Protein AF-0000000082425849 (afdb_homodimer)

pLDDT: mean 88.04, std 18.27, range [19.88, 98.75]

Sequence (502 aa):
MPSNEDAIKFVRSHLATHVLVIYAVARVSYNGRAKANLNANPYLIIIKPDGTFMVHGSRREKPLIWNPPGSRTYIEARDGLVVLLSIRASPAERVIADLDRVDFIGAFDVEHSDNKVMGTESDLVAWLVDHPDYIEKGFMVLEREYDTAVGRIDILGRDANGRLVVVEVKRSQAGPDAVNQLLRYVDHLLQRRGEKPRGVLVSPDISPSAHFMLKSNGLEYLKVNKDLTTLMEKGTSQHSARPMPDFYSWLMPSNEDAIKFVRSHLATHVLVIYAVARVSYNGRAKANLNANPYLIIIKPDGTFMVHGSRREKPLIWNPPGSRTYIEARDGLVVLLSIRASPAERVIADLDRVDFIGAFDVEHSDNKVMGTESDLVAWLVDHPDYIEKGFMVLEREYDTAVGRIDILGRDANGRLVVVEVKRSQAGPDAVNQLLRYVDHLLQ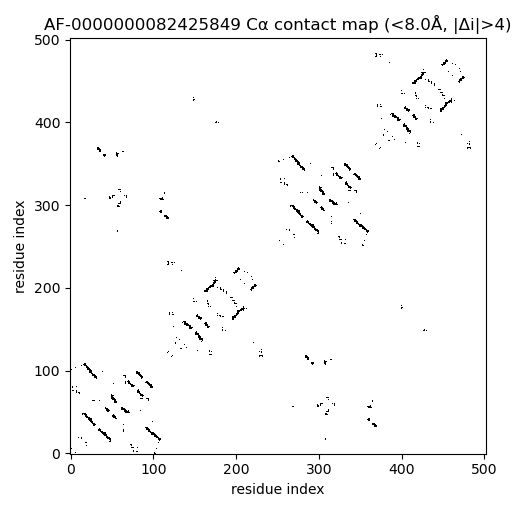RRGEKPRGVLVSPDISPSAHFMLKSNGLEYLKVNKDLTTLMEKGTSQHSARPMPDFYSWL

InterPro domains:
  IPR002793 Endonuclease NucS [MF_00722] (19-232)
  IPR002793 Endonuclease NucS [PTHR38814] (2-229)
  IPR002793 Endonuclease NucS [cd22341] (5-228)
  IPR011856 tRNA endonuclease-like domain superfamily [G3DSA:3.40.1350.10] (116-227)
  IPR048301 Endonuclease NucS, C-terminal domain [PF01939] (121-234)
  IPR048302 Endonuclease NucS, N-terminal PH-like domain [PF21003] (18-112)
  IPR049173 Endonuclease NucS, N-terminal domain superfamily [G3DSA:2.70.180.20] (1-115)

Solvent-accessible surface area (backbone atoms only — not comparable to full-atom values): 26682 Å² total; per-residue (Å²): 118,73,49,68,67,55,47,46,54,52,48,65,75,33,46,73,73,18,32,33,42,32,36,26,32,27,33,35,40,35,47,45,89,38,36,34,50,40,70,77,37,36,31,41,35,39,35,24,38,50,22,16,35,33,34,28,46,29,47,60,80,63,51,65,44,72,48,56,56,74,20,46,74,48,70,46,80,54,98,92,28,44,34,42,38,38,40,30,80,84,73,60,30,39,35,41,34,42,36,79,40,65,77,42,77,47,76,38,80,41,32,75,72,77,63,56,73,41,46,42,54,66,49,50,52,52,50,42,68,77,38,34,56,74,80,35,78,59,38,40,80,72,37,72,58,40,78,51,86,82,45,67,38,53,32,34,28,25,40,72,84,65,46,43,30,42,34,38,77,41,73,45,68,33,42,41,66,56,45,45,53,44,49,52,52,36,52,52,45,19,72,74,67,73,48,75,42,47,39,36,40,34,17,52,39,63,38,71,68,20,49,50,54,31,54,75,68,72,39,44,79,44,76,42,65,74,61,46,45,59,52,55,59,62,56,58,72,71,62,74,79,70,80,76,75,83,78,74,78,80,124,120,74,51,68,67,54,48,46,54,53,48,67,75,33,48,72,73,15,32,34,44,33,37,27,32,27,33,34,39,36,46,46,89,38,35,35,50,40,70,77,36,36,31,41,35,39,36,24,40,51,24,16,34,35,34,29,45,29,48,60,83,65,51,66,44,71,48,55,56,74,19,47,75,47,69,46,79,52,97,92,27,44,33,41,36,38,40,31,81,81,74,58,29,38,35,40,33,43,34,79,41,65,79,41,77,46,76,39,80,40,33,74,70,76,62,58,71,42,46,41,54,66,49,51,51,52,49,41,69,77,37,34,57,75,80,36,80,60,37,40,80,72,36,71,58,40,78,50,88,82,46,68,37,54,33,34,27,25,39,72,84,66,47,43,31,42,35,39,76,42,71,43,68,33,42,43,66,56,45,43,53,43,48,51,53,37,51,50,44,19,71,74,68,72,49,76,41,48,40,36,41,34,18,53,38,65,37,71,68,21,48,50,54,31,54,75,67,71,38,41,80,44,77,41,64,73,59,47,44,60,51,55,60,62,56,62,71,69,66,74,76,69,80,76,76,84,77,76,78,81,123

Nearest PDB structures (foldseek):
  5gkh-assembly1_B  TM=9.338E-01  e=4.372E-27  Thermococcus kodakarensis KOD1
  5gkj-assembly1_B  TM=4.961E-01  e=1.478E-24  Thermococcus kodakarensis KOD1
  5gkj-assembly1_A  TM=5.120E-01  e=6.014E-23  Thermococcus kodakarensis KOD1
  2vld-assembly1_B  TM=4.959E-01  e=6.378E-23  Pyrococcus abyssi
  8q44-assembly1_B  TM=5.418E-01  e=3.562E-03  Thermoanaerobacter brockii subsp. finnii Ako-1

Secondary structure (DSSP, 8-state):
---HHHHHHHHHHHTTTSEEEEEEEEEEEEESSSEEEEEEEEEEEEE-TTS-EEEE-SSSSS-SEEE-TT-EEEEEEETTEEEEEEEETTTTEEEEEEEEEEEEEEEE----PPPEEES-HHHHHHHHHH-GGGT-TT-EEEEEEEEETTEEEEEEEE-TTS-EEEEEE-SS-B-HHHHHHHHHHHHHHHHHHSSPPEEEEEES-B-HHHHHHHHHTT-EEEE--TTHHHHHHHHTTT-------------/---HHHHHHHHHHHTTTSEEEEEEEEEEEEESSSEEEEEEEEEEEEE-TTS-EEEE-SSSSS-SEEE-TT-EEEEEEETTEEEEEEEETTTTEEEEEEEEEEEEEEEE----PPPEEES-HHHHHHHHHH-GGGT-TT-EEEEEEEEETTEEEEEEEE-TTS-EEEEEE-SS-B-HHHHHHHHHHHHHHHHHHSSPPEEEEEES-B-HHHHHHHHHTT-EEEE--TTHHHHHHHHTTT-------------

Structure (mmCIF, N/CA/C/O backbone):
data_AF-0000000082425849-model_v1
#
loop_
_entity.id
_entity.type
_entity.pdbx_description
1 polymer 'Endonuclease NucS'
#
loop_
_atom_site.group_PDB
_atom_site.id
_atom_site.type_symbol
_atom_site.label_atom_id
_atom_site.label_alt_id
_atom_site.label_comp_id
_atom_site.label_asym_id
_atom_site.label_entity_id
_atom_site.label_seq_id
_atom_site.pdbx_PDB_ins_code
_atom_site.Cartn_x
_atom_site.Cartn_y
_atom_site.Cartn_z
_atom_site.occupancy
_atom_site.B_iso_or_equiv
_atom_site.auth_seq_id
_atom_site.auth_comp_id
_atom_site.auth_asym_id
_atom_site.auth_atom_id
_atom_site.pdbx_PDB_model_num
ATOM 1 N N . MET A 1 1 ? -11.219 33.719 9.922 1 63.66 1 MET A N 1
ATOM 2 C CA . MET A 1 1 ? -11.5 32.562 9.062 1 63.66 1 MET A CA 1
ATOM 3 C C . MET A 1 1 ? -11.812 33.031 7.641 1 63.66 1 MET A C 1
ATOM 5 O O . MET A 1 1 ? -12.531 34 7.445 1 63.66 1 MET A O 1
ATOM 9 N N . PRO A 1 2 ? -11.039 32.375 6.703 1 70.44 2 PRO A N 1
ATOM 10 C CA . PRO A 1 2 ? -11.367 32.844 5.348 1 70.44 2 PRO A CA 1
ATOM 11 C C . PRO A 1 2 ? -12.836 32.594 4.992 1 70.44 2 PRO A C 1
ATOM 13 O O . PRO A 1 2 ? -13.469 31.688 5.543 1 70.44 2 PRO A O 1
ATOM 16 N N . SER A 1 3 ? -13.406 33.562 4.219 1 82.06 3 SER A N 1
ATOM 17 C CA . SER A 1 3 ? -14.719 33.281 3.65 1 82.06 3 SER A CA 1
ATOM 18 C C . SER A 1 3 ? -14.688 32.062 2.742 1 82.06 3 SER A C 1
ATOM 20 O O . SER A 1 3 ? -13.617 31.656 2.293 1 82.06 3 SER A O 1
ATOM 22 N N . ASN A 1 4 ? -15.82 31.5 2.549 1 87.69 4 ASN A N 1
ATOM 23 C CA . ASN A 1 4 ? -15.906 30.375 1.631 1 87.69 4 ASN A CA 1
ATOM 24 C C . ASN A 1 4 ? -15.359 30.719 0.251 1 87.69 4 ASN A C 1
ATOM 26 O O . ASN A 1 4 ? -14.641 29.938 -0.359 1 87.69 4 ASN A O 1
ATOM 30 N N . GLU A 1 5 ? -15.695 31.891 -0.172 1 88.62 5 GLU A N 1
ATOM 31 C CA . GLU A 1 5 ? -15.242 32.344 -1.485 1 88.62 5 GLU A CA 1
ATOM 32 C C . GLU A 1 5 ? -13.719 32.469 -1.535 1 88.62 5 GLU A C 1
ATOM 34 O O . GLU A 1 5 ? -13.094 32.062 -2.518 1 88.62 5 GLU A O 1
ATOM 39 N N . ASP A 1 6 ? -13.141 33 -0.529 1 89.75 6 ASP A N 1
ATOM 40 C CA . ASP A 1 6 ? -11.688 33.125 -0.462 1 89.75 6 ASP A CA 1
ATOM 41 C C . ASP A 1 6 ? -10.992 31.781 -0.415 1 89.75 6 ASP A C 1
ATOM 43 O O . ASP A 1 6 ? -9.961 31.578 -1.063 1 89.75 6 ASP A O 1
ATOM 47 N N . ALA A 1 7 ? -11.57 30.922 0.367 1 90.62 7 ALA A N 1
ATOM 48 C CA . ALA A 1 7 ? -11.023 29.562 0.474 1 90.62 7 ALA A CA 1
ATOM 49 C C . ALA A 1 7 ? -11.023 28.875 -0.881 1 90.62 7 ALA A C 1
ATOM 51 O O . ALA A 1 7 ? -10.016 28.281 -1.28 1 90.62 7 ALA A O 1
ATOM 52 N N . ILE A 1 8 ? -12.117 28.953 -1.608 1 94.06 8 ILE A N 1
ATOM 53 C CA . ILE A 1 8 ? -12.281 28.312 -2.906 1 94.06 8 ILE A CA 1
ATOM 54 C C . ILE A 1 8 ? -11.273 28.891 -3.898 1 94.06 8 ILE A C 1
ATOM 56 O O . ILE A 1 8 ? -10.578 28.141 -4.59 1 94.06 8 ILE A O 1
ATOM 60 N N . LYS A 1 9 ? -11.203 30.219 -3.916 1 93.5 9 LYS A N 1
ATOM 61 C CA . LYS A 1 9 ? -10.266 30.875 -4.82 1 93.5 9 LYS A CA 1
ATOM 62 C C . LYS A 1 9 ? -8.828 30.469 -4.508 1 93.5 9 LYS A C 1
ATOM 64 O O . LYS A 1 9 ? -8.039 30.188 -5.422 1 93.5 9 LYS A O 1
ATOM 69 N N . PHE A 1 10 ? -8.516 30.438 -3.227 1 93.25 10 PHE A N 1
ATOM 70 C CA . PHE A 1 10 ? -7.176 30.094 -2.783 1 93.25 10 PHE A CA 1
ATOM 71 C C . PHE A 1 10 ? -6.816 28.672 -3.213 1 93.25 10 PHE A C 1
ATOM 73 O O . PHE A 1 10 ? -5.766 28.453 -3.82 1 93.25 10 PHE A O 1
ATOM 80 N N . VAL A 1 11 ? -7.68 27.719 -2.984 1 94.69 11 VAL A N 1
ATOM 81 C CA . VAL A 1 11 ? -7.438 26.312 -3.299 1 94.69 11 VAL A CA 1
ATOM 82 C C . VAL A 1 11 ? -7.312 26.141 -4.812 1 94.69 11 VAL A C 1
ATOM 84 O O . VAL A 1 11 ? -6.359 25.516 -5.293 1 94.69 11 VAL A O 1
ATOM 87 N N . ARG A 1 12 ? -8.203 26.75 -5.551 1 95.62 12 ARG A N 1
ATOM 88 C CA . ARG A 1 12 ? -8.195 26.625 -7.008 1 95.62 12 ARG A CA 1
ATOM 89 C C . ARG A 1 12 ? -6.895 27.141 -7.602 1 95.62 12 ARG A C 1
ATOM 91 O O . ARG A 1 12 ? -6.355 26.547 -8.539 1 95.62 12 ARG A O 1
ATOM 98 N N . SER A 1 13 ? -6.375 28.156 -7.062 1 95.31 13 SER A N 1
ATOM 99 C CA . SER A 1 13 ? -5.199 28.812 -7.629 1 95.31 13 SER A CA 1
ATOM 100 C C . SER A 1 13 ? -3.932 28.016 -7.344 1 95.31 13 SER A C 1
ATOM 102 O O . SER A 1 13 ? -2.902 28.219 -7.988 1 95.31 13 SER A O 1
ATOM 104 N N . HIS A 1 14 ? -3.982 27.047 -6.375 1 96.06 14 HIS A N 1
ATOM 105 C CA . HIS A 1 14 ? -2.744 26.422 -5.938 1 96.06 14 HIS A CA 1
ATOM 106 C C . HIS A 1 14 ? -2.793 24.906 -6.152 1 96.06 14 HIS A C 1
ATOM 108 O O . HIS A 1 14 ? -1.795 24.219 -5.941 1 96.06 14 HIS A O 1
ATOM 114 N N . LEU A 1 15 ? -3.918 24.391 -6.633 1 96 15 LEU A N 1
ATOM 115 C CA . LEU A 1 15 ? -4.152 22.953 -6.75 1 96 15 LEU A CA 1
ATOM 116 C C . LEU A 1 15 ? -3.092 22.297 -7.625 1 96 15 LEU A C 1
ATOM 118 O O . LEU A 1 15 ? -2.646 21.188 -7.336 1 96 15 LEU A O 1
ATOM 122 N N . ALA A 1 16 ? -2.613 23 -8.609 1 94.94 16 ALA A N 1
ATOM 123 C CA . ALA A 1 16 ? -1.763 22.375 -9.625 1 94.94 16 ALA A CA 1
ATOM 124 C C . ALA A 1 16 ? -0.286 22.578 -9.297 1 94.94 16 ALA A C 1
ATOM 126 O O . ALA A 1 16 ? 0.583 21.969 -9.914 1 94.94 16 ALA A O 1
ATOM 127 N N . THR A 1 17 ? 0.048 23.391 -8.297 1 95.62 17 THR A N 1
ATOM 128 C CA . THR A 1 17 ? 1.444 23.797 -8.188 1 95.62 17 THR A CA 1
ATOM 129 C C . THR A 1 17 ? 1.968 23.562 -6.773 1 95.62 17 THR A C 1
ATOM 131 O O . THR A 1 17 ? 3.18 23.484 -6.559 1 95.62 17 THR A O 1
ATOM 134 N N . HIS A 1 18 ? 1.089 23.516 -5.793 1 97.06 18 HIS A N 1
ATOM 135 C CA . HIS A 1 18 ? 1.512 23.438 -4.398 1 97.06 18 HIS A CA 1
ATOM 136 C C . HIS A 1 18 ? 0.887 22.234 -3.695 1 97.06 18 HIS A C 1
ATOM 138 O O . HIS A 1 18 ? -0.117 21.703 -4.16 1 97.06 18 HIS A O 1
ATOM 144 N N . VAL A 1 19 ? 1.506 21.766 -2.646 1 98.38 19 VAL A N 1
ATOM 145 C CA . VAL A 1 19 ? 0.84 20.891 -1.689 1 98.38 19 VAL A CA 1
ATOM 146 C C . VAL A 1 19 ? -0.085 21.703 -0.792 1 98.38 19 VAL A C 1
ATOM 148 O O . VAL A 1 19 ? 0.353 22.656 -0.152 1 98.38 19 VAL A O 1
ATOM 151 N N . LEU A 1 20 ? -1.314 21.359 -0.839 1 98.5 20 LEU A N 1
ATOM 152 C CA . LEU A 1 20 ? -2.293 22.047 -0.001 1 98.5 20 LEU A CA 1
ATOM 153 C C . LEU A 1 20 ? -2.537 21.281 1.291 1 98.5 20 LEU A C 1
ATOM 155 O O . LEU A 1 20 ? -2.635 20.047 1.277 1 98.5 20 LEU A O 1
ATOM 159 N N . VAL A 1 21 ? -2.521 21.984 2.432 1 98.19 21 VAL A N 1
ATOM 160 C CA . VAL A 1 21 ? -2.918 21.453 3.732 1 98.19 21 VAL A CA 1
ATOM 161 C C . VAL A 1 21 ? -4.16 22.188 4.234 1 98.19 21 VAL A C 1
ATOM 163 O O . VAL A 1 21 ? -4.145 23.406 4.387 1 98.19 21 VAL A O 1
ATOM 166 N N . ILE A 1 22 ? -5.223 21.438 4.41 1 97.25 22 ILE A N 1
ATOM 167 C CA . ILE A 1 22 ? -6.492 22 4.863 1 97.25 22 ILE A CA 1
ATOM 168 C C . ILE A 1 22 ? -6.91 21.328 6.172 1 97.25 22 ILE A C 1
ATOM 170 O O . ILE A 1 22 ? -6.969 20.109 6.258 1 97.25 22 ILE A O 1
ATOM 174 N N . TYR A 1 23 ? -7.059 22.109 7.195 1 97.19 23 TYR A N 1
ATOM 175 C CA . TYR A 1 23 ? -7.652 21.672 8.453 1 97.19 23 TYR A CA 1
ATOM 176 C C . TYR A 1 23 ? -9.102 22.141 8.562 1 97.19 23 TYR A C 1
ATOM 178 O O . TYR A 1 23 ? -9.375 23.344 8.594 1 97.19 23 TYR A O 1
ATOM 186 N N . ALA A 1 24 ? -10.047 21.109 8.625 1 96.56 24 ALA A N 1
ATOM 187 C CA . ALA A 1 24 ? -11.469 21.438 8.555 1 96.56 24 ALA A CA 1
ATOM 188 C C . ALA A 1 24 ? -12.305 20.406 9.289 1 96.56 24 ALA A C 1
ATOM 190 O O . ALA A 1 24 ? -11.891 19.25 9.453 1 96.56 24 ALA A O 1
ATOM 191 N N . VAL A 1 25 ? -13.406 20.891 9.812 1 96.06 25 VAL A N 1
ATOM 192 C CA . VAL A 1 25 ? -14.469 19.953 10.18 1 96.06 25 VAL A CA 1
ATOM 193 C C . VAL A 1 25 ? -15.211 19.5 8.922 1 96.06 25 VAL A C 1
ATOM 195 O O . VAL A 1 25 ? -15.789 20.328 8.203 1 96.06 25 VAL A O 1
ATOM 198 N N . ALA A 1 26 ? -15.148 18.203 8.672 1 96.44 26 ALA A N 1
ATOM 199 C CA . ALA A 1 26 ? -15.672 17.734 7.391 1 96.44 26 ALA A CA 1
ATOM 200 C C . ALA A 1 26 ? -16.328 16.375 7.531 1 96.44 26 ALA A C 1
ATOM 202 O O . ALA A 1 26 ? -15.984 15.586 8.414 1 96.44 26 ALA A O 1
ATOM 203 N N . ARG A 1 27 ? -17.375 16.156 6.77 1 95.69 27 ARG A N 1
ATOM 204 C CA . ARG A 1 27 ? -17.906 14.828 6.461 1 95.69 27 ARG A CA 1
ATOM 205 C C . ARG A 1 27 ? -17.359 14.32 5.129 1 95.69 27 ARG A C 1
ATOM 207 O O . ARG A 1 27 ? -17.375 15.039 4.133 1 95.69 27 ARG A O 1
ATOM 214 N N . VAL A 1 28 ? -16.797 13.094 5.137 1 96.69 28 VAL A N 1
ATOM 215 C CA . VAL A 1 28 ? -16.125 12.617 3.932 1 96.69 28 VAL A CA 1
ATOM 216 C C . VAL A 1 28 ? -16.703 11.258 3.527 1 96.69 28 VAL A C 1
ATOM 218 O O . VAL A 1 28 ? -16.938 10.398 4.379 1 96.69 28 VAL A O 1
ATOM 221 N N . SER A 1 29 ? -16.906 11.125 2.244 1 95.44 29 SER A N 1
ATOM 222 C CA . SER A 1 29 ? -17.328 9.836 1.707 1 95.44 29 SER A CA 1
ATOM 223 C C . SER A 1 29 ? -16.422 9.375 0.578 1 95.44 29 SER A C 1
ATOM 225 O O . SER A 1 29 ? -15.883 10.195 -0.167 1 95.44 29 SER A O 1
ATOM 227 N N . TYR A 1 30 ? -16.234 8.18 0.51 1 96 30 TYR A N 1
ATOM 228 C CA . TYR A 1 30 ? -15.453 7.527 -0.537 1 96 30 TYR A CA 1
ATOM 229 C C . TYR A 1 30 ? -16.266 6.43 -1.214 1 96 30 TYR A C 1
ATOM 231 O O . TYR A 1 30 ? -16.891 5.605 -0.541 1 96 30 TYR A O 1
ATOM 239 N N . ASN A 1 31 ? -16.281 6.488 -2.477 1 92.5 31 ASN A N 1
ATOM 240 C CA . ASN A 1 31 ? -16.891 5.449 -3.297 1 92.5 31 ASN A CA 1
ATOM 241 C C . ASN A 1 31 ? -15.945 4.957 -4.383 1 92.5 31 ASN A C 1
ATOM 243 O O . ASN A 1 31 ? -15.586 5.711 -5.293 1 92.5 31 ASN A O 1
ATOM 247 N N . GLY A 1 32 ? -15.438 3.838 -4.25 1 88.94 32 GLY A N 1
ATOM 248 C CA . GLY A 1 32 ? -14.547 3.176 -5.195 1 88.94 32 GLY A CA 1
ATOM 249 C C . GLY A 1 32 ? -14.602 1.662 -5.102 1 88.94 32 GLY A C 1
ATOM 250 O O . GLY A 1 32 ? -15.672 1.064 -5.199 1 88.94 32 GLY A O 1
ATOM 251 N N . ARG A 1 33 ? -13.492 0.914 -4.922 1 79.25 33 ARG A N 1
ATOM 252 C CA . ARG A 1 33 ? -13.461 -0.53 -4.715 1 79.25 33 ARG A CA 1
ATOM 253 C C . ARG A 1 33 ? -14.219 -0.917 -3.451 1 79.25 33 ARG A C 1
ATOM 255 O O . ARG A 1 33 ? -14.781 -2.012 -3.367 1 79.25 33 ARG A O 1
ATOM 262 N N . ALA A 1 34 ? -14.195 -0.021 -2.559 1 83.94 34 ALA A N 1
ATOM 263 C CA . ALA A 1 34 ? -14.961 -0.079 -1.32 1 83.94 34 ALA A CA 1
ATOM 264 C C . ALA A 1 34 ? -15.703 1.231 -1.073 1 83.94 34 ALA A C 1
ATOM 266 O O . ALA A 1 34 ? -15.766 2.092 -1.955 1 83.94 34 ALA A O 1
ATOM 267 N N . LYS A 1 35 ? -16.438 1.214 0.015 1 88.56 35 LYS A N 1
ATOM 268 C CA . LYS A 1 35 ? -17.094 2.441 0.454 1 88.56 35 LYS A CA 1
ATOM 269 C C . LYS A 1 35 ? -16.688 2.811 1.875 1 88.56 35 LYS A C 1
ATOM 271 O O . LYS A 1 35 ? -16.531 1.937 2.73 1 88.56 35 LYS A O 1
ATOM 276 N N . ALA A 1 36 ? -16.469 4.012 1.969 1 91.5 36 ALA A N 1
ATOM 277 C CA . ALA A 1 36 ? -16.109 4.496 3.301 1 91.5 36 ALA A CA 1
ATOM 278 C C . ALA A 1 36 ? -16.781 5.84 3.594 1 91.5 36 ALA A C 1
ATOM 280 O O . ALA A 1 36 ? -17.016 6.633 2.682 1 91.5 36 ALA A O 1
ATOM 281 N N . ASN A 1 37 ? -17.109 6.027 4.898 1 92.12 37 ASN A N 1
ATOM 282 C CA . ASN A 1 37 ? -17.688 7.285 5.363 1 92.12 37 ASN A CA 1
ATOM 283 C C . ASN A 1 37 ? -17.047 7.754 6.66 1 92.12 37 ASN A C 1
ATOM 285 O O . ASN A 1 37 ? -16.766 6.949 7.547 1 92.12 37 ASN A O 1
ATOM 289 N N . LEU A 1 38 ? -16.75 9.008 6.617 1 94.44 38 LEU A N 1
ATOM 290 C CA . LEU A 1 38 ? -16.297 9.68 7.828 1 94.44 38 LEU A CA 1
ATOM 291 C C . LEU A 1 38 ? -17.328 10.688 8.312 1 94.44 38 LEU A C 1
ATOM 293 O O . LEU A 1 38 ? -17.797 11.523 7.539 1 94.44 38 LEU A O 1
ATOM 297 N N . ASN A 1 39 ? -17.672 10.609 9.641 1 93.69 39 ASN A N 1
ATOM 298 C CA . ASN A 1 39 ? -18.562 11.594 10.227 1 93.69 39 ASN A CA 1
ATOM 299 C C . ASN A 1 39 ? -17.906 12.961 10.352 1 93.69 39 ASN A C 1
ATOM 301 O O . ASN A 1 39 ? -16.688 13.086 10.141 1 93.69 39 ASN A O 1
ATOM 305 N N . ALA A 1 40 ? -18.781 13.938 10.672 1 94.75 40 ALA A N 1
ATOM 306 C CA . ALA A 1 40 ? -18.266 15.297 10.797 1 94.75 40 ALA A CA 1
ATOM 307 C C . ALA A 1 40 ? -17.312 15.406 11.977 1 94.75 40 ALA A C 1
ATOM 309 O O . ALA A 1 40 ? -17.719 15.336 13.133 1 94.75 40 ALA A O 1
ATOM 310 N N . ASN A 1 41 ? -16.078 15.539 11.734 1 96.69 41 ASN A N 1
ATOM 311 C CA . ASN A 1 41 ? -14.992 15.711 12.688 1 96.69 41 ASN A CA 1
ATOM 312 C C . ASN A 1 41 ? -13.852 16.531 12.094 1 96.69 41 ASN A C 1
ATOM 314 O O . ASN A 1 41 ? -13.828 16.797 10.891 1 96.69 41 ASN A O 1
ATOM 318 N N . PRO A 1 42 ? -12.992 17.078 12.93 1 97.38 42 PRO A N 1
ATOM 319 C CA . PRO A 1 42 ? -11.828 17.766 12.383 1 97.38 42 PRO A CA 1
ATOM 320 C C . PRO A 1 42 ? -10.836 16.812 11.719 1 97.38 42 PRO A C 1
ATOM 322 O O . PRO A 1 42 ? -10.406 15.828 12.336 1 97.38 42 PRO A O 1
ATOM 325 N N . TYR A 1 43 ? -10.516 17.078 10.445 1 97.88 43 TYR A N 1
ATOM 326 C CA . TYR A 1 43 ? -9.57 16.281 9.688 1 97.88 43 TYR A CA 1
ATOM 327 C C . TYR A 1 43 ? -8.5 17.156 9.047 1 97.88 43 TYR A C 1
ATOM 329 O O . TYR A 1 43 ? -8.664 18.375 8.953 1 97.88 43 TYR A O 1
ATOM 337 N N . LEU A 1 44 ? -7.406 16.531 8.82 1 98.31 44 LEU A N 1
ATOM 338 C CA . LEU A 1 44 ? -6.363 17.141 8 1 98.31 44 LEU A CA 1
ATOM 339 C C . LEU A 1 44 ? -6.426 16.625 6.57 1 98.31 44 LEU A C 1
ATOM 341 O O . LEU A 1 44 ? -6.23 15.422 6.332 1 98.31 44 LEU A O 1
ATOM 345 N N . ILE A 1 45 ? -6.727 17.484 5.641 1 98.44 45 ILE A N 1
ATOM 346 C CA . ILE A 1 45 ? -6.805 17.141 4.227 1 98.44 45 ILE A CA 1
ATOM 347 C C . ILE A 1 45 ? -5.559 17.625 3.502 1 98.44 45 ILE A C 1
ATOM 349 O O . ILE A 1 45 ? -5.191 18.797 3.613 1 98.44 45 ILE A O 1
ATOM 353 N N . ILE A 1 46 ? -4.891 16.719 2.793 1 98.75 46 ILE A N 1
ATOM 354 C CA . ILE A 1 46 ? -3.68 17.047 2.047 1 98.75 46 ILE A CA 1
ATOM 355 C C . ILE A 1 46 ? -3.895 16.75 0.564 1 98.75 46 ILE A C 1
ATOM 357 O O . ILE A 1 46 ? -4.289 15.633 0.201 1 98.75 46 ILE A O 1
ATOM 361 N N . ILE A 1 47 ? -3.682 17.734 -0.23 1 98.69 47 ILE A N 1
ATOM 362 C CA . ILE A 1 47 ? -3.809 17.609 -1.678 1 98.69 47 ILE A CA 1
ATOM 363 C C . ILE A 1 47 ? -2.473 17.922 -2.342 1 98.69 47 ILE A C 1
ATOM 365 O O . ILE A 1 47 ? -1.865 18.969 -2.061 1 98.69 47 ILE A O 1
ATOM 369 N N . LYS A 1 48 ? -1.993 17.047 -3.227 1 98.25 48 LYS A N 1
ATOM 370 C CA . LYS A 1 48 ? -0.725 17.266 -3.918 1 98.25 48 LYS A CA 1
ATOM 371 C C . LYS A 1 48 ? -0.948 17.578 -5.395 1 98.25 48 LYS A C 1
ATOM 373 O O . LYS A 1 48 ? -1.973 17.188 -5.965 1 98.25 48 LYS A O 1
ATOM 378 N N . PRO A 1 49 ? -0.005 18.219 -6.043 1 97.38 49 PRO A N 1
ATOM 379 C CA . PRO A 1 49 ? -0.188 18.688 -7.426 1 97.38 49 PRO A CA 1
ATOM 380 C C . PRO A 1 49 ? -0.333 17.531 -8.414 1 97.38 49 PRO A C 1
ATOM 382 O O . PRO A 1 49 ? -0.869 17.719 -9.508 1 97.38 49 PRO A O 1
ATOM 385 N N . ASP A 1 50 ? 0.096 16.344 -8.102 1 97 50 ASP A N 1
ATOM 386 C CA . ASP A 1 50 ? -0.005 15.211 -9.016 1 97 50 ASP A CA 1
ATOM 387 C C . ASP A 1 50 ? -1.403 14.594 -8.977 1 97 50 ASP A C 1
ATOM 389 O O . ASP A 1 50 ? -1.663 13.594 -9.633 1 97 50 ASP A O 1
ATOM 393 N N . GLY A 1 51 ? -2.283 15.164 -8.141 1 98 51 GLY A N 1
ATOM 394 C CA . GLY A 1 51 ? -3.658 14.695 -8.062 1 98 51 GLY A CA 1
ATOM 395 C C . GLY A 1 51 ? -3.936 13.875 -6.812 1 98 51 GLY A C 1
ATOM 396 O O . GLY A 1 51 ? -5.082 13.516 -6.539 1 98 51 GLY A O 1
ATOM 397 N N . THR A 1 52 ? -2.932 13.594 -5.996 1 98.31 52 THR A N 1
ATOM 398 C CA . THR A 1 52 ? -3.092 12.859 -4.742 1 98.31 52 THR A CA 1
ATOM 399 C C . THR A 1 52 ? -4.004 13.617 -3.785 1 98.31 52 THR A C 1
ATOM 401 O O . THR A 1 52 ? -3.852 14.828 -3.604 1 98.31 52 THR A O 1
ATOM 404 N N . PHE A 1 53 ? -5.008 12.961 -3.279 1 98.75 53 PHE A N 1
ATOM 405 C CA . PHE A 1 53 ? -5.957 13.492 -2.309 1 98.75 53 PHE A CA 1
ATOM 406 C C . PHE A 1 53 ? -5.996 12.625 -1.058 1 98.75 53 PHE A C 1
ATOM 408 O O . PHE A 1 53 ? -6.242 11.422 -1.139 1 98.75 53 PHE A O 1
ATOM 415 N N . MET A 1 54 ? -5.746 13.234 0.125 1 98.56 54 MET A N 1
ATOM 416 C CA . MET A 1 54 ? -5.676 12.438 1.348 1 98.56 54 MET A CA 1
ATOM 417 C C . MET A 1 54 ? -6.441 13.109 2.48 1 98.56 54 MET A C 1
ATOM 419 O O . MET A 1 54 ? -6.324 14.32 2.682 1 98.56 54 MET A O 1
ATOM 423 N N . VAL A 1 55 ? -7.195 12.328 3.184 1 98.19 55 VAL A N 1
ATOM 424 C CA . VAL A 1 55 ? -7.824 12.75 4.43 1 98.19 55 VAL A CA 1
ATOM 425 C C . VAL A 1 55 ? -7.211 11.992 5.605 1 98.19 55 VAL A C 1
ATOM 427 O O . VAL A 1 55 ? -7.344 10.773 5.699 1 98.19 55 VAL A O 1
ATOM 430 N N . HIS A 1 56 ? -6.574 12.719 6.496 1 98 56 HIS A N 1
ATOM 431 C CA . HIS A 1 56 ? -5.859 12.102 7.605 1 98 56 HIS A CA 1
ATOM 432 C C . HIS A 1 56 ? -6.582 12.328 8.93 1 98 56 HIS A C 1
ATOM 434 O O . HIS A 1 56 ? -7.082 13.43 9.18 1 98 56 HIS A O 1
ATOM 440 N N . GLY A 1 57 ? -6.68 11.234 9.719 1 97.31 57 GLY A N 1
ATOM 441 C CA . GLY A 1 57 ? -6.895 11.375 11.148 1 97.31 57 GLY A CA 1
ATOM 442 C C . GLY A 1 57 ? -5.605 11.547 11.93 1 97.31 57 GLY A C 1
ATOM 443 O O . GLY A 1 57 ? -4.574 11.922 11.367 1 97.31 57 GLY A O 1
ATOM 444 N N . SER A 1 58 ? -5.707 11.344 13.234 1 97.38 58 SER A N 1
ATOM 445 C CA . SER A 1 58 ? -4.57 11.656 14.094 1 97.38 58 SER A CA 1
ATOM 446 C C . SER A 1 58 ? -3.68 10.43 14.289 1 97.38 58 SER A C 1
ATOM 448 O O . SER A 1 58 ? -2.703 10.484 15.047 1 97.38 58 SER A O 1
ATOM 450 N N . ARG A 1 59 ? -4.055 9.344 13.602 1 95.88 59 ARG A N 1
ATOM 451 C CA . ARG A 1 59 ? -3.309 8.117 13.828 1 95.88 59 ARG A CA 1
ATOM 452 C C . ARG A 1 59 ? -2.826 7.512 12.516 1 95.88 59 ARG A C 1
ATOM 454 O O . ARG A 1 59 ? -3.391 7.789 11.453 1 95.88 59 ARG A O 1
ATOM 461 N N . ARG A 1 60 ? -1.725 6.73 12.547 1 95.94 60 ARG A N 1
ATOM 462 C CA . ARG A 1 60 ? -1.199 5.883 11.484 1 95.94 60 ARG A CA 1
ATOM 463 C C . ARG A 1 60 ? -0.717 6.715 10.305 1 95.94 60 ARG A C 1
ATOM 465 O O . ARG A 1 60 ? -1.171 7.848 10.109 1 95.94 60 ARG A O 1
ATOM 472 N N . GLU A 1 61 ? 0.151 6.211 9.562 1 96.56 61 GLU A N 1
ATOM 473 C CA . GLU A 1 61 ? 0.725 6.863 8.383 1 96.56 61 GLU A CA 1
ATOM 474 C C . GLU A 1 61 ? -0.278 6.914 7.238 1 96.56 61 GLU A C 1
ATOM 476 O O . GLU A 1 61 ? -0.288 7.867 6.457 1 96.56 61 GLU A O 1
ATOM 481 N N . LYS A 1 62 ? -1.134 5.879 7.168 1 94.69 62 LYS A N 1
ATOM 482 C CA . LYS A 1 62 ? -2.092 5.801 6.07 1 94.69 62 LYS A CA 1
ATOM 483 C C . LYS A 1 62 ? -3.252 6.77 6.281 1 94.69 62 LYS A C 1
ATOM 485 O O . LYS A 1 62 ? -3.797 6.863 7.383 1 94.69 62 LYS A O 1
ATOM 490 N N . PRO A 1 63 ? -3.684 7.477 5.199 1 96.75 63 PRO A N 1
ATOM 491 C CA . PRO A 1 63 ? -4.895 8.289 5.316 1 96.75 63 PRO A CA 1
ATOM 492 C C . PRO A 1 63 ? -6.148 7.453 5.559 1 96.75 63 PRO A C 1
ATOM 494 O O . PRO A 1 63 ? -6.191 6.277 5.188 1 96.75 63 PRO A O 1
ATOM 497 N N . LEU A 1 64 ? -7.117 8.047 6.191 1 95.5 64 LEU A N 1
ATOM 498 C CA . LEU A 1 64 ? -8.414 7.398 6.367 1 95.5 64 LEU A CA 1
ATOM 499 C C . LEU A 1 64 ? -9.102 7.188 5.023 1 95.5 64 LEU A C 1
ATOM 501 O O . LEU A 1 64 ? -9.711 6.141 4.793 1 95.5 64 LEU A O 1
ATOM 505 N N . ILE A 1 65 ? -9.062 8.148 4.188 1 95.5 65 ILE A N 1
ATOM 506 C CA . ILE A 1 65 ? -9.594 8.141 2.828 1 95.5 65 ILE A CA 1
ATOM 507 C C . ILE A 1 65 ? -8.602 8.82 1.886 1 95.5 65 ILE A C 1
ATOM 509 O O . ILE A 1 65 ? -7.977 9.82 2.25 1 95.5 65 ILE A O 1
ATOM 513 N N . TRP A 1 66 ? -8.484 8.211 0.681 1 96.44 66 TRP A N 1
ATOM 514 C CA . TRP A 1 66 ? -7.543 8.852 -0.234 1 96.44 66 TRP A CA 1
ATOM 515 C C . TRP A 1 66 ? -7.801 8.406 -1.672 1 96.44 66 TRP A C 1
ATOM 517 O O . TRP A 1 66 ? -8.453 7.391 -1.909 1 96.44 66 TRP A O 1
ATOM 527 N N . ASN A 1 67 ? -7.422 9.25 -2.625 1 97.56 67 ASN A N 1
ATOM 528 C CA . ASN A 1 67 ? -7.281 8.922 -4.039 1 97.56 67 ASN A CA 1
ATOM 529 C C . ASN A 1 67 ? -5.836 9.07 -4.512 1 97.56 67 ASN A C 1
ATOM 531 O O . ASN A 1 67 ? -5.137 9.992 -4.102 1 97.56 67 ASN A O 1
ATOM 535 N N . PRO A 1 68 ? -5.391 8.211 -5.418 1 97.25 68 PRO A N 1
ATOM 536 C CA . PRO A 1 68 ? -3.992 8.195 -5.855 1 97.25 68 PRO A CA 1
ATOM 537 C C . PRO A 1 68 ? -3.684 9.297 -6.867 1 97.25 68 PRO A C 1
ATOM 539 O O . PRO A 1 68 ? -4.582 10.047 -7.266 1 97.25 68 PRO A O 1
ATOM 542 N N . PRO A 1 69 ? -2.309 9.469 -7.23 1 97.12 69 PRO A N 1
ATOM 543 C CA . PRO A 1 69 ? -1.941 10.391 -8.305 1 97.12 69 PRO A CA 1
ATOM 544 C C . PRO A 1 69 ? -2.76 10.172 -9.578 1 97.12 69 PRO A C 1
ATOM 546 O O . PRO A 1 69 ? -3.135 9.039 -9.883 1 97.12 69 PRO A O 1
ATOM 549 N N . GLY A 1 70 ? -2.934 11.172 -10.305 1 97.06 70 GLY A N 1
ATOM 550 C CA . GLY A 1 70 ? -3.727 11.094 -11.516 1 97.06 70 GLY A CA 1
ATOM 551 C C . GLY A 1 70 ? -5.188 11.445 -11.305 1 97.06 70 GLY A C 1
ATOM 552 O O . GLY A 1 70 ? -5.934 11.641 -12.266 1 97.06 70 GLY A O 1
ATOM 553 N N . SER A 1 71 ? -5.656 11.555 -10.047 1 97.81 71 SER A N 1
ATOM 554 C CA . SER A 1 71 ? -7 12.023 -9.734 1 97.81 71 SER A CA 1
ATOM 555 C C . SER A 1 71 ? -7.133 13.523 -9.961 1 97.81 71 SER A C 1
ATOM 557 O O . SER A 1 71 ? -6.133 14.242 -9.977 1 97.81 71 SER A O 1
ATOM 559 N N . ARG A 1 72 ? -8.359 13.938 -10.172 1 97.81 72 ARG A N 1
ATOM 560 C CA . ARG A 1 72 ? -8.641 15.359 -10.336 1 97.81 72 ARG A CA 1
ATOM 561 C C . ARG A 1 72 ? -9.422 15.898 -9.141 1 97.81 72 ARG A C 1
ATOM 563 O O . ARG A 1 72 ? -10.414 15.289 -8.711 1 97.81 72 ARG A O 1
ATOM 570 N N . THR A 1 73 ? -8.953 17 -8.672 1 98.06 73 THR A N 1
ATOM 571 C CA . THR A 1 73 ? -9.617 17.594 -7.523 1 98.06 73 THR A CA 1
ATOM 572 C C . THR A 1 73 ? -10.367 18.859 -7.926 1 98.06 73 THR A C 1
ATOM 574 O O . THR A 1 73 ? -9.852 19.688 -8.695 1 98.06 73 THR A O 1
ATOM 577 N N . TYR A 1 74 ? -11.539 19 -7.457 1 97.06 74 TYR A N 1
ATOM 578 C CA . TYR A 1 74 ? -12.367 20.188 -7.633 1 97.06 74 TYR A CA 1
ATOM 579 C C . TYR A 1 74 ? -12.789 20.766 -6.285 1 97.06 74 TYR A C 1
ATOM 581 O O . TYR A 1 74 ? -12.812 20.047 -5.277 1 97.06 74 TYR A O 1
ATOM 589 N N . ILE A 1 75 ? -13.031 21.984 -6.301 1 97 75 ILE A N 1
ATOM 590 C CA . ILE A 1 75 ? -13.586 22.656 -5.133 1 97 75 ILE A CA 1
ATOM 591 C C . ILE A 1 75 ? -14.727 23.578 -5.562 1 97 75 ILE A C 1
ATOM 593 O O . ILE A 1 75 ? -14.609 24.312 -6.551 1 97 75 ILE A O 1
ATOM 597 N N . GLU A 1 76 ? -15.812 23.5 -4.863 1 94.19 76 GLU A N 1
ATOM 598 C CA . GLU A 1 76 ? -16.969 24.312 -5.238 1 94.19 76 GLU A CA 1
ATOM 599 C C . GLU A 1 76 ? -17.797 24.688 -4.012 1 94.19 76 GLU A C 1
ATOM 601 O O . GLU A 1 76 ? -17.625 24.094 -2.939 1 94.19 76 GLU A O 1
ATOM 606 N N . ALA A 1 77 ? -18.625 25.672 -4.211 1 93.38 77 ALA A N 1
ATOM 607 C CA . ALA A 1 77 ? -19.641 26.016 -3.209 1 93.38 77 ALA A CA 1
ATOM 608 C C . ALA A 1 77 ? -20.953 25.281 -3.48 1 93.38 77 ALA A C 1
ATOM 610 O O . ALA A 1 77 ? -21.422 25.25 -4.617 1 93.38 77 ALA A O 1
ATOM 611 N N . ARG A 1 78 ? -21.422 24.609 -2.49 1 89.5 78 ARG A N 1
ATOM 612 C CA . ARG A 1 78 ? -22.703 23.922 -2.57 1 89.5 78 ARG A CA 1
ATOM 613 C C . ARG A 1 78 ? -23.547 24.188 -1.326 1 89.5 78 ARG A C 1
ATOM 615 O O . ARG A 1 78 ? -23.172 23.797 -0.222 1 89.5 78 ARG A O 1
ATOM 622 N N . ASP A 1 79 ? -24.781 24.859 -1.457 1 88.06 79 ASP A N 1
ATOM 623 C CA . ASP A 1 79 ? -25.703 25.125 -0.365 1 88.06 79 ASP A CA 1
ATOM 624 C C . ASP A 1 79 ? -25 25.812 0.803 1 88.06 79 ASP A C 1
ATOM 626 O O . ASP A 1 79 ? -25.141 25.391 1.953 1 88.06 79 ASP A O 1
ATOM 630 N N . GLY A 1 80 ? -24.062 26.703 0.553 1 85.12 80 GLY A N 1
ATOM 631 C CA . GLY A 1 80 ? -23.375 27.484 1.566 1 85.12 80 GLY A CA 1
ATOM 632 C C . GLY A 1 80 ? -22.172 26.766 2.152 1 85.12 80 GLY A C 1
ATOM 633 O O . GLY A 1 80 ? -21.5 27.297 3.039 1 85.12 80 GLY A O 1
ATOM 634 N N . LEU A 1 81 ? -21.938 25.594 1.673 1 89.81 81 LEU A N 1
ATOM 635 C CA . LEU A 1 81 ? -20.781 24.844 2.15 1 89.81 81 LEU A CA 1
ATOM 636 C C . LEU A 1 81 ? -19.719 24.734 1.064 1 89.81 81 LEU A C 1
ATOM 638 O O . LEU A 1 81 ? -20.016 24.922 -0.119 1 89.81 81 LEU A O 1
ATOM 642 N N . VAL A 1 82 ? -18.484 24.625 1.523 1 95.62 82 VAL A N 1
ATOM 643 C CA . VAL A 1 82 ? -17.391 24.312 0.607 1 95.62 82 VAL A CA 1
ATOM 644 C C . VAL A 1 82 ? -17.25 22.797 0.453 1 95.62 82 VAL A C 1
ATOM 646 O O . VAL A 1 82 ? -17.25 22.062 1.444 1 95.62 82 VAL A O 1
ATOM 649 N N . VAL A 1 83 ? -17.25 22.359 -0.779 1 97.88 83 VAL A N 1
ATOM 650 C CA . VAL A 1 83 ? -17.141 20.922 -1.048 1 97.88 83 VAL A CA 1
ATOM 651 C C . VAL A 1 83 ? -15.875 20.641 -1.86 1 97.88 83 VAL A C 1
ATOM 653 O O . VAL A 1 83 ? -15.609 21.312 -2.861 1 97.88 83 VAL A O 1
ATOM 656 N N . LEU A 1 84 ? -15.039 19.734 -1.374 1 98.25 84 LEU A N 1
ATOM 657 C CA . LEU A 1 84 ? -13.922 19.172 -2.143 1 98.25 84 LEU A CA 1
ATOM 658 C C . LEU A 1 84 ? -14.312 17.859 -2.793 1 98.25 84 LEU A C 1
ATOM 660 O O . LEU A 1 84 ? -14.922 17 -2.148 1 98.25 84 LEU A O 1
ATOM 664 N N . LEU A 1 85 ? -14.008 17.766 -4.062 1 98.19 85 LEU A N 1
ATOM 665 C CA . LEU A 1 85 ? -14.273 16.547 -4.82 1 98.19 85 LEU A CA 1
ATOM 666 C C . LEU A 1 85 ? -13 16.031 -5.473 1 98.19 85 LEU A C 1
ATOM 668 O O . LEU A 1 85 ? -12.281 16.781 -6.137 1 98.19 85 LEU A O 1
ATOM 672 N N . SER A 1 86 ? -12.625 14.773 -5.191 1 98.62 86 SER A N 1
ATOM 673 C CA . SER A 1 86 ? -11.539 14.086 -5.875 1 98.62 86 SER A CA 1
ATOM 674 C C . SER A 1 86 ? -12.055 12.914 -6.699 1 98.62 86 SER A C 1
ATOM 676 O O . SER A 1 86 ? -12.711 12.023 -6.172 1 98.62 86 SER A O 1
ATOM 678 N N . ILE A 1 87 ? -11.727 12.938 -7.98 1 98.31 87 ILE A N 1
ATOM 679 C CA . ILE A 1 87 ? -12.266 11.93 -8.883 1 98.31 87 ILE A CA 1
ATOM 680 C C . ILE A 1 87 ? -11.125 11.227 -9.617 1 98.31 87 ILE A C 1
ATOM 682 O O . ILE A 1 87 ? -10.242 11.875 -10.172 1 98.31 87 ILE A O 1
ATOM 686 N N . ARG A 1 88 ? -11.109 9.961 -9.555 1 96.81 88 ARG A N 1
ATOM 687 C CA . ARG A 1 88 ? -10.289 9.102 -10.398 1 96.81 88 ARG A CA 1
ATOM 688 C C . ARG A 1 88 ? -11.141 8.406 -11.461 1 96.81 88 ARG A C 1
ATOM 690 O O . ARG A 1 88 ? -12.148 7.77 -11.133 1 96.81 88 ARG A O 1
ATOM 697 N N . ALA A 1 89 ? -10.727 8.445 -12.672 1 94 89 ALA A N 1
ATOM 698 C CA . ALA A 1 89 ? -11.547 7.961 -13.773 1 94 89 ALA A CA 1
ATOM 699 C C . ALA A 1 89 ? -11.445 6.445 -13.914 1 94 89 ALA A C 1
ATOM 701 O O . ALA A 1 89 ? -12.445 5.773 -14.164 1 94 89 ALA A O 1
ATOM 702 N N . SER A 1 90 ? -10.211 5.781 -13.727 1 88.56 90 SER A N 1
ATOM 703 C CA . SER A 1 90 ? -10.031 4.344 -13.914 1 88.56 90 SER A CA 1
ATOM 704 C C . SER A 1 90 ? -8.953 3.793 -12.984 1 88.56 90 SER A C 1
ATOM 706 O O . SER A 1 90 ? -7.785 4.164 -13.094 1 88.56 90 SER A O 1
ATOM 708 N N . PRO A 1 91 ? -9.453 2.859 -12.18 1 88.69 91 PRO A N 1
ATOM 709 C CA . PRO A 1 91 ? -10.844 2.545 -11.852 1 88.69 91 PRO A CA 1
ATOM 710 C C . PRO A 1 91 ? -11.602 3.738 -11.273 1 88.69 91 PRO A C 1
ATOM 712 O O . PRO A 1 91 ? -10.984 4.652 -10.719 1 88.69 91 PRO A O 1
ATOM 715 N N . ALA A 1 92 ? -12.867 3.812 -11.438 1 91.44 92 ALA A N 1
ATOM 716 C CA . ALA A 1 92 ? -13.688 4.926 -10.961 1 91.44 92 ALA A CA 1
ATOM 717 C C . ALA A 1 92 ? -13.672 5.012 -9.438 1 91.44 92 ALA A C 1
ATOM 719 O O . ALA A 1 92 ? -14.086 4.078 -8.75 1 91.44 92 ALA A O 1
ATOM 720 N N . GLU A 1 93 ? -13.148 6.035 -8.906 1 95.19 93 GLU A N 1
ATOM 721 C CA . GLU A 1 93 ? -13.109 6.344 -7.477 1 95.19 93 GLU A CA 1
ATOM 722 C C . GLU A 1 93 ? -13.438 7.812 -7.219 1 95.19 93 GLU A C 1
ATOM 724 O O . GLU A 1 93 ? -13.031 8.688 -7.988 1 95.19 93 GLU A O 1
ATOM 729 N N . ARG A 1 94 ? -14.227 8 -6.145 1 97.62 94 ARG A N 1
ATOM 730 C CA . ARG A 1 94 ? -14.672 9.352 -5.824 1 97.62 94 ARG A CA 1
ATOM 731 C C . ARG A 1 94 ? -14.586 9.617 -4.324 1 97.62 94 ARG A C 1
ATOM 733 O O . ARG A 1 94 ? -15.039 8.797 -3.52 1 97.62 94 ARG A O 1
ATOM 740 N N . VAL A 1 95 ? -14 10.703 -4.016 1 98.06 95 VAL A N 1
ATOM 741 C CA . VAL A 1 95 ? -14.008 11.211 -2.646 1 98.06 95 VAL A CA 1
ATOM 742 C C . VAL A 1 95 ? -14.758 12.539 -2.594 1 98.06 95 VAL A C 1
ATOM 744 O O . VAL A 1 95 ? -14.484 13.445 -3.385 1 98.06 95 VAL A O 1
ATOM 747 N N . ILE A 1 96 ? -15.695 12.648 -1.729 1 98 96 ILE A N 1
ATOM 748 C CA . ILE A 1 96 ? -16.406 13.898 -1.498 1 98 96 ILE A CA 1
ATOM 749 C C . ILE A 1 96 ? -16.219 14.344 -0.052 1 98 96 ILE A C 1
ATOM 751 O O . ILE A 1 96 ? -16.547 13.609 0.883 1 98 96 ILE A O 1
ATOM 755 N N . ALA A 1 97 ? -15.688 15.461 0.106 1 98.06 97 ALA A N 1
ATOM 756 C CA . ALA A 1 97 ? -15.531 16.047 1.432 1 98.06 97 ALA A CA 1
ATOM 757 C C . ALA A 1 97 ? -16.375 17.312 1.57 1 98.06 97 ALA A C 1
ATOM 759 O O . ALA A 1 97 ? -16.078 18.344 0.941 1 98.06 97 ALA A O 1
ATOM 760 N N . ASP A 1 98 ? -17.375 17.234 2.373 1 97.31 98 ASP A N 1
ATOM 761 C CA . ASP A 1 98 ? -18.172 18.391 2.74 1 97.31 98 ASP A CA 1
ATOM 762 C C . ASP A 1 98 ? -17.547 19.141 3.912 1 97.31 98 ASP A C 1
ATOM 764 O O . ASP A 1 98 ? -17.531 18.641 5.039 1 97.31 98 ASP A O 1
ATOM 768 N N . LEU A 1 99 ? -17.078 20.359 3.629 1 97.19 99 LEU A N 1
ATOM 769 C CA . LEU A 1 99 ? -16.391 21.125 4.664 1 97.19 99 LEU A CA 1
ATOM 770 C C . LEU A 1 99 ? -17.375 22.016 5.426 1 97.19 99 LEU A C 1
ATOM 772 O O . LEU A 1 99 ? -17.75 23.078 4.949 1 97.19 99 LEU A O 1
ATOM 776 N N . ASP A 1 100 ? -17.719 21.562 6.633 1 94.31 100 ASP A N 1
ATOM 777 C CA . ASP A 1 100 ? -18.609 22.359 7.477 1 94.31 100 ASP A CA 1
ATOM 778 C C . ASP A 1 100 ? -17.938 23.641 7.949 1 94.31 100 ASP A C 1
ATOM 780 O O . ASP A 1 100 ? -18.578 24.688 8.047 1 94.31 100 ASP A O 1
ATOM 784 N N . ARG A 1 101 ? -16.719 23.531 8.266 1 92.38 101 ARG A N 1
ATOM 785 C CA . ARG A 1 101 ? -15.914 24.641 8.734 1 92.38 101 ARG A CA 1
ATOM 786 C C . ARG A 1 101 ? -14.453 24.484 8.32 1 92.38 101 ARG A C 1
ATOM 788 O O . ARG A 1 101 ? -13.859 23.422 8.555 1 92.38 101 ARG A O 1
ATOM 795 N N . VAL A 1 102 ? -13.883 25.531 7.742 1 94 102 VAL A N 1
ATOM 796 C CA . VAL A 1 102 ? -12.469 25.547 7.379 1 94 102 VAL A CA 1
ATOM 797 C C . VAL A 1 102 ? -11.688 26.406 8.375 1 94 102 VAL A C 1
ATOM 799 O O . VAL A 1 102 ? -11.883 27.625 8.438 1 94 102 VAL A O 1
ATOM 802 N N . ASP A 1 103 ? -10.766 25.766 9.094 1 93.88 103 ASP A N 1
ATOM 803 C CA . ASP A 1 103 ? -10.039 26.484 10.141 1 93.88 103 ASP A CA 1
ATOM 804 C C . ASP A 1 103 ? -8.641 26.875 9.656 1 93.88 103 ASP A C 1
ATOM 806 O O . ASP A 1 103 ? -8.023 27.781 10.227 1 93.88 103 ASP A O 1
ATOM 810 N N . PHE A 1 104 ? -8.18 26.219 8.641 1 94.31 104 PHE A N 1
ATOM 811 C CA . PHE A 1 104 ? -6.844 26.516 8.133 1 94.31 104 PHE A CA 1
ATOM 812 C C . PHE A 1 104 ? -6.691 26.016 6.703 1 94.31 104 PHE A C 1
ATOM 814 O O . PHE A 1 104 ? -7.148 24.922 6.359 1 94.31 104 PHE A O 1
ATOM 821 N N . ILE A 1 105 ? -6.066 26.828 5.859 1 96 105 ILE A N 1
ATOM 822 C CA . ILE A 1 105 ? -5.609 26.406 4.535 1 96 105 ILE A CA 1
ATOM 823 C C . ILE A 1 105 ? -4.199 26.938 4.289 1 96 105 ILE A C 1
ATOM 825 O O . ILE A 1 105 ? -3.926 28.125 4.504 1 96 105 ILE A O 1
ATOM 829 N N . GLY A 1 106 ? -3.293 26.047 3.936 1 95.94 106 GLY A N 1
ATOM 830 C CA . GLY A 1 106 ? -1.945 26.422 3.539 1 95.94 106 GLY A CA 1
ATOM 831 C C . GLY A 1 106 ? -1.518 25.812 2.223 1 95.94 106 GLY A C 1
ATOM 832 O O . GLY A 1 106 ? -1.923 24.688 1.895 1 95.94 106 GLY A O 1
ATOM 833 N N . ALA A 1 107 ? -0.781 26.609 1.418 1 97.1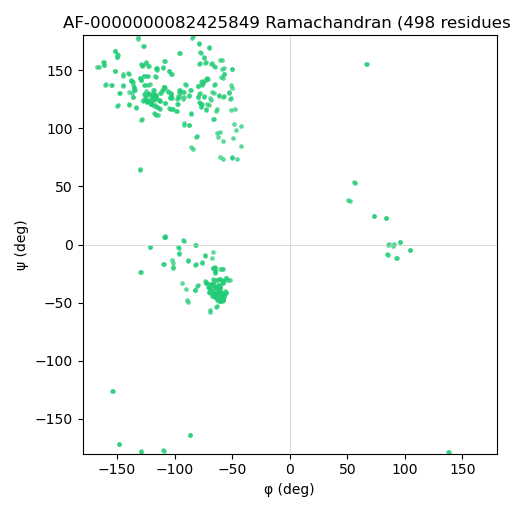9 107 ALA A N 1
ATOM 834 C CA . ALA A 1 107 ? -0.155 26.125 0.186 1 97.19 107 ALA A CA 1
ATOM 835 C C . ALA A 1 107 ? 1.365 26.125 0.31 1 97.19 107 ALA A C 1
ATOM 837 O O . ALA A 1 107 ? 1.972 27.156 0.626 1 97.19 107 ALA A O 1
ATOM 838 N N . PHE A 1 108 ? 1.977 25 0.113 1 97.25 108 PHE A N 1
ATOM 839 C CA . PHE A 1 108 ? 3.406 24.844 0.348 1 97.25 108 PHE A CA 1
ATOM 840 C C . PHE A 1 108 ? 4.117 24.375 -0.919 1 97.25 108 PHE A C 1
ATOM 842 O O . PHE A 1 108 ? 3.662 23.453 -1.587 1 97.25 108 PHE A O 1
ATOM 849 N N . ASP A 1 109 ? 5.195 25.062 -1.304 1 97 109 ASP A N 1
ATOM 850 C CA . ASP A 1 109 ? 6.051 24.656 -2.416 1 97 109 ASP A CA 1
ATOM 851 C C . ASP A 1 109 ? 7.039 23.578 -1.982 1 97 109 ASP A C 1
ATOM 853 O O . ASP A 1 109 ? 8.117 23.891 -1.475 1 97 109 ASP A O 1
ATOM 857 N N . VAL A 1 110 ? 6.617 22.344 -2.176 1 96.06 110 VAL A N 1
ATOM 858 C CA . VAL A 1 110 ? 7.336 21.188 -1.649 1 96.06 110 VAL A CA 1
ATOM 859 C C . VAL A 1 110 ? 8.133 20.516 -2.77 1 96.06 110 VAL A C 1
ATOM 861 O O . VAL A 1 110 ? 7.707 20.516 -3.928 1 96.06 110 VAL A O 1
ATOM 864 N N . GLU A 1 111 ? 9.305 19.953 -2.402 1 89 111 GLU A N 1
ATOM 865 C CA . GLU A 1 111 ? 10.227 19.297 -3.322 1 89 111 GLU A CA 1
ATOM 866 C C . GLU A 1 111 ? 9.547 18.156 -4.066 1 89 111 GLU A C 1
ATOM 868 O O . GLU A 1 111 ? 8.742 17.422 -3.488 1 89 111 GLU A O 1
ATOM 873 N N . HIS A 1 112 ? 10 17.953 -5.363 1 85.12 112 HIS A N 1
ATOM 874 C CA . HIS A 1 112 ? 9.398 16.984 -6.266 1 85.12 112 HIS A CA 1
ATOM 875 C C . HIS A 1 112 ? 10.25 15.719 -6.363 1 85.12 112 HIS A C 1
ATOM 877 O O . HIS A 1 112 ? 9.766 14.672 -6.785 1 85.12 112 HIS A O 1
ATOM 883 N N . SER A 1 113 ? 11.438 15.883 -5.855 1 75.25 113 SER A N 1
ATOM 884 C CA . SER A 1 113 ? 12.367 14.789 -6.105 1 75.25 113 SER A CA 1
ATOM 885 C C . SER A 1 113 ? 12.016 13.562 -5.266 1 75.25 113 SER A C 1
ATOM 887 O O . SER A 1 113 ? 11.508 13.688 -4.152 1 75.25 113 SER A O 1
ATOM 889 N N . ASP A 1 114 ? 12.195 12.406 -5.906 1 74.38 114 ASP A N 1
ATOM 890 C CA . ASP A 1 114 ? 12.008 11.133 -5.219 1 74.38 114 ASP A CA 1
ATOM 891 C C . ASP A 1 114 ? 13.219 10.789 -4.352 1 74.38 114 ASP A C 1
ATOM 893 O O . ASP A 1 114 ? 14.273 11.398 -4.488 1 74.38 114 ASP A O 1
ATOM 897 N N . ASN A 1 115 ? 12.938 9.961 -3.338 1 74.19 115 ASN A N 1
ATOM 898 C CA . ASN A 1 115 ? 14.047 9.508 -2.502 1 74.19 115 ASN A CA 1
ATOM 899 C C . ASN A 1 115 ? 14.867 8.43 -3.197 1 74.19 115 ASN A C 1
ATOM 901 O O . ASN A 1 115 ? 14.352 7.699 -4.047 1 74.19 115 ASN A O 1
ATOM 905 N N . LYS A 1 116 ? 16.188 8.57 -2.99 1 76.25 116 LYS A N 1
ATOM 906 C CA . LYS A 1 116 ? 17.031 7.438 -3.361 1 76.25 116 LYS A CA 1
ATOM 907 C C . LYS A 1 116 ? 17.156 6.449 -2.207 1 76.25 116 LYS A C 1
ATOM 909 O O . LYS A 1 116 ? 17.719 6.777 -1.16 1 76.25 116 LYS A O 1
ATOM 914 N N . VAL A 1 117 ? 16.406 5.387 -2.369 1 79.75 117 VAL A N 1
ATOM 915 C CA . VAL A 1 117 ? 16.453 4.363 -1.331 1 79.75 117 VAL A CA 1
ATOM 916 C C . VAL A 1 117 ? 17.516 3.314 -1.691 1 79.75 117 VAL A C 1
ATOM 918 O O . VAL A 1 117 ? 17.625 2.91 -2.852 1 79.75 117 VAL A O 1
ATOM 921 N N . MET A 1 118 ? 18.359 2.982 -0.777 1 82.19 118 MET A N 1
ATOM 922 C CA . MET A 1 118 ? 19.406 1.966 -0.947 1 82.19 118 MET A CA 1
ATOM 923 C C . MET A 1 118 ? 19.172 0.796 0.005 1 82.19 118 MET A C 1
ATOM 925 O O . MET A 1 118 ? 18.578 0.962 1.066 1 82.19 118 MET A O 1
ATOM 929 N N . GLY A 1 119 ? 19.641 -0.355 -0.436 1 83.56 119 GLY A N 1
ATOM 930 C CA . GLY A 1 119 ? 19.531 -1.511 0.439 1 83.56 119 GLY A CA 1
ATOM 931 C C . GLY A 1 119 ? 18.188 -2.195 0.356 1 83.56 119 GLY A C 1
ATOM 932 O O . GLY A 1 119 ? 17.719 -2.779 1.337 1 83.56 119 GLY A O 1
ATOM 933 N N . THR A 1 120 ? 17.484 -1.973 -0.798 1 88.56 120 THR A N 1
ATOM 934 C CA . THR A 1 120 ? 16.219 -2.65 -1.025 1 88.56 120 THR A CA 1
ATOM 935 C C . THR A 1 120 ? 16.438 -4.102 -1.438 1 88.56 120 THR A C 1
ATOM 937 O O . THR A 1 120 ? 17.578 -4.508 -1.693 1 88.56 120 THR A O 1
ATOM 940 N N . GLU A 1 121 ? 15.289 -4.805 -1.327 1 91.06 121 GLU A N 1
ATOM 941 C CA . GLU A 1 121 ? 15.359 -6.18 -1.817 1 91.06 121 GLU A CA 1
ATOM 942 C C . GLU A 1 121 ? 15.828 -6.223 -3.27 1 91.06 121 GLU A C 1
ATOM 944 O O . GLU A 1 121 ? 16.641 -7.07 -3.641 1 91.06 121 GLU A O 1
ATOM 949 N N . SER A 1 122 ? 15.367 -5.352 -4.02 1 92.12 122 SER A N 1
ATOM 950 C CA . SER A 1 122 ? 15.773 -5.258 -5.414 1 92.12 122 SER A CA 1
ATOM 951 C C . SER A 1 122 ? 17.266 -4.988 -5.535 1 92.12 122 SER A C 1
ATOM 953 O O . SER A 1 122 ? 17.938 -5.523 -6.426 1 92.12 122 SER A O 1
ATOM 955 N N . ASP A 1 123 ? 17.766 -4.141 -4.652 1 89.5 123 ASP A N 1
ATOM 956 C CA . ASP A 1 123 ? 19.203 -3.873 -4.633 1 89.5 123 ASP A CA 1
ATOM 957 C C . ASP A 1 123 ? 19.984 -5.145 -4.34 1 89.5 123 ASP A C 1
ATOM 959 O O . ASP A 1 123 ? 21.031 -5.391 -4.957 1 89.5 123 ASP A O 1
ATOM 963 N N . LEU A 1 124 ? 19.547 -5.875 -3.41 1 91.31 124 LEU A N 1
ATOM 964 C CA . LEU A 1 124 ? 20.203 -7.125 -3.055 1 91.31 124 LEU A CA 1
ATOM 965 C C . LEU A 1 124 ? 20.188 -8.102 -4.223 1 91.31 124 LEU A C 1
ATOM 967 O O . LEU A 1 124 ? 21.203 -8.734 -4.527 1 91.31 124 LEU A O 1
ATOM 971 N N . VAL A 1 125 ? 19.062 -8.25 -4.848 1 95.06 125 VAL A N 1
ATOM 972 C CA . VAL A 1 125 ? 18.953 -9.125 -6.008 1 95.06 125 VAL A CA 1
ATOM 973 C C . VAL A 1 125 ? 19.938 -8.688 -7.094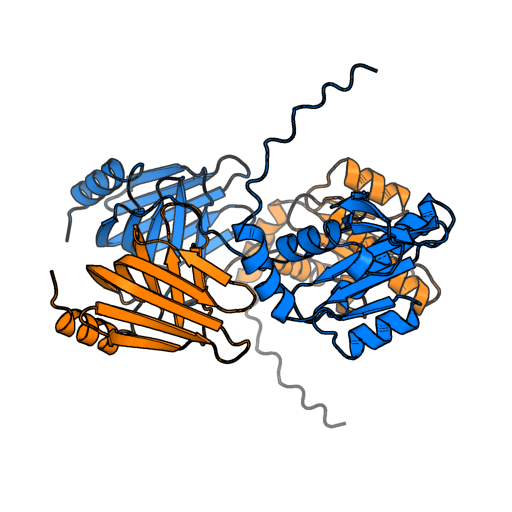 1 95.06 125 VAL A C 1
ATOM 975 O O . VAL A 1 125 ? 20.656 -9.516 -7.645 1 95.06 125 VAL A O 1
ATOM 978 N N . ALA A 1 126 ? 19.922 -7.41 -7.336 1 93.25 126 ALA A N 1
ATOM 979 C CA . ALA A 1 126 ? 20.844 -6.875 -8.336 1 93.25 126 ALA A CA 1
ATOM 980 C C . ALA A 1 126 ? 22.297 -7.188 -7.977 1 93.25 126 ALA A C 1
ATOM 982 O O . ALA A 1 126 ? 23.094 -7.574 -8.836 1 93.25 126 ALA A O 1
ATOM 983 N N . TRP A 1 127 ? 22.594 -6.957 -6.734 1 92.19 127 TRP A N 1
ATOM 984 C CA . TRP A 1 127 ? 23.938 -7.23 -6.266 1 92.19 127 TRP A CA 1
ATOM 985 C C . TRP A 1 127 ? 24.297 -8.703 -6.453 1 92.19 127 TRP A C 1
ATOM 987 O O . TRP A 1 127 ? 25.406 -9.023 -6.898 1 92.19 127 TRP A O 1
ATOM 997 N N . LEU A 1 128 ? 23.422 -9.594 -6.203 1 95.19 128 LEU A N 1
ATOM 998 C CA . LEU A 1 128 ? 23.641 -11.031 -6.34 1 95.19 128 LEU A CA 1
ATOM 999 C C . LEU A 1 128 ? 23.828 -11.414 -7.805 1 95.19 128 LEU A C 1
ATOM 1001 O O . LEU A 1 128 ? 24.641 -12.289 -8.117 1 95.19 128 LEU A O 1
ATOM 1005 N N . VAL A 1 129 ? 23.047 -10.789 -8.617 1 96.56 129 VAL A N 1
ATOM 1006 C CA . VAL A 1 129 ? 23.156 -11.047 -10.047 1 96.56 129 VAL A CA 1
ATOM 1007 C C . VAL A 1 129 ? 24.531 -10.648 -10.547 1 96.56 129 VAL A C 1
ATOM 1009 O O . VAL A 1 129 ? 25.125 -11.328 -11.383 1 96.56 129 VAL A O 1
ATOM 1012 N N . ASP A 1 130 ? 25.094 -9.562 -9.953 1 95.12 130 ASP A N 1
ATOM 1013 C CA . ASP A 1 130 ? 26.406 -9.047 -10.344 1 95.12 130 ASP A CA 1
ATOM 1014 C C . ASP A 1 130 ? 27.516 -9.836 -9.672 1 95.12 130 ASP A C 1
ATOM 1016 O O . ASP A 1 130 ? 28.688 -9.75 -10.086 1 95.12 130 ASP A O 1
ATOM 1020 N N . HIS A 1 131 ? 27.203 -10.57 -8.625 1 94.62 131 HIS A N 1
ATOM 1021 C CA . HIS A 1 131 ? 28.172 -11.375 -7.891 1 94.62 131 HIS A CA 1
ATOM 1022 C C . HIS A 1 131 ? 27.672 -12.805 -7.707 1 94.62 131 HIS A C 1
ATOM 1024 O O . HIS A 1 131 ? 27.547 -13.281 -6.578 1 94.62 131 HIS A O 1
ATOM 1030 N N . PRO A 1 132 ? 27.516 -13.523 -8.781 1 96.62 132 PRO A N 1
ATOM 1031 C CA . PRO A 1 132 ? 26.875 -14.836 -8.719 1 96.62 132 PRO A CA 1
ATOM 1032 C C . PRO A 1 132 ? 27.688 -15.852 -7.91 1 96.62 132 PRO A C 1
ATOM 1034 O O . PRO A 1 132 ? 27.109 -16.781 -7.34 1 96.62 132 PRO A O 1
ATOM 1037 N N . ASP A 1 133 ? 28.984 -15.648 -7.773 1 95.62 133 ASP A N 1
ATOM 1038 C CA . ASP A 1 133 ? 29.844 -16.547 -7.008 1 95.62 133 ASP A CA 1
ATOM 1039 C C . ASP A 1 133 ? 29.5 -16.5 -5.52 1 95.62 133 ASP A C 1
ATOM 1041 O O . ASP A 1 133 ? 29.875 -17.406 -4.762 1 95.62 133 ASP A O 1
ATOM 1045 N N . TYR A 1 134 ? 28.828 -15.406 -5.137 1 94.19 134 TYR A N 1
ATOM 1046 C CA . TYR A 1 134 ? 28.391 -15.312 -3.752 1 94.19 134 TYR A CA 1
ATOM 1047 C C . TYR A 1 134 ? 27.328 -16.359 -3.443 1 94.19 134 TYR A C 1
ATOM 1049 O O . TYR A 1 134 ? 27.25 -16.859 -2.318 1 94.19 134 TYR A O 1
ATOM 1057 N N . ILE A 1 135 ? 26.5 -16.688 -4.43 1 95.94 135 ILE A N 1
ATOM 1058 C CA . ILE A 1 135 ? 25.484 -17.734 -4.246 1 95.94 135 ILE A CA 1
ATOM 1059 C C . ILE A 1 135 ? 26.156 -19.094 -4.133 1 95.94 135 ILE A C 1
ATOM 1061 O O . ILE A 1 135 ? 25.938 -19.812 -3.16 1 95.94 135 ILE A O 1
ATOM 1065 N N . GLU A 1 136 ? 26.891 -19.391 -5.09 1 96.38 136 GLU A N 1
ATOM 1066 C CA . GLU A 1 136 ? 27.766 -20.547 -5.062 1 96.38 136 GLU A CA 1
ATOM 1067 C C . GLU A 1 136 ? 28.781 -20.516 -6.207 1 96.38 136 GLU A C 1
ATOM 1069 O O . GLU A 1 136 ? 28.531 -19.875 -7.23 1 96.38 136 GLU A O 1
ATOM 1074 N N . LYS A 1 137 ? 29.953 -21.172 -5.945 1 96.5 137 LYS A N 1
ATOM 1075 C CA . LYS A 1 137 ? 30.969 -21.25 -6.996 1 96.5 137 LYS A CA 1
ATOM 1076 C C . LYS A 1 137 ? 30.406 -21.922 -8.25 1 96.5 137 LYS A C 1
ATOM 1078 O O . LYS A 1 137 ? 29.812 -23 -8.18 1 96.5 137 LYS A O 1
ATOM 1083 N N . GLY A 1 138 ? 30.547 -21.25 -9.367 1 97 138 GLY A N 1
ATOM 1084 C CA . GLY A 1 138 ? 30.109 -21.812 -10.633 1 97 138 GLY A CA 1
ATOM 1085 C C . GLY A 1 138 ? 28.672 -21.469 -10.984 1 97 138 GLY A C 1
ATOM 1086 O O . GLY A 1 138 ? 28.172 -21.844 -12.047 1 97 138 GLY A O 1
ATOM 1087 N N . PHE A 1 139 ? 28 -20.734 -10.172 1 97.62 139 PHE A N 1
ATOM 1088 C CA . PHE A 1 139 ? 26.625 -20.328 -10.438 1 97.62 139 PHE A CA 1
ATOM 1089 C C . PHE A 1 139 ? 26.562 -19.375 -11.625 1 97.62 139 PHE A C 1
ATOM 1091 O O . PHE A 1 139 ? 27.344 -18.422 -11.695 1 97.62 139 PHE A O 1
ATOM 1098 N N . MET A 1 140 ? 25.656 -19.672 -12.547 1 97.75 140 MET A N 1
ATOM 1099 C CA . MET A 1 140 ? 25.438 -18.812 -13.703 1 97.75 140 MET A CA 1
ATOM 1100 C C . MET A 1 140 ? 24.031 -18.25 -13.703 1 97.75 140 MET A C 1
ATOM 1102 O O . MET A 1 140 ? 23.047 -19 -13.656 1 97.75 140 MET A O 1
ATOM 1106 N N . VAL A 1 141 ? 23.922 -16.906 -13.797 1 98.19 141 VAL A N 1
ATOM 1107 C CA . VAL A 1 141 ? 22.625 -16.266 -13.852 1 98.19 141 VAL A CA 1
ATOM 1108 C C . VAL A 1 141 ? 22.031 -16.406 -15.25 1 98.19 141 VAL A C 1
ATOM 1110 O O . VAL A 1 141 ? 22.688 -16.047 -16.234 1 98.19 141 VAL A O 1
ATOM 1113 N N . LEU A 1 142 ? 20.891 -17 -15.297 1 97.88 142 LEU A N 1
ATOM 1114 C CA . LEU A 1 142 ? 20.203 -17.047 -16.578 1 97.88 142 LEU A CA 1
ATOM 1115 C C . LEU A 1 142 ? 19.312 -15.828 -16.766 1 97.88 142 LEU A C 1
ATOM 1117 O O . LEU A 1 142 ? 19.359 -15.188 -17.828 1 97.88 142 LEU A O 1
ATOM 1121 N N . GLU A 1 143 ? 18.531 -15.516 -15.766 1 97.44 143 GLU A N 1
ATOM 1122 C CA . GLU A 1 143 ? 17.609 -14.391 -15.875 1 97.44 143 GLU A CA 1
ATOM 1123 C C . GLU A 1 143 ? 17.266 -13.82 -14.5 1 97.44 143 GLU A C 1
ATOM 1125 O O . GLU A 1 143 ? 17.062 -14.578 -13.547 1 97.44 143 GLU A O 1
ATOM 1130 N N . ARG A 1 144 ? 17.25 -12.508 -14.43 1 97.38 144 ARG A N 1
ATOM 1131 C CA . ARG A 1 144 ? 16.703 -11.805 -13.273 1 97.38 144 ARG A CA 1
ATOM 1132 C C . ARG A 1 144 ? 15.227 -11.508 -13.469 1 97.38 144 ARG A C 1
ATOM 1134 O O . ARG A 1 144 ? 14.797 -11.117 -14.555 1 97.38 144 ARG A O 1
ATOM 1141 N N . GLU A 1 145 ? 14.453 -11.688 -12.445 1 95.69 145 GLU A N 1
ATOM 1142 C CA . GLU A 1 145 ? 13.023 -11.406 -12.5 1 95.69 145 GLU A CA 1
ATOM 1143 C C . GLU A 1 145 ? 12.352 -12.18 -13.625 1 95.69 145 GLU A C 1
ATOM 1145 O O . GLU A 1 145 ? 11.656 -11.586 -14.461 1 95.69 145 GLU A O 1
ATOM 1150 N N . TYR A 1 146 ? 12.547 -13.516 -13.648 1 95.69 146 TYR A N 1
ATOM 1151 C CA . TYR A 1 146 ? 12.008 -14.414 -14.664 1 95.69 146 TYR A CA 1
ATOM 1152 C C . TYR A 1 146 ? 10.508 -14.602 -14.477 1 95.69 146 TYR A C 1
ATOM 1154 O O . TYR A 1 146 ? 10.062 -15.18 -13.484 1 95.69 146 TYR A O 1
ATOM 1162 N N . ASP A 1 147 ? 9.688 -14.172 -15.445 1 91.25 147 ASP A N 1
ATOM 1163 C CA . ASP A 1 147 ? 8.234 -14.227 -15.359 1 91.25 147 ASP A CA 1
ATOM 1164 C C . ASP A 1 147 ? 7.723 -15.641 -15.648 1 91.25 147 ASP A C 1
ATOM 1166 O O . ASP A 1 147 ? 8.148 -16.281 -16.609 1 91.25 147 ASP A O 1
ATOM 1170 N N . THR A 1 148 ? 6.898 -16.125 -14.766 1 86.62 148 THR A N 1
ATOM 1171 C CA . THR A 1 148 ? 6.215 -17.406 -14.953 1 86.62 148 THR A CA 1
ATOM 1172 C C . THR A 1 148 ? 4.707 -17.234 -14.781 1 86.62 148 THR A C 1
ATOM 1174 O O . THR A 1 148 ? 4.234 -16.156 -14.391 1 86.62 148 THR A O 1
ATOM 1177 N N . ALA A 1 149 ? 4.004 -18.25 -15.094 1 75 149 ALA A N 1
ATOM 1178 C CA . ALA A 1 149 ? 2.551 -18.25 -14.93 1 75 149 ALA A CA 1
ATOM 1179 C C . ALA A 1 149 ? 2.164 -18.156 -13.461 1 75 149 ALA A C 1
ATOM 1181 O O . ALA A 1 149 ? 1.056 -17.719 -13.125 1 75 149 ALA A O 1
ATOM 1182 N N . VAL A 1 150 ? 3.123 -18.562 -12.586 1 78.12 150 VAL A N 1
ATOM 1183 C CA . VAL A 1 150 ? 2.76 -18.641 -11.172 1 78.12 150 VAL A CA 1
ATOM 1184 C C . VAL A 1 150 ? 3.449 -17.516 -10.406 1 78.12 150 VAL A C 1
ATOM 1186 O O . VAL A 1 150 ? 3.406 -17.469 -9.172 1 78.12 150 VAL A O 1
ATOM 1189 N N . GLY A 1 151 ? 4.09 -16.656 -11.086 1 83 151 GLY A N 1
ATOM 1190 C CA . GLY A 1 151 ? 4.758 -15.523 -10.453 1 83 151 GLY A CA 1
ATOM 1191 C C . GLY A 1 151 ? 6.129 -15.242 -11.031 1 83 151 GLY A C 1
ATOM 1192 O O . GLY A 1 151 ? 6.574 -15.93 -11.953 1 83 151 GLY A O 1
ATOM 1193 N N . ARG A 1 152 ? 6.75 -14.273 -10.469 1 92.12 152 ARG A N 1
ATOM 1194 C CA . ARG A 1 152 ? 8.055 -13.836 -10.961 1 92.12 152 ARG A CA 1
ATOM 1195 C C . ARG A 1 152 ? 9.172 -14.336 -10.062 1 92.12 152 ARG A C 1
ATOM 1197 O O . ARG A 1 152 ? 9.172 -14.086 -8.859 1 92.12 152 ARG A O 1
ATOM 1204 N N . ILE A 1 153 ? 10.109 -14.984 -10.656 1 96.19 153 ILE A N 1
ATOM 1205 C CA . ILE A 1 153 ? 11.258 -15.531 -9.945 1 96.19 153 ILE A CA 1
ATOM 1206 C C . ILE A 1 153 ? 12.344 -14.469 -9.82 1 96.19 153 ILE A C 1
ATOM 1208 O O . ILE A 1 153 ? 12.727 -13.844 -10.82 1 96.19 153 ILE A O 1
ATOM 1212 N N . ASP A 1 154 ? 12.898 -14.297 -8.672 1 97.88 154 ASP A N 1
ATOM 1213 C CA . ASP A 1 154 ? 13.898 -13.258 -8.445 1 97.88 154 ASP A CA 1
ATOM 1214 C C . ASP A 1 154 ? 15.148 -13.508 -9.289 1 97.88 154 ASP A C 1
ATOM 1216 O O . ASP A 1 154 ? 15.609 -12.609 -10 1 97.88 154 ASP A O 1
ATOM 1220 N N . ILE A 1 155 ? 15.727 -14.703 -9.188 1 98.31 155 ILE A N 1
ATOM 1221 C CA . ILE A 1 155 ? 16.891 -15.078 -9.969 1 98.31 155 ILE A CA 1
ATOM 1222 C C . ILE A 1 155 ? 16.766 -16.516 -10.453 1 98.31 155 ILE A C 1
ATOM 1224 O O . ILE A 1 155 ? 16.547 -17.422 -9.656 1 98.31 155 ILE A O 1
ATOM 1228 N N . LEU A 1 156 ? 16.781 -16.703 -11.727 1 98.62 156 LEU A N 1
ATOM 1229 C CA . LEU A 1 156 ? 16.906 -18.016 -12.336 1 98.62 156 LEU A CA 1
ATOM 1230 C C . LEU A 1 156 ? 18.312 -18.25 -12.852 1 98.62 156 LEU A C 1
ATOM 1232 O O . LEU A 1 156 ? 18.875 -17.406 -13.555 1 98.62 156 LEU A O 1
ATOM 1236 N N . GLY A 1 157 ? 18.875 -19.375 -12.438 1 98.38 157 GLY A N 1
ATOM 1237 C CA . GLY A 1 157 ? 20.234 -19.672 -12.875 1 98.38 157 GLY A CA 1
ATOM 1238 C C . GLY A 1 157 ? 20.516 -21.156 -13.023 1 98.38 157 GLY A C 1
ATOM 1239 O O . GLY A 1 157 ? 19.594 -21.953 -13.078 1 98.38 157 GLY A O 1
ATOM 1240 N N . ARG A 1 158 ? 21.797 -21.453 -13.25 1 98.12 158 ARG A N 1
ATOM 1241 C CA . ARG A 1 158 ? 22.281 -22.828 -13.328 1 98.12 158 ARG A CA 1
ATOM 1242 C C . ARG A 1 158 ? 23.5 -23.031 -12.43 1 98.12 158 ARG A C 1
ATOM 1244 O O . ARG A 1 158 ? 24.328 -22.125 -12.289 1 98.12 158 ARG A O 1
ATOM 1251 N N . ASP A 1 159 ? 23.5 -24.266 -11.852 1 97.62 159 ASP A N 1
ATOM 1252 C CA . ASP A 1 159 ? 24.703 -24.562 -11.07 1 97.62 159 ASP A CA 1
ATOM 1253 C C . ASP A 1 159 ? 25.812 -25.094 -11.969 1 97.62 159 ASP A C 1
ATOM 1255 O O . ASP A 1 159 ? 25.688 -25.109 -13.195 1 97.62 159 ASP A O 1
ATOM 1259 N N . ALA A 1 160 ? 27 -25.375 -11.391 1 96.69 160 ALA A N 1
ATOM 1260 C CA . ALA A 1 160 ? 28.188 -25.781 -12.133 1 96.69 160 ALA A CA 1
ATOM 1261 C C . ALA A 1 160 ? 27.938 -27.047 -12.938 1 96.69 160 ALA A C 1
ATOM 1263 O O . ALA A 1 160 ? 28.625 -27.312 -13.922 1 96.69 160 ALA A O 1
ATOM 1264 N N . ASN A 1 161 ? 26.938 -27.828 -12.57 1 96.88 161 ASN A N 1
ATOM 1265 C CA . ASN A 1 161 ? 26.609 -29.078 -13.258 1 96.88 161 ASN A CA 1
ATOM 1266 C C . ASN A 1 161 ? 25.5 -28.875 -14.289 1 96.88 161 ASN A C 1
ATOM 1268 O O . ASN A 1 161 ? 25.047 -29.844 -14.906 1 96.88 161 ASN A O 1
ATOM 1272 N N . GLY A 1 162 ? 24.969 -27.703 -14.383 1 95.94 162 GLY A N 1
ATOM 1273 C CA . GLY A 1 162 ? 23.984 -27.391 -15.398 1 95.94 162 GLY A CA 1
ATOM 1274 C C . GLY A 1 162 ? 22.547 -27.516 -14.898 1 95.94 162 GLY A C 1
ATOM 1275 O O . GLY A 1 162 ? 21.609 -27.297 -15.656 1 95.94 162 GLY A O 1
ATOM 1276 N N . ARG A 1 163 ? 22.453 -27.844 -13.633 1 97 163 ARG A N 1
ATOM 1277 C CA . ARG A 1 163 ? 21.109 -27.969 -13.07 1 97 163 ARG A CA 1
ATOM 1278 C C . ARG A 1 163 ? 20.484 -26.594 -12.836 1 97 163 ARG A C 1
ATOM 1280 O O . ARG A 1 163 ? 21.156 -25.656 -12.375 1 97 163 ARG A O 1
ATOM 1287 N N . LEU A 1 164 ? 19.219 -26.5 -13.141 1 97.94 164 LEU A N 1
ATOM 1288 C CA . LEU A 1 164 ? 18.484 -25.266 -12.93 1 97.94 164 LEU A CA 1
ATOM 1289 C C . LEU A 1 164 ? 18.375 -24.938 -11.445 1 97.94 164 LEU A C 1
ATOM 1291 O O . LEU A 1 164 ? 18.156 -25.828 -10.625 1 97.94 164 LEU A O 1
ATOM 1295 N N . VAL A 1 165 ? 18.578 -23.656 -11.125 1 98.56 165 VAL A N 1
ATOM 1296 C CA . VAL A 1 165 ? 18.516 -23.188 -9.742 1 98.56 165 VAL A CA 1
ATOM 1297 C C . VAL A 1 165 ? 17.547 -22 -9.648 1 98.56 165 VAL A C 1
ATOM 1299 O O . VAL A 1 165 ? 17.688 -21.016 -10.383 1 98.56 165 VAL A O 1
ATOM 1302 N N . VAL A 1 166 ? 16.562 -22.125 -8.805 1 98.69 166 VAL A N 1
ATOM 1303 C CA . VAL A 1 166 ? 15.648 -21.031 -8.484 1 98.69 166 VAL A CA 1
ATOM 1304 C C . VAL A 1 166 ? 16.094 -20.344 -7.191 1 98.69 166 VAL A C 1
ATOM 1306 O O . VAL A 1 166 ? 16.25 -21 -6.16 1 98.69 166 VAL A O 1
ATOM 1309 N N . VAL A 1 167 ? 16.266 -19.031 -7.273 1 98.69 167 VAL A N 1
ATOM 1310 C CA . VAL A 1 167 ? 16.734 -18.297 -6.098 1 98.69 167 VAL A CA 1
ATOM 1311 C C . VAL A 1 167 ? 15.672 -17.297 -5.668 1 98.69 167 VAL A C 1
ATOM 1313 O O . VAL A 1 167 ? 15.266 -16.438 -6.457 1 98.69 167 VAL A O 1
ATOM 1316 N N . GLU A 1 168 ? 15.172 -17.422 -4.473 1 98.38 168 GLU A N 1
ATOM 1317 C CA . GLU A 1 168 ? 14.273 -16.469 -3.822 1 98.38 168 GLU A CA 1
ATOM 1318 C C . GLU A 1 168 ? 15.016 -15.633 -2.787 1 98.38 168 GLU A C 1
ATOM 1320 O O . GLU A 1 168 ? 15.734 -16.172 -1.938 1 98.38 168 GLU A O 1
ATOM 1325 N N . VAL A 1 169 ? 14.844 -14.273 -2.875 1 97.5 169 VAL A N 1
ATOM 1326 C CA . VAL A 1 169 ? 15.656 -13.375 -2.064 1 97.5 169 VAL A CA 1
ATOM 1327 C C . VAL A 1 169 ? 14.766 -12.57 -1.127 1 97.5 169 VAL A C 1
ATOM 1329 O O . VAL A 1 169 ? 13.703 -12.086 -1.534 1 97.5 169 VAL A O 1
ATOM 1332 N N . LYS A 1 170 ? 15.156 -12.5 0.159 1 95.12 170 LYS A N 1
ATOM 1333 C CA . LYS A 1 170 ? 14.531 -11.602 1.13 1 95.12 170 LYS A CA 1
ATOM 1334 C C . LYS A 1 170 ? 15.562 -10.68 1.771 1 95.12 170 LYS A C 1
ATOM 1336 O O . LYS A 1 170 ? 16.719 -11.07 1.978 1 95.12 170 LYS A O 1
ATOM 1341 N N . ARG A 1 171 ? 15.117 -9.461 2.049 1 90.62 171 ARG A N 1
ATOM 1342 C CA . ARG A 1 171 ? 16.016 -8.484 2.662 1 90.62 171 ARG A CA 1
ATOM 1343 C C . ARG A 1 171 ? 15.969 -8.586 4.184 1 90.62 171 ARG A C 1
ATOM 1345 O O . ARG A 1 171 ? 16.797 -7.98 4.875 1 90.62 171 ARG A O 1
ATOM 1352 N N . SER A 1 172 ? 14.945 -9.297 4.699 1 90 172 SER A N 1
ATOM 1353 C CA . SER A 1 172 ? 14.781 -9.516 6.133 1 90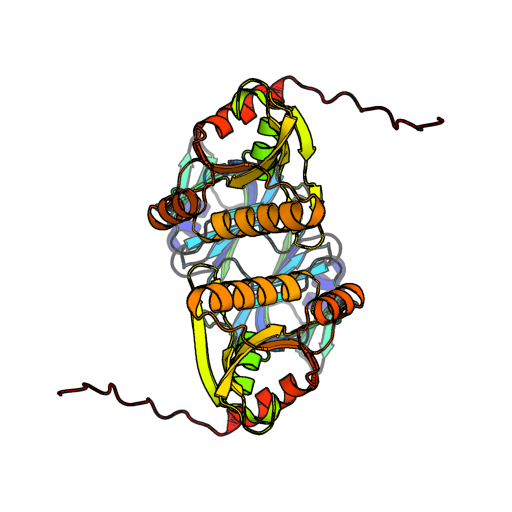 172 SER A CA 1
ATOM 1354 C C . SER A 1 172 ? 14.586 -11 6.441 1 90 172 SER A C 1
ATOM 1356 O O . SER A 1 172 ? 14.734 -11.852 5.559 1 90 172 SER A O 1
ATOM 1358 N N . GLN A 1 173 ? 14.406 -11.25 7.711 1 92.69 173 GLN A N 1
ATOM 1359 C CA . GLN A 1 173 ? 14.188 -12.633 8.109 1 92.69 173 GLN A CA 1
ATOM 1360 C C . GLN A 1 173 ? 13.086 -13.281 7.273 1 92.69 173 GLN A C 1
ATOM 1362 O O . GLN A 1 173 ? 11.984 -12.75 7.164 1 92.69 173 GLN A O 1
ATOM 1367 N N . ALA A 1 174 ? 13.445 -14.422 6.668 1 95.62 174 ALA A N 1
ATOM 1368 C CA . ALA A 1 174 ? 12.492 -15.148 5.836 1 95.62 174 ALA A CA 1
ATOM 1369 C C . ALA A 1 174 ? 11.539 -15.977 6.691 1 95.62 174 ALA A C 1
ATOM 1371 O O . ALA A 1 174 ? 11.945 -16.594 7.68 1 95.62 174 ALA A O 1
ATOM 1372 N N . GLY A 1 175 ? 10.297 -15.938 6.348 1 93.12 175 GLY A N 1
ATOM 1373 C CA . GLY A 1 175 ? 9.273 -16.781 6.969 1 93.12 175 GLY A CA 1
ATOM 1374 C C . GLY A 1 175 ? 8.758 -17.859 6.051 1 93.12 175 GLY A C 1
ATOM 1375 O O . GLY A 1 175 ? 9.266 -18.047 4.941 1 93.12 175 GLY A O 1
ATOM 1376 N N . PRO A 1 176 ? 7.816 -18.594 6.566 1 88 176 PRO A N 1
ATOM 1377 C CA . PRO A 1 176 ? 7.262 -19.703 5.781 1 88 176 PRO A CA 1
ATOM 1378 C C . PRO A 1 176 ? 6.734 -19.25 4.422 1 88 176 PRO A C 1
ATOM 1380 O O . PRO A 1 176 ? 6.773 -20.016 3.455 1 88 176 PRO A O 1
ATOM 1383 N N . ASP A 1 177 ? 6.297 -18.016 4.336 1 88.44 177 ASP A N 1
ATOM 1384 C CA . ASP A 1 177 ? 5.777 -17.5 3.076 1 88.44 177 ASP A CA 1
ATOM 1385 C C . ASP A 1 177 ? 6.852 -17.516 1.99 1 88.44 177 ASP A C 1
ATOM 1387 O O . ASP A 1 177 ? 6.559 -17.797 0.826 1 88.44 177 ASP A O 1
ATOM 1391 N N . ALA A 1 178 ? 8.023 -17.156 2.377 1 94.5 178 ALA A N 1
ATOM 1392 C CA . ALA A 1 178 ? 9.125 -17.141 1.418 1 94.5 178 ALA A CA 1
ATOM 1393 C C . ALA A 1 178 ? 9.43 -18.547 0.911 1 94.5 178 ALA A C 1
ATOM 1395 O O . ALA A 1 178 ? 9.727 -18.734 -0.272 1 94.5 178 ALA A O 1
ATOM 1396 N N . VAL A 1 179 ? 9.312 -19.469 1.812 1 93.62 179 VAL A N 1
ATOM 1397 C CA . VAL A 1 179 ? 9.547 -20.859 1.43 1 93.62 179 VAL A CA 1
ATOM 1398 C C . VAL A 1 179 ? 8.461 -21.328 0.461 1 93.62 179 VAL A C 1
ATOM 1400 O O . VAL A 1 179 ? 8.758 -21.969 -0.552 1 93.62 179 VAL A O 1
ATOM 1403 N N . ASN A 1 180 ? 7.301 -20.984 0.802 1 86.56 180 ASN A N 1
ATOM 1404 C CA . ASN A 1 180 ? 6.188 -21.344 -0.067 1 86.56 180 ASN A CA 1
ATOM 1405 C C . ASN A 1 180 ? 6.328 -20.719 -1.453 1 86.56 180 ASN A C 1
ATOM 1407 O O . ASN A 1 180 ? 5.992 -21.359 -2.457 1 86.56 180 ASN A O 1
ATOM 1411 N N . GLN A 1 181 ? 6.758 -19.562 -1.441 1 90.12 181 GLN A N 1
ATOM 1412 C CA . GLN A 1 181 ? 6.984 -18.906 -2.723 1 90.12 181 GLN A CA 1
ATOM 1413 C C . GLN A 1 181 ? 8.047 -19.641 -3.541 1 90.12 181 GLN A C 1
ATOM 1415 O O . GLN A 1 181 ? 7.848 -19.891 -4.727 1 90.12 181 GLN A O 1
ATOM 1420 N N . LEU A 1 182 ? 9.078 -19.969 -2.938 1 95.25 182 LEU A N 1
ATOM 1421 C CA . LEU A 1 182 ? 10.148 -20.719 -3.594 1 95.25 182 LEU A CA 1
ATOM 1422 C C . LEU A 1 182 ? 9.641 -22.062 -4.094 1 95.25 182 LEU A C 1
ATOM 1424 O O . LEU A 1 182 ? 9.898 -22.453 -5.238 1 95.25 182 LEU A O 1
ATOM 1428 N N . LEU A 1 183 ? 8.906 -22.719 -3.24 1 90.44 183 LEU A N 1
ATOM 1429 C CA . LEU A 1 183 ? 8.359 -24.031 -3.582 1 90.44 183 LEU A CA 1
ATOM 1430 C C . LEU A 1 183 ? 7.453 -23.938 -4.809 1 90.44 183 LEU A C 1
ATOM 1432 O O . LEU A 1 183 ? 7.492 -24.812 -5.68 1 90.44 183 LEU A O 1
ATOM 1436 N N . ARG A 1 184 ? 6.68 -22.938 -4.855 1 85.44 184 ARG A N 1
ATOM 1437 C CA . ARG A 1 184 ? 5.785 -22.734 -5.988 1 85.44 184 ARG A CA 1
ATOM 1438 C C . ARG A 1 184 ? 6.57 -22.656 -7.297 1 85.44 184 ARG A C 1
ATOM 1440 O O . ARG A 1 184 ? 6.176 -23.266 -8.297 1 85.44 184 ARG A O 1
ATOM 1447 N N . TYR A 1 185 ? 7.645 -21.953 -7.262 1 93.06 185 TYR A N 1
ATOM 1448 C CA . TYR A 1 185 ? 8.453 -21.797 -8.461 1 93.06 185 TYR A CA 1
ATOM 1449 C C . TYR A 1 185 ? 9.141 -23.109 -8.836 1 93.06 185 TYR A C 1
ATOM 1451 O O . TYR A 1 185 ? 9.188 -23.484 -10.008 1 93.06 185 TYR A O 1
ATOM 1459 N N . VAL A 1 186 ? 9.633 -23.797 -7.898 1 94.69 186 VAL A N 1
ATOM 1460 C CA . VAL A 1 186 ? 10.312 -25.078 -8.133 1 94.69 186 VAL A CA 1
ATOM 1461 C C . VAL A 1 186 ? 9.336 -26.078 -8.742 1 94.69 186 VAL A C 1
ATOM 1463 O O . VAL A 1 186 ? 9.648 -26.719 -9.75 1 94.69 186 VAL A O 1
ATOM 1466 N N . ASP A 1 187 ? 8.219 -26.125 -8.148 1 87.69 187 ASP A N 1
ATOM 1467 C CA . ASP A 1 187 ? 7.203 -27.062 -8.625 1 87.69 187 ASP A CA 1
ATOM 1468 C C . ASP A 1 187 ? 6.762 -26.719 -10.047 1 87.69 187 ASP A C 1
ATOM 1470 O O . ASP A 1 187 ? 6.559 -27.609 -10.867 1 87.69 187 ASP A O 1
ATOM 1474 N N . HIS A 1 188 ? 6.586 -25.469 -10.234 1 86.94 188 HIS A N 1
ATOM 1475 C CA . HIS A 1 188 ? 6.184 -25.031 -11.562 1 86.94 188 HIS A CA 1
ATOM 1476 C C . HIS A 1 188 ? 7.203 -25.453 -12.617 1 86.94 188 HIS A C 1
ATOM 1478 O O . HIS A 1 188 ? 6.832 -26 -13.656 1 86.94 188 HIS A O 1
ATOM 1484 N N . LEU A 1 189 ? 8.484 -25.281 -12.359 1 93.75 189 LEU A N 1
ATOM 1485 C CA . LEU A 1 189 ? 9.539 -25.594 -13.32 1 93.75 189 LEU A CA 1
ATOM 1486 C C . LEU A 1 189 ? 9.719 -27.094 -13.461 1 93.75 189 LEU A C 1
ATOM 1488 O O . LEU A 1 189 ? 10.047 -27.594 -14.539 1 93.75 189 LEU A O 1
ATOM 1492 N N . LEU A 1 190 ? 9.469 -27.766 -12.367 1 93.31 190 LEU A N 1
ATOM 1493 C CA . LEU A 1 190 ? 9.484 -29.219 -12.445 1 93.31 190 LEU A CA 1
ATOM 1494 C C . LEU A 1 190 ? 8.445 -29.734 -13.438 1 93.31 190 LEU A C 1
ATOM 1496 O O . LEU A 1 190 ? 8.742 -30.578 -14.281 1 93.31 190 LEU A O 1
ATOM 1500 N N . GLN A 1 191 ? 7.32 -29.219 -13.336 1 85.5 191 GLN A N 1
ATOM 1501 C CA . GLN A 1 191 ? 6.234 -29.641 -14.211 1 85.5 191 GLN A CA 1
ATOM 1502 C C . GLN A 1 191 ? 6.52 -29.266 -15.664 1 85.5 191 GLN A C 1
ATOM 1504 O O . GLN A 1 191 ? 6.23 -30.031 -16.578 1 85.5 191 GLN A O 1
ATOM 1509 N N . ARG A 1 192 ? 7.109 -28.172 -15.82 1 87 192 ARG A N 1
ATOM 1510 C CA . ARG A 1 192 ? 7.332 -27.656 -17.172 1 87 192 ARG A CA 1
ATOM 1511 C C . ARG A 1 192 ? 8.523 -28.328 -17.828 1 87 192 ARG A C 1
ATOM 1513 O O . ARG A 1 192 ? 8.508 -28.594 -19.031 1 87 192 ARG A O 1
ATOM 1520 N N . ARG A 1 193 ? 9.523 -28.641 -17.047 1 92.31 193 ARG A N 1
ATOM 1521 C CA . ARG A 1 193 ? 10.781 -29.078 -17.625 1 92.31 193 ARG A CA 1
ATOM 1522 C C . ARG A 1 193 ? 11.016 -30.562 -17.375 1 92.31 193 ARG A C 1
ATOM 1524 O O . ARG A 1 193 ? 11.898 -31.172 -17.984 1 92.31 193 ARG A O 1
ATOM 1531 N N . GLY A 1 194 ? 10.312 -31.125 -16.453 1 92.06 194 GLY A N 1
ATOM 1532 C CA . GLY A 1 194 ? 10.438 -32.531 -16.156 1 92.06 194 GLY A CA 1
ATOM 1533 C C . GLY A 1 194 ? 11.562 -32.875 -15.195 1 92.06 194 GLY A C 1
ATOM 1534 O O . GLY A 1 194 ? 11.781 -34.031 -14.844 1 92.06 194 GLY A O 1
ATOM 1535 N N . GLU A 1 195 ? 12.328 -31.922 -14.922 1 93.62 195 GLU A N 1
ATOM 1536 C CA . GLU A 1 195 ? 13.43 -32.062 -13.969 1 93.62 195 GLU A CA 1
ATOM 1537 C C . GLU A 1 195 ? 13.32 -31.047 -12.844 1 93.62 195 GLU A C 1
ATOM 1539 O O . GLU A 1 195 ? 13.109 -29.859 -13.094 1 93.62 195 GLU A O 1
ATOM 1544 N N . LYS A 1 196 ? 13.43 -31.516 -11.617 1 94.81 196 LYS A N 1
ATOM 1545 C CA . LYS A 1 196 ? 13.305 -30.641 -10.469 1 94.81 196 LYS A CA 1
ATOM 1546 C C . LYS A 1 196 ? 14.508 -29.703 -10.352 1 94.81 196 LYS A C 1
ATOM 1548 O O . LYS A 1 196 ? 15.641 -30.172 -10.195 1 94.81 196 LYS A O 1
ATOM 1553 N N . PRO A 1 197 ? 14.305 -28.469 -10.398 1 98.12 197 PRO A N 1
ATOM 1554 C CA . PRO A 1 197 ? 15.414 -27.547 -10.156 1 98.12 197 PRO A CA 1
ATOM 1555 C C . PRO A 1 197 ? 15.812 -27.469 -8.688 1 98.12 197 PRO A C 1
ATOM 1557 O O . PRO A 1 197 ? 15.07 -27.938 -7.816 1 98.12 197 PRO A O 1
ATOM 1560 N N . ARG A 1 198 ? 16.984 -27 -8.414 1 98.25 198 ARG A N 1
ATOM 1561 C CA . ARG A 1 198 ? 17.375 -26.641 -7.059 1 98.25 198 ARG A CA 1
ATOM 1562 C C . ARG A 1 198 ? 16.656 -25.359 -6.617 1 98.25 198 ARG A C 1
ATOM 1564 O O . ARG A 1 198 ? 16.359 -24.484 -7.438 1 98.25 198 ARG A O 1
ATOM 1571 N N . GLY A 1 199 ? 16.297 -25.312 -5.383 1 98.69 199 GLY A N 1
ATOM 1572 C CA . GLY A 1 199 ? 15.711 -24.109 -4.797 1 98.69 199 GLY A CA 1
ATOM 1573 C C . GLY A 1 199 ? 16.547 -23.531 -3.678 1 98.69 199 GLY A C 1
ATOM 1574 O O . GLY A 1 199 ? 16.875 -24.219 -2.713 1 98.69 199 GLY A O 1
ATOM 1575 N N . VAL A 1 200 ? 16.906 -22.266 -3.795 1 98.69 200 VAL A N 1
ATOM 1576 C CA . VAL A 1 200 ? 17.75 -21.609 -2.805 1 98.69 200 VAL A CA 1
ATOM 1577 C C . VAL A 1 200 ? 17.047 -20.359 -2.258 1 98.69 200 VAL A C 1
ATOM 1579 O O . VAL A 1 200 ? 16.609 -19.5 -3.023 1 98.69 200 VAL A O 1
ATOM 1582 N N . LEU A 1 201 ? 16.859 -20.312 -0.959 1 98.69 201 LEU A N 1
ATOM 1583 C CA . LEU A 1 201 ? 16.344 -19.125 -0.282 1 98.69 201 LEU A CA 1
ATOM 1584 C C . LEU A 1 201 ? 17.484 -18.297 0.305 1 98.69 201 LEU A C 1
ATOM 1586 O O . LEU A 1 201 ? 18.281 -18.812 1.088 1 98.69 201 LEU A O 1
ATOM 1590 N N . VAL A 1 202 ? 17.547 -17.062 -0.141 1 97.88 202 VAL A N 1
ATOM 1591 C CA . VAL A 1 202 ? 18.594 -16.156 0.316 1 97.88 202 VAL A CA 1
ATOM 1592 C C . VAL A 1 202 ? 18.016 -15.094 1.243 1 97.88 202 VAL A C 1
ATOM 1594 O O . VAL A 1 202 ? 17.094 -14.367 0.858 1 97.88 202 VAL A O 1
ATOM 1597 N N . SER A 1 203 ? 18.516 -15.008 2.482 1 96.56 203 SER A N 1
ATOM 1598 C CA . SER A 1 203 ? 18.062 -13.977 3.412 1 96.56 203 SER A CA 1
ATOM 1599 C C . SER A 1 203 ? 19.047 -13.789 4.555 1 96.56 203 SER A C 1
ATOM 1601 O O . SER A 1 203 ? 19.891 -14.656 4.805 1 96.56 203 SER A O 1
ATOM 1603 N N . PRO A 1 204 ? 19.031 -12.625 5.191 1 92.75 204 PRO A N 1
ATOM 1604 C CA . PRO A 1 204 ? 19.938 -12.422 6.324 1 92.75 204 PRO A CA 1
ATOM 1605 C C . PRO A 1 204 ? 19.641 -13.367 7.484 1 92.75 204 PRO A C 1
ATOM 1607 O O . PRO A 1 204 ? 20.547 -13.664 8.273 1 92.75 204 PRO A O 1
ATOM 1610 N N . ASP A 1 205 ? 18.391 -13.727 7.602 1 94.31 205 ASP A N 1
ATOM 1611 C CA . ASP A 1 205 ? 17.953 -14.648 8.648 1 94.31 205 ASP A CA 1
ATOM 1612 C C . ASP A 1 205 ? 16.719 -15.438 8.211 1 94.31 205 ASP A C 1
ATOM 1614 O O . ASP A 1 205 ? 16.109 -15.117 7.188 1 94.31 205 ASP A O 1
ATOM 1618 N N . ILE A 1 206 ? 16.422 -16.516 9.008 1 96.56 206 ILE A N 1
ATOM 1619 C CA . ILE A 1 206 ? 15.266 -17.359 8.695 1 96.56 206 ILE A CA 1
ATOM 1620 C C . ILE A 1 206 ? 14.625 -17.859 9.992 1 96.56 206 ILE A C 1
ATOM 1622 O O . ILE A 1 206 ? 15.32 -18.188 10.953 1 96.56 206 ILE A O 1
ATOM 1626 N N . SER A 1 207 ? 13.312 -17.812 10.016 1 95.94 207 SER A N 1
ATOM 1627 C CA . SER A 1 207 ? 12.625 -18.312 11.203 1 95.94 207 SER A CA 1
ATOM 1628 C C . SER A 1 207 ? 12.797 -19.828 11.336 1 95.94 207 SER A C 1
ATOM 1630 O O . SER A 1 207 ? 13.016 -20.531 10.344 1 95.94 207 SER A O 1
ATOM 1632 N N . PRO A 1 208 ? 12.664 -20.312 12.586 1 95.69 208 PRO A N 1
ATOM 1633 C CA . PRO A 1 208 ? 12.789 -21.766 12.781 1 95.69 208 PRO A CA 1
ATOM 1634 C C . PRO A 1 208 ? 11.781 -22.562 11.953 1 95.69 208 PRO A C 1
ATOM 1636 O O . PRO A 1 208 ? 12.141 -23.562 11.344 1 95.69 208 PRO A O 1
ATOM 1639 N N . SER A 1 209 ? 10.57 -22.109 11.938 1 92.38 209 SER A N 1
ATOM 1640 C CA . SER A 1 209 ? 9.539 -22.797 11.164 1 92.38 209 SER A CA 1
ATOM 1641 C C . SER A 1 209 ? 9.875 -22.781 9.68 1 92.38 209 SER A C 1
ATOM 1643 O O . SER A 1 209 ? 9.719 -23.797 9 1 92.38 209 SER A O 1
ATOM 1645 N N . ALA A 1 210 ? 10.312 -21.703 9.172 1 95.19 210 ALA A N 1
ATOM 1646 C CA . ALA A 1 210 ? 10.688 -21.594 7.766 1 95.19 210 ALA A CA 1
ATOM 1647 C C . ALA A 1 210 ? 11.867 -22.516 7.441 1 95.19 210 ALA A C 1
ATOM 1649 O O . ALA A 1 210 ? 11.883 -23.172 6.395 1 95.19 210 ALA A O 1
ATOM 1650 N N . HIS A 1 211 ? 12.812 -22.484 8.32 1 96.94 211 HIS A N 1
ATOM 1651 C CA . HIS A 1 211 ? 13.984 -23.344 8.133 1 96.94 211 HIS A CA 1
ATOM 1652 C C . HIS A 1 211 ? 13.594 -24.812 8.07 1 96.94 211 HIS A C 1
ATOM 1654 O O . HIS A 1 211 ? 14.07 -25.547 7.207 1 96.94 211 HIS A O 1
ATOM 1660 N N . PHE A 1 212 ? 12.766 -25.219 8.977 1 95 212 PHE A N 1
ATOM 1661 C CA . PHE A 1 212 ? 12.266 -26.594 8.984 1 95 212 PHE A CA 1
ATOM 1662 C C . PHE A 1 212 ? 11.555 -26.922 7.68 1 95 212 PHE A C 1
ATOM 1664 O O . PHE A 1 212 ? 11.797 -27.969 7.082 1 95 212 PHE A O 1
ATOM 1671 N N . MET A 1 213 ? 10.68 -26.016 7.297 1 91.81 213 MET A N 1
ATOM 1672 C CA . MET A 1 213 ? 9.938 -26.203 6.051 1 91.81 213 MET A CA 1
ATOM 1673 C C . MET A 1 213 ? 10.883 -26.344 4.867 1 91.81 213 MET A C 1
ATOM 1675 O O . MET A 1 213 ? 10.672 -27.172 3.986 1 91.81 213 MET A O 1
ATOM 1679 N N . LEU A 1 214 ? 11.867 -25.531 4.824 1 95.62 214 LEU A N 1
ATOM 1680 C CA . LEU A 1 214 ? 12.852 -25.547 3.752 1 95.62 214 LEU A CA 1
ATOM 1681 C C . LEU A 1 214 ? 13.562 -26.891 3.666 1 95.62 214 LEU A C 1
ATOM 1683 O O . LEU A 1 214 ? 13.641 -27.484 2.59 1 95.62 214 LEU A O 1
ATOM 1687 N N . LYS A 1 215 ? 14.016 -27.375 4.746 1 95.25 215 LYS A N 1
ATOM 1688 C CA . LYS A 1 215 ? 14.727 -28.656 4.82 1 95.25 215 LYS A CA 1
ATOM 1689 C C . LYS A 1 215 ? 13.805 -29.812 4.445 1 95.25 215 LYS A C 1
ATOM 1691 O O . LYS A 1 215 ? 14.203 -30.703 3.688 1 95.25 215 LYS A O 1
ATOM 1696 N N . SER A 1 216 ? 12.641 -29.734 4.926 1 92.94 216 SER A N 1
ATOM 1697 C CA . SER A 1 216 ? 11.68 -30.812 4.695 1 92.94 216 SER A CA 1
ATOM 1698 C C . SER A 1 216 ? 11.328 -30.922 3.217 1 92.94 216 SER A C 1
ATOM 1700 O O . SER A 1 216 ? 10.898 -31.984 2.76 1 92.94 216 SER A O 1
ATOM 1702 N N . ASN A 1 217 ? 11.562 -29.938 2.469 1 92.88 217 ASN A N 1
ATOM 1703 C CA . ASN A 1 217 ? 11.195 -29.938 1.057 1 92.88 217 ASN A CA 1
ATOM 1704 C C . ASN A 1 217 ? 12.43 -30.031 0.162 1 92.88 217 ASN A C 1
ATOM 1706 O O . ASN A 1 217 ? 12.336 -29.859 -1.053 1 92.88 217 ASN A O 1
ATOM 1710 N N . GLY A 1 218 ? 13.562 -30.234 0.788 1 95.88 218 GLY A N 1
ATOM 1711 C CA . GLY A 1 218 ? 14.789 -30.422 0.026 1 95.88 218 GLY A CA 1
ATOM 1712 C C . GLY A 1 218 ? 15.297 -29.125 -0.604 1 95.88 218 GLY A C 1
ATOM 1713 O O . GLY A 1 218 ? 15.93 -29.156 -1.661 1 95.88 218 GLY A O 1
ATOM 1714 N N . LEU A 1 219 ? 14.938 -28 -0.039 1 97.69 219 LEU A N 1
ATOM 1715 C CA . LEU A 1 219 ? 15.398 -26.703 -0.512 1 97.69 219 LEU A CA 1
ATOM 1716 C C . LEU A 1 219 ? 16.609 -26.234 0.284 1 97.69 219 LEU A C 1
ATOM 1718 O O . LEU A 1 219 ? 16.953 -26.828 1.312 1 97.69 219 LEU A O 1
ATOM 1722 N N . GLU A 1 220 ? 17.281 -25.25 -0.238 1 98.31 220 GLU A N 1
ATOM 1723 C CA . GLU A 1 220 ? 18.547 -24.812 0.351 1 98.31 220 GLU A CA 1
ATOM 1724 C C . GLU A 1 220 ? 18.438 -23.391 0.879 1 98.31 220 GLU A C 1
ATOM 1726 O O . GLU A 1 220 ? 17.625 -22.594 0.381 1 98.31 220 GLU A O 1
ATOM 1731 N N . TYR A 1 221 ? 19.234 -23.141 1.919 1 98.25 221 TYR A N 1
ATOM 1732 C CA . TYR A 1 221 ? 19.266 -21.812 2.52 1 98.25 221 TYR A CA 1
ATOM 1733 C C . TYR A 1 221 ? 20.656 -21.203 2.396 1 98.25 221 TYR A C 1
ATOM 1735 O O . TYR A 1 221 ? 21.672 -21.859 2.672 1 98.25 221 TYR A O 1
ATOM 1743 N N . LEU A 1 222 ? 20.719 -19.969 1.904 1 97.56 222 LEU A N 1
ATOM 1744 C CA . LEU A 1 222 ? 21.953 -19.188 1.874 1 97.56 222 LEU A CA 1
ATOM 1745 C C . LEU A 1 222 ? 21.812 -17.922 2.73 1 97.56 222 LEU A C 1
ATOM 1747 O O . LEU A 1 222 ? 21.031 -17.031 2.406 1 97.56 222 LEU A O 1
ATOM 1751 N N . LYS A 1 223 ? 22.562 -17.844 3.83 1 95.62 223 LYS A N 1
ATOM 1752 C CA . LYS A 1 223 ? 22.562 -16.672 4.707 1 95.62 223 LYS A CA 1
ATOM 1753 C C . LYS A 1 223 ? 23.438 -15.555 4.145 1 95.62 223 LYS A C 1
ATOM 1755 O O . LYS A 1 223 ? 24.578 -15.797 3.76 1 95.62 223 LYS A O 1
ATOM 1760 N N . VAL A 1 224 ? 22.828 -14.398 4.039 1 92.06 224 VAL A N 1
ATOM 1761 C CA . VAL A 1 224 ? 23.625 -13.258 3.594 1 92.06 224 VAL A CA 1
ATOM 1762 C C . VAL A 1 224 ? 23.938 -12.352 4.781 1 92.06 224 VAL A C 1
ATOM 1764 O O . VAL A 1 224 ? 23.172 -12.297 5.746 1 92.06 224 VAL A O 1
ATOM 1767 N N . ASN A 1 225 ? 25.125 -11.711 4.633 1 80.88 225 ASN A N 1
ATOM 1768 C CA . ASN A 1 225 ? 25.516 -10.766 5.676 1 80.88 225 ASN A CA 1
ATOM 1769 C C . ASN A 1 225 ? 24.719 -9.469 5.59 1 80.88 225 ASN A C 1
ATOM 1771 O O . ASN A 1 225 ? 24.547 -8.906 4.508 1 80.88 225 ASN A O 1
ATOM 1775 N N . LYS A 1 226 ? 24.125 -9.102 6.668 1 68.12 226 LYS A N 1
ATOM 1776 C CA . LYS A 1 226 ? 23.328 -7.879 6.758 1 68.12 226 LYS A CA 1
ATOM 1777 C C . LYS A 1 226 ? 24.109 -6.668 6.262 1 68.12 226 LYS A C 1
ATOM 1779 O O . LYS A 1 226 ? 23.531 -5.719 5.734 1 68.12 226 LYS A O 1
ATOM 1784 N N . ASP A 1 227 ? 25.391 -6.84 6.484 1 63.09 227 ASP A N 1
ATOM 1785 C CA . ASP A 1 227 ? 26.25 -5.707 6.148 1 63.09 227 ASP A CA 1
ATOM 1786 C C . ASP A 1 227 ? 26.406 -5.57 4.633 1 63.09 227 ASP A C 1
ATOM 1788 O O . ASP A 1 227 ? 27.016 -4.605 4.152 1 63.09 227 ASP A O 1
ATOM 1792 N N . LEU A 1 228 ? 25.938 -6.566 4.008 1 63.75 228 LEU A N 1
ATOM 1793 C CA . LEU A 1 228 ? 26.047 -6.473 2.555 1 63.75 228 LEU A CA 1
ATOM 1794 C C . LEU A 1 228 ? 25.359 -5.215 2.039 1 63.75 228 LEU A C 1
ATOM 1796 O O . LEU A 1 228 ? 25.797 -4.617 1.056 1 63.75 228 LEU A O 1
ATOM 1800 N N . THR A 1 229 ? 24.406 -4.891 2.729 1 56.78 229 THR A N 1
ATOM 1801 C CA . THR A 1 229 ? 23.719 -3.67 2.312 1 56.78 229 THR A CA 1
ATOM 1802 C C . THR A 1 229 ? 24.656 -2.471 2.379 1 56.78 229 THR A C 1
ATOM 1804 O O . THR A 1 229 ? 24.609 -1.588 1.521 1 56.78 229 THR A O 1
ATOM 1807 N N . THR A 1 230 ? 25.531 -2.52 3.375 1 56.66 230 THR A N 1
ATOM 1808 C CA . THR A 1 230 ? 26.547 -1.479 3.488 1 56.66 230 THR A CA 1
ATOM 1809 C C . THR A 1 230 ? 27.547 -1.583 2.35 1 56.66 230 THR A C 1
ATOM 1811 O O . THR A 1 230 ? 28.016 -0.566 1.825 1 56.66 230 THR A O 1
ATOM 1814 N N . LEU A 1 231 ? 27.812 -2.744 1.949 1 55.56 231 LEU A N 1
ATOM 1815 C CA . LEU A 1 231 ? 28.766 -2.953 0.869 1 55.56 231 LEU A CA 1
ATOM 1816 C C . LEU A 1 231 ? 28.203 -2.461 -0.46 1 55.56 231 LEU A C 1
ATOM 1818 O O . LEU A 1 231 ? 28.953 -1.974 -1.313 1 55.56 231 LEU A O 1
ATOM 1822 N N . MET A 1 232 ? 26.922 -2.627 -0.578 1 58 232 MET A N 1
ATOM 1823 C CA . MET A 1 232 ? 26.281 -2.189 -1.812 1 58 232 MET A CA 1
ATOM 1824 C C . MET A 1 232 ? 26.359 -0.674 -1.959 1 58 232 MET A C 1
ATOM 1826 O O . MET A 1 232 ? 26.375 -0.155 -3.076 1 58 232 MET A O 1
ATOM 1830 N N . GLU A 1 233 ? 26.359 -0.053 -0.857 1 53.44 233 GLU A N 1
ATOM 1831 C CA . GLU A 1 233 ? 26.484 1.403 -0.849 1 53.44 233 GLU A CA 1
ATOM 1832 C C . GLU A 1 233 ? 27.828 1.856 -1.394 1 53.44 233 GLU A C 1
ATOM 1834 O O . GLU A 1 233 ? 27.922 2.887 -2.062 1 53.44 233 GLU A O 1
ATOM 1839 N N . LYS A 1 234 ? 28.891 1.193 -0.949 1 48.66 234 LYS A N 1
ATOM 1840 C CA . LYS A 1 234 ? 30.25 1.603 -1.307 1 48.66 234 LYS A CA 1
ATOM 1841 C C . LYS A 1 234 ? 30.531 1.328 -2.779 1 48.66 234 LYS A C 1
ATOM 1843 O O . LYS A 1 234 ? 31.359 2.002 -3.393 1 48.66 234 LYS A O 1
ATOM 1848 N N . GLY A 1 235 ? 30 0.202 -3.312 1 43 235 GLY A N 1
ATOM 1849 C CA . GLY A 1 235 ? 30.328 -0.088 -4.699 1 43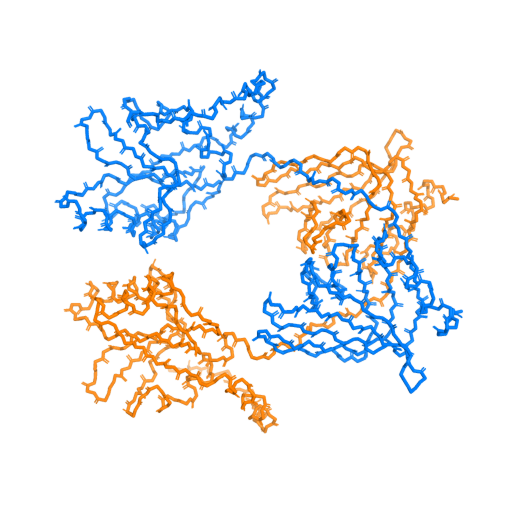 235 GLY A CA 1
ATOM 1850 C C . GLY A 1 235 ? 29.672 0.865 -5.68 1 43 235 GLY A C 1
ATOM 1851 O O . GLY A 1 235 ? 30.094 0.956 -6.836 1 43 235 GLY A O 1
ATOM 1852 N N . THR A 1 236 ? 28.438 1.28 -5.43 1 41.03 236 THR A N 1
ATOM 1853 C CA . THR A 1 236 ? 27.797 2.162 -6.402 1 41.03 236 THR A CA 1
ATOM 1854 C C . THR A 1 236 ? 28.5 3.521 -6.438 1 41.03 236 THR A C 1
ATOM 1856 O O . THR A 1 236 ? 28.094 4.414 -7.184 1 41.03 236 THR A O 1
ATOM 1859 N N . SER A 1 237 ? 29.359 3.848 -5.535 1 37.25 237 SER A N 1
ATOM 1860 C CA . SER A 1 237 ? 30.047 5.121 -5.758 1 37.25 237 SER A CA 1
ATOM 1861 C C . SER A 1 237 ? 30.828 5.102 -7.062 1 37.25 237 SER A C 1
ATOM 1863 O O . SER A 1 237 ? 31.078 6.152 -7.664 1 37.25 237 SER A O 1
ATOM 1865 N N . GLN A 1 238 ? 31.5 3.994 -7.551 1 33.56 238 GLN A N 1
ATOM 1866 C CA . GLN A 1 238 ? 32.375 4.098 -8.727 1 33.56 238 GLN A CA 1
ATOM 1867 C C . GLN A 1 238 ? 31.594 3.756 -10 1 33.56 238 GLN A C 1
ATOM 1869 O O . GLN A 1 238 ? 32.094 3.953 -11.109 1 33.56 238 GLN A O 1
ATOM 1874 N N . HIS A 1 239 ? 30.625 2.902 -10.117 1 30.88 239 HIS A N 1
ATOM 1875 C CA . HIS A 1 239 ? 30.219 2.488 -11.453 1 30.88 239 HIS A CA 1
ATOM 1876 C C . HIS A 1 239 ? 29.203 3.455 -12.047 1 30.88 239 HIS A C 1
ATOM 1878 O O . HIS A 1 239 ? 28.078 3.561 -11.547 1 30.88 239 HIS A O 1
ATOM 1884 N N . SER A 1 240 ? 29.672 4.547 -12.641 1 28.94 240 SER A N 1
ATOM 1885 C CA . SER A 1 240 ? 28.953 5.254 -13.695 1 28.94 240 SER A CA 1
ATOM 1886 C C . SER A 1 240 ? 28.328 4.277 -14.688 1 28.94 240 SER A C 1
ATOM 1888 O O . SER A 1 240 ? 29.031 3.49 -15.32 1 28.94 240 SER A O 1
ATOM 1890 N N . ALA A 1 241 ? 27.219 3.752 -14.477 1 30.33 241 ALA A N 1
ATOM 1891 C CA . ALA A 1 241 ? 26.594 2.908 -15.492 1 30.33 241 ALA A CA 1
ATOM 1892 C C . ALA A 1 241 ? 26.734 3.512 -16.875 1 30.33 241 ALA A C 1
ATOM 1894 O O . ALA A 1 241 ? 26.312 4.641 -17.125 1 30.33 241 ALA A O 1
ATOM 1895 N N . ARG A 1 242 ? 27.672 2.998 -17.672 1 26.62 242 ARG A N 1
ATOM 1896 C CA . ARG A 1 242 ? 27.703 3.27 -19.109 1 26.62 242 ARG A CA 1
ATOM 1897 C C . ARG A 1 242 ? 26.359 2.951 -19.75 1 26.62 242 ARG A C 1
ATOM 1899 O O . ARG A 1 242 ? 25.672 2.012 -19.344 1 26.62 242 ARG A O 1
ATOM 1906 N N . PRO A 1 243 ? 25.719 3.787 -20.562 1 28.02 243 PRO A N 1
ATOM 1907 C CA . PRO A 1 243 ? 24.484 3.553 -21.297 1 28.02 243 PRO A CA 1
ATOM 1908 C C . PRO A 1 243 ? 24.5 2.24 -22.078 1 28.02 243 PRO A C 1
ATOM 1910 O O . PRO A 1 243 ? 25.469 1.935 -22.766 1 28.02 243 PRO A O 1
ATOM 1913 N N . MET A 1 244 ? 24.062 1.129 -21.562 1 26.17 244 MET A N 1
ATOM 1914 C CA . MET A 1 244 ? 24.078 -0.035 -22.453 1 26.17 244 MET A CA 1
ATOM 1915 C C . MET A 1 244 ? 23.406 0.284 -23.781 1 26.17 244 MET A C 1
ATOM 1917 O O . MET A 1 244 ? 22.375 0.954 -23.812 1 26.17 244 MET A O 1
ATOM 1921 N N . PRO A 1 245 ? 24.094 0.265 -24.906 1 24.77 245 PRO A N 1
ATOM 1922 C CA . PRO A 1 245 ? 23.531 0.5 -26.25 1 24.77 245 PRO A CA 1
ATOM 1923 C C . PRO A 1 245 ? 22.312 -0.362 -26.531 1 24.77 245 PRO A C 1
ATOM 1925 O O . PRO A 1 245 ? 22.125 -1.409 -25.906 1 24.77 245 PRO A O 1
ATOM 1928 N N . ASP A 1 246 ? 21.203 0.153 -27.141 1 28.41 246 ASP A N 1
ATOM 1929 C CA . ASP A 1 246 ? 19.984 -0.408 -27.719 1 28.41 246 ASP A CA 1
ATOM 1930 C C . ASP A 1 246 ? 20.312 -1.543 -28.688 1 28.41 246 ASP A C 1
ATOM 1932 O O . ASP A 1 246 ? 21.156 -1.389 -29.562 1 28.41 246 ASP A O 1
ATOM 1936 N N . PHE A 1 247 ? 20.672 -2.713 -28.203 1 21.09 247 PHE A N 1
ATOM 1937 C CA . PHE A 1 247 ? 21.062 -3.754 -29.141 1 21.09 247 PHE A CA 1
ATOM 1938 C C . PHE A 1 247 ? 19.891 -4.141 -30.047 1 21.09 247 PHE A C 1
ATOM 1940 O O . PHE A 1 247 ? 18.75 -4.238 -29.578 1 21.09 247 PHE A O 1
ATOM 1947 N N . TYR A 1 248 ? 19.828 -3.508 -31.328 1 24.36 248 TYR A N 1
ATOM 1948 C CA . TYR A 1 248 ? 19.031 -3.912 -32.469 1 24.36 248 TYR A CA 1
ATOM 1949 C C . TYR A 1 248 ? 19.406 -5.32 -32.938 1 24.36 248 TYR A C 1
ATOM 1951 O O . TYR A 1 248 ? 20.594 -5.637 -33.094 1 24.36 248 TYR A O 1
ATOM 1959 N N . SER A 1 249 ? 19.016 -6.277 -32.281 1 20.77 249 SER A N 1
ATOM 1960 C CA . SER A 1 249 ? 19.359 -7.594 -32.781 1 20.77 249 SER A CA 1
ATOM 1961 C C . SER A 1 249 ? 18.828 -7.801 -34.188 1 20.77 249 SER A C 1
ATOM 1963 O O . SER A 1 249 ? 17.625 -7.605 -34.438 1 20.77 249 SER A O 1
ATOM 1965 N N . TRP A 1 250 ? 19.641 -7.418 -35.25 1 19.88 250 TRP A N 1
ATOM 1966 C CA . TRP A 1 250 ? 19.531 -7.715 -36.688 1 19.88 250 TRP A CA 1
ATOM 1967 C C . TRP A 1 250 ? 19.547 -9.219 -36.906 1 19.88 250 TRP A C 1
ATOM 1969 O O . TRP A 1 250 ? 19.156 -9.688 -38 1 19.88 250 TRP A O 1
ATOM 1979 N N . LEU A 1 251 ? 20.188 -10.055 -36.125 1 20.23 251 LEU A N 1
ATOM 1980 C CA . LEU A 1 251 ? 20.172 -11.32 -36.844 1 20.23 251 LEU A CA 1
ATOM 1981 C C . LEU A 1 251 ? 18.812 -12 -36.75 1 20.23 251 LEU A C 1
ATOM 1983 O O . LEU A 1 251 ? 18.156 -11.914 -35.688 1 20.23 251 LEU A O 1
ATOM 1987 N N . MET B 1 1 ? 9.703 34.469 11.219 1 63.16 1 MET B N 1
ATOM 1988 C CA . MET B 1 1 ? 10.094 33.094 11.383 1 63.16 1 MET B CA 1
ATOM 1989 C C . MET B 1 1 ? 10.406 32.781 12.852 1 63.16 1 MET B C 1
ATOM 1991 O O . MET B 1 1 ? 11.031 33.594 13.531 1 63.16 1 MET B O 1
ATOM 1995 N N . PRO B 1 2 ? 9.688 31.703 13.328 1 69.81 2 PRO B N 1
ATOM 1996 C CA . PRO B 1 2 ? 10.008 31.438 14.727 1 69.81 2 PRO B CA 1
ATOM 1997 C C . PRO B 1 2 ? 11.5 31.172 14.953 1 69.81 2 PRO B C 1
ATOM 1999 O O . PRO B 1 2 ? 12.195 30.734 14.039 1 69.81 2 PRO B O 1
ATOM 2002 N N . SER B 1 3 ? 12.016 31.672 16.109 1 81.94 3 SER B N 1
ATOM 2003 C CA . SER B 1 3 ? 13.359 31.266 16.5 1 81.94 3 SER B CA 1
ATOM 2004 C C . SER B 1 3 ? 13.461 29.75 16.656 1 81.94 3 SER B C 1
ATOM 2006 O O . SER B 1 3 ? 12.445 29.078 16.812 1 81.94 3 SER B O 1
ATOM 2008 N N . ASN B 1 4 ? 14.625 29.281 16.578 1 87.44 4 ASN B N 1
ATOM 2009 C CA . ASN B 1 4 ? 14.836 27.859 16.797 1 87.44 4 ASN B CA 1
ATOM 2010 C C . ASN B 1 4 ? 14.305 27.422 18.156 1 87.44 4 ASN B C 1
ATOM 2012 O O . ASN B 1 4 ? 13.672 26.375 18.281 1 87.44 4 ASN B O 1
ATOM 2016 N N . GLU B 1 5 ? 14.555 28.234 19.125 1 88.44 5 GLU B N 1
ATOM 2017 C CA . GLU B 1 5 ? 14.102 27.922 20.484 1 88.44 5 GLU B CA 1
ATOM 2018 C C . GLU B 1 5 ? 12.578 27.859 20.547 1 88.44 5 GLU B C 1
ATOM 2020 O O . GLU B 1 5 ? 12.016 26.969 21.172 1 88.44 5 GLU B O 1
ATOM 2025 N N . ASP B 1 6 ? 11.914 28.766 19.922 1 89.5 6 ASP B N 1
ATOM 2026 C CA . ASP B 1 6 ? 10.453 28.797 19.906 1 89.5 6 ASP B CA 1
ATOM 2027 C C . ASP B 1 6 ? 9.883 27.594 19.172 1 89.5 6 ASP B C 1
ATOM 2029 O O . ASP B 1 6 ? 8.898 27 19.609 1 89.5 6 ASP B O 1
ATOM 2033 N N . ALA B 1 7 ? 10.523 27.297 18.078 1 90.5 7 ALA B N 1
ATOM 2034 C CA . ALA B 1 7 ? 10.102 26.141 17.297 1 90.5 7 ALA B CA 1
ATOM 2035 C C . ALA B 1 7 ? 10.195 24.859 18.125 1 90.5 7 ALA B C 1
ATOM 2037 O O . ALA B 1 7 ? 9.258 24.047 18.141 1 90.5 7 ALA B O 1
ATOM 2038 N N . ILE B 1 8 ? 11.305 24.672 18.812 1 94 8 ILE B N 1
ATOM 2039 C CA . ILE B 1 8 ? 11.555 23.484 19.625 1 94 8 ILE B CA 1
ATOM 2040 C C . ILE B 1 8 ? 10.523 23.375 20.75 1 94 8 ILE B C 1
ATOM 2042 O O . ILE B 1 8 ? 9.922 22.328 20.953 1 94 8 ILE B O 1
ATOM 2046 N N . LYS B 1 9 ? 10.328 24.5 21.422 1 93.44 9 LYS B N 1
ATOM 2047 C CA . LYS B 1 9 ? 9.352 24.531 22.516 1 93.44 9 LYS B CA 1
ATOM 2048 C C . LYS B 1 9 ? 7.957 24.203 22 1 93.44 9 LYS B C 1
ATOM 2050 O O . LYS B 1 9 ? 7.223 23.438 22.641 1 93.44 9 LYS B O 1
ATOM 2055 N N . PHE B 1 10 ? 7.613 24.797 20.875 1 93.19 10 PHE B N 1
ATOM 2056 C CA . PHE B 1 10 ? 6.297 24.594 20.281 1 93.19 10 PHE B CA 1
ATOM 2057 C C . PHE B 1 10 ? 6.086 23.125 19.938 1 93.19 10 PHE B C 1
ATOM 2059 O O . PHE B 1 10 ? 5.074 22.531 20.312 1 93.19 10 PHE B O 1
ATOM 2066 N N . VAL B 1 11 ? 7.023 22.484 19.281 1 94.69 11 VAL B N 1
ATOM 2067 C CA . VAL B 1 11 ? 6.922 21.109 18.844 1 94.69 11 VAL B CA 1
ATOM 2068 C C . VAL B 1 11 ? 6.852 20.188 20.062 1 94.69 11 VAL B C 1
ATOM 2070 O O . VAL B 1 11 ? 5.973 19.328 20.156 1 94.69 11 VAL B O 1
ATOM 2073 N N . ARG B 1 12 ? 7.699 20.422 21.031 1 95.56 12 ARG B N 1
ATOM 2074 C CA . ARG B 1 12 ? 7.746 19.578 22.219 1 95.56 12 ARG B CA 1
ATOM 2075 C C . ARG B 1 12 ? 6.414 19.609 22.969 1 95.56 12 ARG B C 1
ATOM 2077 O O . ARG B 1 12 ? 5.957 18.578 23.469 1 95.56 12 ARG B O 1
ATOM 2084 N N . SER B 1 13 ? 5.789 20.719 23 1 95.25 13 SER B N 1
ATOM 2085 C CA . SER B 1 13 ? 4.574 20.891 23.797 1 95.25 13 SER B CA 1
ATOM 2086 C C . SER B 1 13 ? 3.377 20.234 23.125 1 95.25 13 SER B C 1
ATOM 2088 O O . SER B 1 13 ? 2.35 19.984 23.75 1 95.25 13 SER B O 1
ATOM 2090 N N . HIS B 1 14 ? 3.488 19.875 21.781 1 96 14 HIS B N 1
ATOM 2091 C CA . HIS B 1 14 ? 2.303 19.438 21.062 1 96 14 HIS B CA 1
ATOM 2092 C C . HIS B 1 14 ? 2.496 18.031 20.5 1 96 14 HIS B C 1
ATOM 2094 O O . HIS B 1 14 ? 1.562 17.453 19.938 1 96 14 HIS B O 1
ATOM 2100 N N . LEU B 1 15 ? 3.684 17.438 20.688 1 95.88 15 LEU B N 1
ATOM 2101 C CA . LEU B 1 15 ? 4.055 16.172 20.078 1 95.88 15 LEU B CA 1
ATOM 2102 C C . LEU B 1 15 ? 3.08 15.07 20.484 1 95.88 15 LEU B C 1
ATOM 2104 O O . LEU B 1 15 ? 2.734 14.211 19.672 1 95.88 15 LEU B O 1
ATOM 2108 N N . ALA B 1 16 ? 2.561 15.141 21.688 1 95 16 ALA B N 1
ATOM 2109 C CA . ALA B 1 16 ? 1.8 14.023 22.234 1 95 16 ALA B CA 1
ATOM 2110 C C . ALA B 1 16 ? 0.302 14.219 22.016 1 95 16 ALA B C 1
ATOM 2112 O O . ALA B 1 16 ? -0.489 13.297 22.219 1 95 16 ALA B O 1
ATOM 2113 N N . THR B 1 17 ? -0.14 15.383 21.531 1 95.69 17 THR B N 1
ATOM 2114 C CA . THR B 1 17 ? -1.57 15.656 21.609 1 95.69 17 THR B CA 1
ATOM 2115 C C . THR B 1 1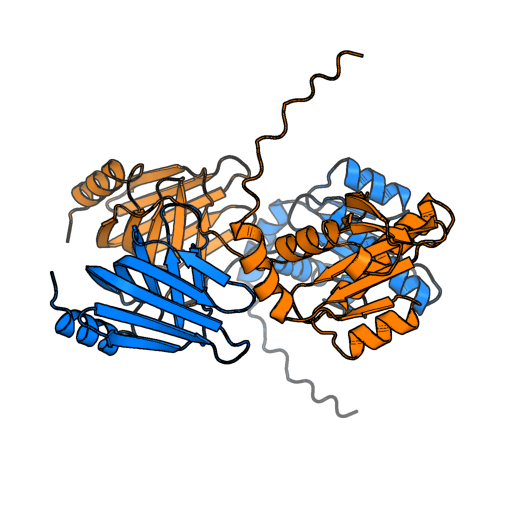7 ? -2.105 16.109 20.25 1 95.69 17 THR B C 1
ATOM 2117 O O . THR B 1 17 ? -3.311 16.031 20 1 95.69 17 THR B O 1
ATOM 2120 N N . HIS B 1 18 ? -1.235 16.641 19.406 1 97.06 18 HIS B N 1
ATOM 2121 C CA . HIS B 1 18 ? -1.686 17.219 18.141 1 97.06 18 HIS B CA 1
ATOM 2122 C C . HIS B 1 18 ? -0.968 16.594 16.953 1 97.06 18 HIS B C 1
ATOM 2124 O O . HIS B 1 18 ? 0.095 16 17.109 1 97.06 18 HIS B O 1
ATOM 2130 N N . VAL B 1 19 ? -1.591 16.672 15.781 1 98.38 19 VAL B N 1
ATOM 2131 C CA . VAL B 1 19 ? -0.869 16.453 14.531 1 98.38 19 VAL B CA 1
ATOM 2132 C C . VAL B 1 19 ? -0.048 17.688 14.188 1 98.38 19 VAL B C 1
ATOM 2134 O O . VAL B 1 19 ? -0.589 18.797 14.102 1 98.38 19 VAL B O 1
ATOM 2137 N N . LEU B 1 20 ? 1.224 17.484 14.086 1 98.5 20 LEU B N 1
ATOM 2138 C CA . LEU B 1 20 ? 2.107 18.594 13.734 1 98.5 20 LEU B CA 1
ATOM 2139 C C . LEU B 1 20 ? 2.396 18.594 12.234 1 98.5 20 LEU B C 1
ATOM 2141 O O . LEU B 1 20 ? 2.619 17.531 11.641 1 98.5 20 LEU B O 1
ATOM 2145 N N . VAL B 1 21 ? 2.293 19.75 11.594 1 98.19 21 VAL B N 1
ATOM 2146 C CA . VAL B 1 21 ? 2.707 19.984 10.219 1 98.19 21 VAL B CA 1
ATOM 2147 C C . VAL B 1 21 ? 3.861 20.984 10.18 1 98.19 21 VAL B C 1
ATOM 2149 O O . VAL B 1 21 ? 3.729 22.109 10.664 1 98.19 21 VAL B O 1
ATOM 2152 N N . ILE B 1 22 ? 4.957 20.547 9.688 1 97.19 22 ILE B N 1
ATOM 2153 C CA . ILE B 1 22 ? 6.16 21.359 9.602 1 97.19 22 ILE B CA 1
ATOM 2154 C C . ILE B 1 22 ? 6.605 21.484 8.148 1 97.19 22 ILE B C 1
ATOM 2156 O O . ILE B 1 22 ? 6.773 20.469 7.461 1 97.19 22 ILE B O 1
ATOM 2160 N N . TYR B 1 23 ? 6.672 22.688 7.656 1 97.06 23 TYR B N 1
ATOM 2161 C CA . TYR B 1 23 ? 7.27 23 6.359 1 97.06 23 TYR B CA 1
ATOM 2162 C C . TYR B 1 23 ? 8.664 23.594 6.527 1 97.06 23 TYR B C 1
ATOM 2164 O O . TYR B 1 23 ? 8.828 24.672 7.109 1 97.06 23 TYR B O 1
ATOM 2172 N N . ALA B 1 24 ? 9.695 22.828 5.984 1 96.44 24 ALA B N 1
ATOM 2173 C CA . ALA B 1 24 ? 11.078 23.203 6.246 1 96.44 24 ALA B CA 1
ATOM 2174 C C . ALA B 1 24 ? 11.992 22.75 5.109 1 96.44 24 ALA B C 1
ATOM 2176 O O . ALA B 1 24 ? 11.68 21.797 4.391 1 96.44 24 ALA B O 1
ATOM 2177 N N . VAL B 1 25 ? 13.031 23.547 4.93 1 95.94 25 VAL B N 1
ATOM 2178 C CA . VAL B 1 25 ? 14.164 23.016 4.176 1 95.94 25 VAL B CA 1
ATOM 2179 C C . VAL B 1 25 ? 14.984 22.078 5.059 1 95.94 25 VAL B C 1
ATOM 2181 O O . VAL B 1 25 ? 15.492 22.484 6.102 1 95.94 25 VAL B O 1
ATOM 2184 N N . ALA B 1 26 ? 15.062 20.812 4.621 1 96.38 26 ALA B N 1
ATOM 2185 C CA . ALA B 1 26 ? 15.656 19.828 5.516 1 96.38 26 ALA B CA 1
ATOM 2186 C C . ALA B 1 26 ? 16.453 18.781 4.73 1 96.38 26 ALA B C 1
ATOM 2188 O O . ALA B 1 26 ? 16.141 18.516 3.564 1 96.38 26 ALA B O 1
ATOM 2189 N N . ARG B 1 27 ? 17.5 18.312 5.312 1 95.69 27 ARG B N 1
ATOM 2190 C CA . ARG B 1 27 ? 18.172 17.078 4.93 1 95.69 27 ARG B CA 1
ATOM 2191 C C . ARG B 1 27 ? 17.703 15.914 5.816 1 95.69 27 ARG B C 1
ATOM 2193 O O . ARG B 1 27 ? 17.672 16.047 7.043 1 95.69 27 ARG B O 1
ATOM 2200 N N . VAL B 1 28 ? 17.266 14.797 5.191 1 96.62 28 VAL B N 1
ATOM 2201 C CA . VAL B 1 28 ? 16.672 13.727 5.98 1 96.62 28 VAL B CA 1
ATOM 2202 C C . VAL B 1 28 ? 17.375 12.406 5.668 1 96.62 28 VAL B C 1
ATOM 2204 O O . VAL B 1 28 ? 17.672 12.117 4.508 1 96.62 28 VAL B O 1
ATOM 2207 N N . SER B 1 29 ? 17.625 11.68 6.723 1 95.44 29 SER B N 1
ATOM 2208 C CA . SER B 1 29 ? 18.188 10.344 6.559 1 95.44 29 SER B CA 1
ATOM 2209 C C . SER B 1 29 ? 17.344 9.297 7.285 1 95.44 29 SER B C 1
ATOM 2211 O O . SER B 1 29 ? 16.75 9.578 8.328 1 95.44 29 SER B O 1
ATOM 2213 N N . TYR B 1 30 ? 17.281 8.203 6.734 1 95.94 30 TYR B N 1
ATOM 2214 C CA . TYR B 1 30 ? 16.594 7.051 7.297 1 95.94 30 TYR B CA 1
ATOM 2215 C C . TYR B 1 30 ? 17.516 5.84 7.352 1 95.94 30 TYR B C 1
ATOM 2217 O O . TYR B 1 30 ? 18.188 5.52 6.371 1 95.94 30 TYR B O 1
ATOM 2225 N N . ASN B 1 31 ? 17.562 5.262 8.484 1 92.5 31 ASN B N 1
ATOM 2226 C CA . ASN B 1 31 ? 18.297 4.016 8.695 1 92.5 31 ASN B CA 1
ATOM 2227 C C . ASN B 1 31 ? 17.422 2.961 9.367 1 92.5 31 ASN B C 1
ATOM 2229 O O . ASN B 1 31 ? 17.016 3.123 10.516 1 92.5 31 ASN B O 1
ATOM 2233 N N . GLY B 1 32 ? 17.031 1.997 8.68 1 88.81 32 GLY B N 1
ATOM 2234 C CA . GLY B 1 32 ? 16.234 0.872 9.148 1 88.81 32 GLY B CA 1
ATOM 2235 C C . GLY B 1 32 ? 16.422 -0.379 8.312 1 88.81 32 GLY B C 1
ATOM 2236 O O . GLY B 1 32 ? 17.547 -0.841 8.117 1 88.81 32 GLY B O 1
ATOM 2237 N N . ARG B 1 33 ? 15.375 -1.032 7.754 1 79.19 33 ARG B N 1
ATOM 2238 C CA . ARG B 1 33 ? 15.477 -2.174 6.852 1 79.19 33 ARG B CA 1
ATOM 2239 C C . ARG B 1 33 ? 16.234 -1.801 5.578 1 79.19 33 ARG B C 1
ATOM 2241 O O . ARG B 1 33 ? 16.891 -2.648 4.973 1 79.19 33 ARG B O 1
ATOM 2248 N N . ALA B 1 34 ? 16.094 -0.587 5.266 1 83.69 34 ALA B N 1
ATOM 2249 C CA . ALA B 1 34 ? 16.828 0.054 4.184 1 83.69 34 ALA B CA 1
ATOM 2250 C C . ALA B 1 34 ? 17.438 1.375 4.645 1 83.69 34 ALA B C 1
ATOM 2252 O O . ALA B 1 34 ? 17.422 1.69 5.836 1 83.69 34 ALA B O 1
ATOM 2253 N N . LYS B 1 35 ? 18.172 1.965 3.713 1 88.44 35 LYS B N 1
ATOM 2254 C CA . LYS B 1 35 ? 18.703 3.303 3.963 1 88.44 35 LYS B CA 1
ATOM 2255 C C . LYS B 1 35 ? 18.219 4.289 2.904 1 88.44 35 LYS B C 1
ATOM 2257 O O . LYS B 1 35 ? 18.125 3.947 1.723 1 88.44 35 LYS B O 1
ATOM 2262 N N . ALA B 1 36 ? 17.891 5.371 3.389 1 91.44 36 ALA B N 1
ATOM 2263 C CA . ALA B 1 36 ? 17.453 6.418 2.465 1 91.44 36 ALA B CA 1
ATOM 2264 C C . ALA B 1 36 ? 17.984 7.781 2.895 1 91.44 36 ALA B C 1
ATOM 2266 O O . ALA B 1 36 ? 18.156 8.039 4.086 1 91.44 36 ALA B O 1
ATOM 2267 N N . ASN B 1 37 ? 18.25 8.609 1.883 1 92.06 37 ASN B N 1
ATOM 2268 C CA . ASN B 1 37 ? 18.688 9.984 2.125 1 92.06 37 ASN B CA 1
ATOM 2269 C C . ASN B 1 37 ? 17.969 10.977 1.221 1 92.06 37 ASN B C 1
ATOM 2271 O O . ASN B 1 37 ? 17.75 10.695 0.04 1 92.06 37 ASN B O 1
ATOM 2275 N N . LEU B 1 38 ? 17.562 12.016 1.848 1 94.44 38 LEU B N 1
ATOM 2276 C CA . LEU B 1 38 ? 17.016 13.156 1.119 1 94.44 38 LEU B CA 1
ATOM 2277 C C . LEU B 1 38 ? 17.938 14.367 1.228 1 94.44 38 LEU B C 1
ATOM 2279 O O . LEU B 1 38 ? 18.359 14.742 2.328 1 94.44 38 LEU B O 1
ATOM 2283 N N . ASN B 1 39 ? 18.25 14.977 0.086 1 93.44 39 ASN B N 1
ATOM 2284 C CA . ASN B 1 39 ? 19.031 16.203 0.09 1 93.44 39 ASN B CA 1
ATOM 2285 C C . ASN B 1 39 ? 18.25 17.375 0.65 1 93.44 39 ASN B C 1
ATOM 2287 O O . ASN B 1 39 ? 17.031 17.281 0.868 1 93.44 39 ASN B O 1
ATOM 2291 N N . ALA B 1 40 ? 19.031 18.484 0.864 1 94.62 40 ALA B N 1
ATOM 2292 C CA . ALA B 1 40 ? 18.391 19.672 1.416 1 94.62 40 ALA B CA 1
ATOM 2293 C C . ALA B 1 40 ? 17.391 20.266 0.427 1 94.62 40 ALA B C 1
ATOM 2295 O O . ALA B 1 40 ? 17.781 20.812 -0.605 1 94.62 40 ALA B O 1
ATOM 2296 N N . ASN B 1 41 ? 16.141 20.156 0.654 1 96.5 41 ASN B N 1
ATOM 2297 C CA . ASN B 1 41 ? 15.023 20.672 -0.113 1 96.5 41 ASN B CA 1
ATOM 2298 C C . ASN B 1 41 ? 13.828 20.984 0.784 1 96.5 41 ASN B C 1
ATOM 2300 O O . ASN B 1 41 ? 13.812 20.609 1.957 1 96.5 41 ASN B O 1
ATOM 2304 N N . PRO B 1 42 ? 12.914 21.766 0.331 1 97.31 42 PRO B N 1
ATOM 2305 C CA . PRO B 1 42 ? 11.703 21.984 1.125 1 97.31 42 PRO B CA 1
ATOM 2306 C C . PRO B 1 42 ? 10.82 20.734 1.199 1 97.31 42 PRO B C 1
ATOM 2308 O O . PRO B 1 42 ? 10.469 20.156 0.165 1 97.31 42 PRO B O 1
ATOM 2311 N N . TYR B 1 43 ? 10.492 20.312 2.414 1 97.75 43 TYR B N 1
ATOM 2312 C CA . TYR B 1 43 ? 9.648 19.141 2.645 1 97.75 43 TYR B CA 1
ATOM 2313 C C . TYR B 1 43 ? 8.516 19.484 3.609 1 97.75 43 TYR B C 1
ATOM 2315 O O . TYR B 1 43 ? 8.562 20.5 4.305 1 97.75 43 TYR B O 1
ATOM 2323 N N . LEU B 1 44 ? 7.496 18.734 3.477 1 98.31 44 LEU B N 1
ATOM 2324 C CA . LEU B 1 44 ? 6.422 18.75 4.461 1 98.31 44 LEU B CA 1
ATOM 2325 C C . LEU B 1 44 ? 6.57 17.578 5.441 1 98.31 44 LEU B C 1
ATOM 2327 O O . LEU B 1 44 ? 6.5 16.422 5.047 1 98.31 44 LEU B O 1
ATOM 2331 N N . ILE B 1 45 ? 6.809 17.891 6.688 1 98.44 45 ILE B N 1
ATOM 2332 C CA . ILE B 1 45 ? 6.957 16.891 7.734 1 98.44 45 ILE B CA 1
ATOM 2333 C C . ILE B 1 45 ? 5.691 16.844 8.586 1 98.44 45 ILE B C 1
ATOM 2335 O O . ILE B 1 45 ? 5.211 17.875 9.062 1 98.44 45 ILE B O 1
ATOM 2339 N N . ILE B 1 46 ? 5.121 15.641 8.727 1 98.75 46 ILE B N 1
ATOM 2340 C CA . ILE B 1 46 ? 3.908 15.43 9.5 1 98.75 46 ILE B CA 1
ATOM 2341 C C . ILE B 1 46 ? 4.188 14.453 10.641 1 98.75 46 ILE B C 1
ATOM 2343 O O . ILE B 1 46 ? 4.699 13.352 10.414 1 98.75 46 ILE B O 1
ATOM 2347 N N . ILE B 1 47 ? 3.908 14.875 11.82 1 98.69 47 ILE B N 1
ATOM 2348 C CA . ILE B 1 47 ? 4.082 14.055 13.016 1 98.69 47 ILE B CA 1
ATOM 2349 C C . ILE B 1 47 ? 2.74 13.875 13.719 1 98.69 47 ILE B C 1
ATOM 2351 O O . ILE B 1 47 ? 2.031 14.852 13.977 1 98.69 47 ILE B O 1
ATOM 2355 N N . LYS B 1 48 ? 2.363 12.641 14.023 1 98.31 48 LYS B N 1
ATOM 2356 C CA . LYS B 1 48 ? 1.099 12.359 14.695 1 98.31 48 LYS B CA 1
ATOM 2357 C C . LYS B 1 48 ? 1.33 11.914 16.141 1 98.31 48 LYS B C 1
ATOM 2359 O O . LYS B 1 48 ? 2.4 11.398 16.469 1 98.31 48 LYS B O 1
ATOM 2364 N N . PRO B 1 49 ? 0.333 12.055 17 1 97.44 49 PRO B N 1
ATOM 2365 C CA . PRO B 1 49 ? 0.51 11.781 18.438 1 97.44 49 PRO B CA 1
ATOM 2366 C C . PRO B 1 49 ? 0.792 10.305 18.719 1 97.44 49 PRO B C 1
ATOM 2368 O O . PRO B 1 49 ? 1.338 9.977 19.781 1 97.44 49 PRO B O 1
ATOM 2371 N N . ASP B 1 50 ? 0.491 9.398 17.859 1 97.06 50 ASP B N 1
ATOM 2372 C CA . ASP B 1 50 ? 0.724 7.977 18.078 1 97.06 50 ASP B CA 1
ATOM 2373 C C . ASP B 1 50 ? 2.172 7.598 17.766 1 97.06 50 ASP B C 1
ATOM 2375 O O . ASP B 1 50 ? 2.543 6.426 17.844 1 97.06 50 ASP B O 1
ATOM 2379 N N . GLY B 1 51 ? 2.959 8.586 17.359 1 98 51 GLY B N 1
ATOM 2380 C CA . GLY B 1 51 ? 4.371 8.359 17.094 1 98 51 GLY B CA 1
ATOM 2381 C C . GLY B 1 51 ? 4.691 8.305 15.609 1 98 51 GLY B C 1
ATOM 2382 O O . GLY B 1 51 ? 5.859 8.234 15.219 1 98 51 GLY B O 1
ATOM 2383 N N . THR B 1 52 ? 3.711 8.367 14.734 1 98.31 52 THR B N 1
ATOM 2384 C CA . THR B 1 52 ? 3.906 8.375 13.289 1 98.31 52 THR B CA 1
ATOM 2385 C C . THR B 1 52 ? 4.719 9.594 12.859 1 98.31 52 THR B C 1
ATOM 2387 O O . THR B 1 52 ? 4.449 10.711 13.305 1 98.31 52 THR B O 1
ATOM 2390 N N . PHE B 1 53 ? 5.742 9.383 12.109 1 98.75 53 PHE B N 1
ATOM 2391 C CA . PHE B 1 53 ? 6.613 10.414 11.562 1 98.75 53 PHE B CA 1
ATOM 2392 C C . PHE B 1 53 ? 6.707 10.297 10.047 1 98.75 53 PHE B C 1
ATOM 2394 O O . PHE B 1 53 ? 7.074 9.242 9.523 1 98.75 53 PHE B O 1
ATOM 2401 N N . MET B 1 54 ? 6.395 11.367 9.32 1 98.56 54 MET B N 1
ATOM 2402 C CA . MET B 1 54 ? 6.371 11.281 7.863 1 98.56 54 MET B CA 1
ATOM 2403 C C . MET B 1 54 ? 7.043 12.5 7.234 1 98.56 54 MET B C 1
ATOM 2405 O O . MET B 1 54 ? 6.812 13.633 7.664 1 98.56 54 MET B O 1
ATOM 2409 N N . VAL B 1 55 ? 7.812 12.266 6.25 1 98.12 55 VAL B N 1
ATOM 2410 C CA . VAL B 1 55 ? 8.367 13.312 5.398 1 98.12 55 VAL B CA 1
ATOM 2411 C C . VAL B 1 55 ? 7.797 13.188 3.986 1 98.12 55 VAL B C 1
ATOM 2413 O O . VAL B 1 55 ? 8.039 12.195 3.297 1 98.12 55 VAL B O 1
ATOM 2416 N N . HIS B 1 56 ? 7.094 14.188 3.566 1 97.94 56 HIS B N 1
ATOM 2417 C CA . HIS B 1 56 ? 6.41 14.141 2.279 1 97.94 56 HIS B CA 1
ATOM 2418 C C . HIS B 1 56 ? 7.074 15.07 1.268 1 97.94 56 HIS B C 1
ATOM 2420 O O . HIS B 1 56 ? 7.465 16.188 1.608 1 97.94 56 HIS B O 1
ATOM 2426 N N . GLY B 1 57 ? 7.246 14.547 0.044 1 97.25 57 GLY B N 1
ATOM 2427 C CA . GLY B 1 57 ? 7.406 15.398 -1.12 1 97.25 57 GLY B CA 1
ATOM 2428 C C . GLY B 1 57 ? 6.09 15.812 -1.744 1 97.25 57 GLY B C 1
ATOM 2429 O O . GLY B 1 57 ? 5.043 15.766 -1.092 1 97.25 57 GLY B O 1
ATOM 2430 N N . SER B 1 58 ? 6.172 16.297 -2.98 1 97.31 58 SER B N 1
ATOM 2431 C CA . SER B 1 58 ? 4.984 16.875 -3.6 1 97.31 58 SER B CA 1
ATOM 2432 C C . SER B 1 58 ? 4.219 15.844 -4.41 1 97.31 58 SER B C 1
ATOM 2434 O O . SER B 1 58 ? 3.232 16.172 -5.074 1 97.31 58 SER B O 1
ATOM 2436 N N . ARG B 1 59 ? 4.719 14.609 -4.332 1 95.81 59 ARG B N 1
ATOM 2437 C CA . ARG B 1 59 ? 4.09 13.594 -5.168 1 95.81 59 ARG B CA 1
ATOM 2438 C C . ARG B 1 59 ? 3.707 12.367 -4.344 1 95.81 59 ARG B C 1
ATOM 2440 O O . ARG B 1 59 ? 4.277 12.125 -3.277 1 95.81 59 ARG B O 1
ATOM 2447 N N . ARG B 1 60 ? 2.67 11.609 -4.789 1 95.81 60 ARG B N 1
ATOM 2448 C CA . ARG B 1 60 ? 2.256 10.297 -4.305 1 95.81 60 ARG B CA 1
ATOM 2449 C C . ARG B 1 60 ? 1.725 10.375 -2.879 1 95.81 60 ARG B C 1
ATOM 2451 O O . ARG B 1 60 ? 2.074 11.297 -2.133 1 95.81 60 ARG B O 1
ATOM 2458 N N . GLU B 1 61 ? 0.931 9.492 -2.502 1 96.5 61 GLU B N 1
ATOM 2459 C CA . GLU B 1 61 ? 0.323 9.414 -1.177 1 96.5 61 GLU B CA 1
ATOM 2460 C C . GLU B 1 61 ? 1.341 8.977 -0.127 1 96.5 61 GLU B C 1
ATOM 2462 O O . GLU B 1 61 ? 1.278 9.414 1.024 1 96.5 61 GLU B O 1
ATOM 2467 N N . LYS B 1 62 ? 2.287 8.117 -0.559 1 94.62 62 LYS B N 1
ATOM 2468 C CA . LYS B 1 62 ? 3.271 7.594 0.384 1 94.62 62 LYS B CA 1
ATOM 2469 C C . LYS B 1 62 ? 4.332 8.641 0.71 1 94.62 62 LYS B C 1
ATOM 2471 O O . LYS B 1 62 ? 4.84 9.32 -0.186 1 94.62 62 LYS B O 1
ATOM 2476 N N . PRO B 1 63 ? 4.73 8.758 2.01 1 96.62 63 PRO B N 1
ATOM 2477 C CA . PRO B 1 63 ? 5.855 9.633 2.342 1 96.62 63 PRO B CA 1
ATOM 2478 C C . PRO B 1 63 ? 7.176 9.148 1.751 1 96.62 63 PRO B C 1
ATOM 2480 O O . PRO B 1 63 ? 7.336 7.949 1.492 1 96.62 63 PRO B O 1
ATOM 2483 N N . LEU B 1 64 ? 8.07 10.07 1.526 1 95.38 64 LEU B N 1
ATOM 2484 C CA . LEU B 1 64 ? 9.414 9.719 1.083 1 95.38 64 LEU B CA 1
ATOM 2485 C C . LEU B 1 64 ? 10.156 8.938 2.158 1 95.38 64 LEU B C 1
ATOM 2487 O O . LEU B 1 64 ? 10.867 7.977 1.854 1 95.38 64 LEU B O 1
ATOM 2491 N N . ILE B 1 65 ? 10.055 9.344 3.354 1 95.44 65 ILE B N 1
ATOM 2492 C CA . ILE B 1 65 ? 10.617 8.711 4.543 1 95.44 65 ILE B CA 1
ATOM 2493 C C . ILE B 1 65 ? 9.586 8.734 5.676 1 95.44 65 ILE B C 1
ATOM 2495 O O . ILE B 1 65 ? 8.859 9.719 5.84 1 95.44 65 ILE B O 1
ATOM 2499 N N . TRP B 1 66 ? 9.562 7.59 6.414 1 96.38 66 TRP B N 1
ATOM 2500 C CA . TRP B 1 66 ? 8.586 7.594 7.5 1 96.38 66 TRP B CA 1
ATOM 2501 C C . TRP B 1 66 ? 8.922 6.52 8.531 1 96.38 66 TRP B C 1
ATOM 2503 O O . TRP B 1 66 ? 9.672 5.59 8.242 1 96.38 66 TRP B O 1
ATOM 2513 N N . ASN B 1 67 ? 8.484 6.723 9.766 1 97.56 67 ASN B N 1
ATOM 2514 C CA . ASN B 1 67 ? 8.414 5.719 10.82 1 97.56 67 ASN B CA 1
ATOM 2515 C C . ASN B 1 67 ? 6.977 5.477 11.266 1 97.56 67 ASN B C 1
ATOM 2517 O O . ASN B 1 67 ? 6.184 6.414 11.359 1 97.56 67 ASN B O 1
ATOM 2521 N N . PRO B 1 68 ? 6.641 4.246 11.609 1 97.31 68 PRO B N 1
ATOM 2522 C CA . PRO B 1 68 ? 5.262 3.891 11.953 1 97.31 68 PRO B CA 1
ATOM 2523 C C . PRO B 1 68 ? 4.875 4.309 13.367 1 97.31 68 PRO B C 1
ATOM 2525 O O . PRO B 1 68 ? 5.707 4.836 14.109 1 97.31 68 PRO B O 1
ATOM 2528 N N . PRO B 1 69 ? 3.488 4.133 13.727 1 97.12 69 PRO B N 1
ATOM 2529 C CA . PRO B 1 69 ? 3.064 4.363 15.109 1 97.12 69 PRO B CA 1
ATOM 2530 C C . PRO B 1 69 ? 3.934 3.625 16.125 1 97.12 69 PRO B C 1
ATOM 2532 O O . PRO B 1 69 ? 4.426 2.529 15.836 1 97.12 69 PRO B O 1
ATOM 2535 N N . GLY B 1 70 ? 4.043 4.141 17.266 1 97.12 70 GLY B N 1
ATOM 2536 C CA . GLY B 1 70 ? 4.867 3.541 18.297 1 97.12 70 GLY B CA 1
ATOM 2537 C C . GLY B 1 70 ? 6.281 4.086 18.328 1 97.12 70 GLY B C 1
ATOM 2538 O O . GLY B 1 70 ? 7.031 3.838 19.266 1 97.12 70 GLY B O 1
ATOM 2539 N N . SER B 1 71 ? 6.695 4.852 17.297 1 97.81 71 SER B N 1
ATOM 2540 C CA . SER B 1 71 ? 7.984 5.535 17.297 1 97.81 71 SER B CA 1
ATOM 2541 C C . SER B 1 71 ? 7.977 6.73 18.234 1 97.81 71 SER B C 1
ATOM 2543 O O . SER B 1 71 ? 6.914 7.246 18.594 1 97.81 71 SER B O 1
ATOM 2545 N N . ARG B 1 72 ? 9.164 7.102 18.672 1 97.81 72 ARG B N 1
ATOM 2546 C CA . ARG B 1 72 ? 9.312 8.281 19.531 1 97.81 72 ARG B CA 1
ATOM 2547 C C . ARG B 1 72 ? 10.016 9.406 18.781 1 97.81 72 ARG B C 1
ATOM 2549 O O . ARG B 1 72 ? 11.047 9.188 18.141 1 97.81 72 ARG B O 1
ATOM 2556 N N . THR B 1 73 ? 9.445 10.555 18.906 1 98.06 73 THR B N 1
ATOM 2557 C CA . THR B 1 73 ? 10.023 11.711 18.219 1 98.06 73 THR B CA 1
ATOM 2558 C C . THR B 1 73 ? 10.664 12.664 19.219 1 98.06 73 THR B C 1
ATOM 2560 O O . THR B 1 73 ? 10.086 12.945 20.281 1 98.06 73 THR B O 1
ATOM 2563 N N . TYR B 1 74 ? 11.789 13.117 18.922 1 97 74 TYR B N 1
ATOM 2564 C CA . TYR B 1 74 ? 12.516 14.125 19.672 1 97 74 TYR B CA 1
ATOM 2565 C C . TYR B 1 74 ? 12.844 15.336 18.812 1 97 74 TYR B C 1
ATOM 2567 O O . TYR B 1 74 ? 12.914 15.219 17.578 1 97 74 TYR B O 1
ATOM 2575 N N . ILE B 1 75 ? 12.977 16.406 19.438 1 97 75 ILE B N 1
ATOM 2576 C CA . ILE B 1 75 ? 13.43 17.625 18.766 1 97 75 ILE B CA 1
ATOM 2577 C C . ILE B 1 75 ? 14.492 18.312 19.625 1 97 75 ILE B C 1
ATOM 2579 O O . ILE B 1 75 ? 14.328 18.438 20.844 1 97 75 ILE B O 1
ATOM 2583 N N . GLU B 1 76 ? 15.547 18.688 19.016 1 94.06 76 GLU B N 1
ATOM 2584 C CA . GLU B 1 76 ? 16.625 19.312 19.766 1 94.06 76 GLU B CA 1
ATOM 2585 C C . GLU B 1 76 ? 17.391 20.312 18.906 1 94.06 76 GLU B C 1
ATOM 2587 O O . GLU B 1 76 ? 17.25 20.328 17.688 1 94.06 76 GLU B O 1
ATOM 2592 N N . ALA B 1 77 ? 18.156 21.156 19.578 1 93.19 77 ALA B N 1
ATOM 2593 C CA . ALA B 1 77 ? 19.094 22.047 18.922 1 93.19 77 ALA B CA 1
ATOM 2594 C C . ALA B 1 77 ? 20.484 21.422 18.828 1 93.19 77 ALA B C 1
ATOM 2596 O O . ALA B 1 77 ? 20.984 20.875 19.812 1 93.19 77 ALA B O 1
ATOM 2597 N N . ARG B 1 78 ? 20.969 21.375 17.641 1 89.38 78 ARG B N 1
ATOM 2598 C CA . ARG B 1 78 ? 22.312 20.859 17.406 1 89.38 78 ARG B CA 1
ATOM 2599 C C . ARG B 1 78 ? 23.094 21.781 16.469 1 89.38 78 ARG B C 1
ATOM 2601 O O . ARG B 1 78 ? 22.734 21.953 15.305 1 89.38 78 ARG B O 1
ATOM 2608 N N . ASP B 1 79 ? 24.266 22.391 16.953 1 87.88 79 ASP B N 1
ATOM 2609 C CA . ASP B 1 79 ? 25.141 23.266 16.156 1 87.88 79 ASP B CA 1
ATOM 2610 C C . ASP B 1 79 ? 24.344 24.359 15.469 1 87.88 79 ASP B C 1
ATOM 2612 O O . ASP B 1 79 ? 24.484 24.578 14.266 1 87.88 79 ASP B O 1
ATOM 2616 N N . GLY B 1 80 ? 23.344 24.922 16.109 1 85 80 GLY B N 1
ATOM 2617 C CA . GLY B 1 80 ? 22.562 26.031 15.602 1 85 80 GLY B CA 1
ATOM 2618 C C . GLY B 1 80 ? 21.406 25.594 14.703 1 85 80 GLY B C 1
ATOM 2619 O O . GLY B 1 80 ? 20.672 26.438 14.188 1 85 80 GLY B O 1
ATOM 2620 N N . LEU B 1 81 ? 21.297 24.328 14.523 1 89.69 81 LEU B N 1
ATOM 2621 C CA . LEU B 1 81 ? 20.203 23.812 13.703 1 89.69 81 LEU B CA 1
ATOM 2622 C C . LEU B 1 81 ? 19.188 23.078 14.57 1 89.69 81 LEU B C 1
ATOM 2624 O O . LEU B 1 81 ? 19.484 22.688 15.703 1 89.69 81 LEU B O 1
ATOM 2628 N N . VAL B 1 82 ? 17.953 23.078 14.094 1 95.56 82 VAL B N 1
ATOM 2629 C CA . VAL B 1 82 ? 16.922 22.266 14.711 1 95.56 82 VAL B CA 1
ATOM 2630 C C . VAL B 1 82 ? 16.938 20.859 14.086 1 95.56 82 VAL B C 1
ATOM 2632 O O . VAL B 1 82 ? 16.984 20.719 12.867 1 95.56 82 VAL B O 1
ATOM 2635 N N . VAL B 1 83 ? 16.984 19.859 14.938 1 97.88 83 VAL B N 1
ATOM 2636 C CA . VAL B 1 83 ? 17.031 18.484 14.453 1 97.88 83 VAL B CA 1
ATOM 2637 C C . VAL B 1 83 ? 15.82 17.719 14.984 1 97.88 83 VAL B C 1
ATOM 2639 O O . VAL B 1 83 ? 15.516 17.766 16.188 1 97.88 83 VAL B O 1
ATOM 2642 N N . LEU B 1 84 ? 15.055 17.094 14.094 1 98.25 84 LEU B N 1
ATOM 2643 C CA . LEU B 1 84 ? 14.023 16.125 14.453 1 98.25 84 LEU B CA 1
ATOM 2644 C C . LEU B 1 84 ? 14.547 14.695 14.367 1 98.25 84 LEU B C 1
ATOM 2646 O O . LEU B 1 84 ? 15.211 14.336 13.391 1 98.25 84 LEU B O 1
ATOM 2650 N N . LEU B 1 85 ? 14.281 13.961 15.414 1 98.19 85 LEU B N 1
ATOM 2651 C CA . LEU B 1 85 ? 14.68 12.562 15.469 1 98.19 85 LEU B CA 1
ATOM 2652 C C . LEU B 1 85 ? 13.477 11.664 15.742 1 98.19 85 LEU B C 1
ATOM 2654 O O . LEU B 1 85 ? 12.719 11.906 16.672 1 98.19 85 LEU B O 1
ATOM 2658 N N . SER B 1 86 ? 13.219 10.703 14.875 1 98.69 86 SER B N 1
ATOM 2659 C CA . SER B 1 86 ? 12.211 9.664 15.102 1 98.69 86 SER B CA 1
ATOM 2660 C C . SER B 1 86 ? 12.859 8.289 15.242 1 98.69 86 SER B C 1
ATOM 2662 O O . SER B 1 86 ? 13.586 7.844 14.352 1 98.69 86 SER B O 1
ATOM 2664 N N . ILE B 1 87 ? 12.562 7.637 16.359 1 98.31 87 ILE B N 1
ATOM 2665 C CA . ILE B 1 87 ? 13.219 6.371 16.641 1 98.31 87 ILE B CA 1
ATOM 2666 C C . ILE B 1 87 ? 12.172 5.289 16.891 1 98.31 87 ILE B C 1
ATOM 2668 O O . ILE B 1 87 ? 11.242 5.488 17.688 1 98.31 87 ILE B O 1
ATOM 2672 N N . ARG B 1 88 ? 12.266 4.246 16.219 1 96.88 88 ARG B N 1
ATOM 2673 C CA . ARG B 1 88 ? 11.555 3.006 16.5 1 96.88 88 ARG B CA 1
ATOM 2674 C C . ARG B 1 88 ? 12.492 1.959 17.094 1 96.88 88 ARG B C 1
ATOM 2676 O O . ARG B 1 88 ? 13.547 1.671 16.531 1 96.88 88 ARG B O 1
ATOM 2683 N N . ALA B 1 89 ? 12.086 1.326 18.156 1 94 89 ALA B N 1
ATOM 2684 C CA . ALA B 1 89 ? 12.969 0.434 18.891 1 94 89 ALA B CA 1
ATOM 2685 C C . ALA B 1 89 ? 13.023 -0.949 18.25 1 94 89 ALA B C 1
ATOM 2687 O O . ALA B 1 89 ? 14.094 -1.561 18.156 1 94 89 ALA B O 1
ATOM 2688 N N . SER B 1 90 ? 11.875 -1.54 17.719 1 88.62 90 SER B N 1
ATOM 2689 C CA . SER B 1 90 ? 11.836 -2.889 17.172 1 88.62 90 SER B CA 1
ATOM 2690 C C . SER B 1 90 ? 10.789 -3.002 16.062 1 88.62 90 SER B C 1
ATOM 2692 O O . SER B 1 90 ? 9.594 -2.846 16.312 1 88.62 90 SER B O 1
ATOM 2694 N N . PRO B 1 91 ? 11.344 -3.346 14.906 1 88.56 91 PRO B N 1
ATOM 2695 C CA . PRO B 1 91 ? 12.75 -3.326 14.5 1 88.56 91 PRO B CA 1
ATOM 2696 C C . PRO B 1 91 ? 13.375 -1.938 14.602 1 88.56 91 PRO B C 1
ATOM 2698 O O . PRO B 1 91 ? 12.664 -0.93 14.547 1 88.56 91 PRO B O 1
ATOM 2701 N N . ALA B 1 92 ? 14.617 -1.844 14.836 1 91.56 92 ALA B N 1
ATOM 2702 C CA . ALA B 1 92 ? 15.32 -0.574 15.008 1 91.56 92 ALA B CA 1
ATOM 2703 C C . ALA B 1 92 ? 15.266 0.261 13.734 1 91.56 92 ALA B C 1
ATOM 2705 O O . ALA B 1 92 ? 15.742 -0.17 12.68 1 91.56 92 ALA B O 1
ATOM 2706 N N . GLU B 1 93 ? 14.672 1.373 13.75 1 95.31 93 GLU B N 1
ATOM 2707 C CA . GLU B 1 93 ? 14.578 2.348 12.664 1 95.31 93 GLU B CA 1
ATOM 2708 C C . GLU B 1 93 ? 14.766 3.77 13.18 1 95.31 93 GLU B C 1
ATOM 2710 O O . GLU B 1 93 ? 14.297 4.105 14.273 1 95.31 93 GLU B O 1
ATOM 2715 N N . ARG B 1 94 ? 15.461 4.531 12.375 1 97.62 94 ARG B N 1
ATOM 2716 C CA . ARG B 1 94 ? 15.766 5.898 12.781 1 97.62 94 ARG B CA 1
ATOM 2717 C C . ARG B 1 94 ? 15.625 6.863 11.609 1 97.62 94 ARG B C 1
ATOM 2719 O O . ARG B 1 94 ? 16.125 6.598 10.516 1 97.62 94 ARG B O 1
ATOM 2726 N N . VAL B 1 95 ? 14.938 7.914 11.867 1 98 95 VAL B N 1
ATOM 2727 C CA . VAL B 1 95 ? 14.867 9.031 10.93 1 98 95 VAL B CA 1
ATOM 2728 C C . VAL B 1 95 ? 15.492 10.273 11.562 1 98 95 VAL B C 1
ATOM 2730 O O . VAL B 1 95 ? 15.156 10.641 12.695 1 98 95 VAL B O 1
ATOM 2733 N N . ILE B 1 96 ? 16.375 10.875 10.883 1 98 96 ILE B N 1
ATOM 2734 C CA . ILE B 1 96 ? 16.969 12.133 11.32 1 98 96 ILE B CA 1
ATOM 2735 C C . ILE B 1 96 ? 16.703 13.219 10.289 1 98 96 ILE B C 1
ATOM 2737 O O . ILE B 1 96 ? 17.062 13.086 9.125 1 98 96 ILE B O 1
ATOM 2741 N N . ALA B 1 97 ? 16.078 14.227 10.703 1 98 97 ALA B N 1
ATOM 2742 C CA . ALA B 1 97 ? 15.836 15.383 9.844 1 98 97 ALA B CA 1
ATOM 2743 C C . ALA B 1 97 ? 16.547 16.625 10.375 1 98 97 ALA B C 1
ATOM 2745 O O . ALA B 1 97 ? 16.188 17.156 11.422 1 98 97 ALA B O 1
ATOM 2746 N N . ASP B 1 98 ? 17.516 17.031 9.656 1 97.25 98 ASP B N 1
ATOM 2747 C CA . ASP B 1 98 ? 18.188 18.297 9.938 1 97.25 98 ASP B CA 1
ATOM 2748 C C . ASP B 1 98 ? 17.469 19.469 9.281 1 97.25 98 ASP B C 1
ATOM 2750 O O . ASP B 1 98 ? 17.469 19.594 8.055 1 97.25 98 ASP B O 1
ATOM 2754 N N . LEU B 1 99 ? 16.906 20.328 10.109 1 97.12 99 LEU B N 1
ATOM 2755 C CA . LEU B 1 99 ? 16.125 21.438 9.578 1 97.12 99 LEU B CA 1
ATOM 2756 C C . LEU B 1 99 ? 17 22.672 9.383 1 97.12 99 LEU B C 1
ATOM 2758 O O . LEU B 1 99 ? 17.297 23.391 10.344 1 97.12 99 LEU B O 1
ATOM 2762 N N . ASP B 1 100 ? 17.328 22.938 8.141 1 94.25 100 ASP B N 1
ATOM 2763 C CA . ASP B 1 100 ? 18.141 24.125 7.82 1 94.25 100 ASP B CA 1
ATOM 2764 C C . ASP B 1 100 ? 17.328 25.406 8.031 1 94.25 100 ASP B C 1
ATOM 2766 O O . ASP B 1 100 ? 17.875 26.406 8.484 1 94.25 100 ASP B O 1
ATOM 2770 N N . ARG B 1 101 ? 16.141 25.344 7.652 1 92.31 101 ARG B N 1
ATOM 2771 C CA . ARG B 1 101 ? 15.211 26.469 7.789 1 92.31 101 ARG B CA 1
ATOM 2772 C C . ARG B 1 101 ? 13.789 25.984 8.023 1 92.31 101 ARG B C 1
ATOM 2774 O O . ARG B 1 101 ? 13.289 25.125 7.285 1 92.31 101 ARG B O 1
ATOM 2781 N N . VAL B 1 102 ? 13.141 26.547 9.055 1 93.94 102 VAL B N 1
ATOM 2782 C CA . VAL B 1 102 ? 11.742 26.234 9.336 1 93.94 102 VAL B CA 1
ATOM 2783 C C . VAL B 1 102 ? 10.859 27.406 8.891 1 93.94 102 VAL B C 1
ATOM 2785 O O . VAL B 1 102 ? 10.938 28.5 9.445 1 93.94 102 VAL B O 1
ATOM 2788 N N . ASP B 1 103 ? 9.977 27.141 7.918 1 93.75 103 ASP B N 1
ATOM 2789 C CA . ASP B 1 103 ? 9.156 28.203 7.348 1 93.75 103 ASP B CA 1
ATOM 2790 C C . ASP B 1 103 ? 7.746 28.172 7.926 1 93.75 103 ASP B C 1
ATOM 2792 O O . ASP B 1 103 ? 7.023 29.172 7.863 1 93.75 103 ASP B O 1
ATOM 2796 N N . PHE B 1 104 ? 7.363 27.047 8.469 1 94.31 104 PHE B N 1
ATOM 2797 C CA . PHE B 1 104 ? 6.02 26.938 9.031 1 94.31 104 PHE B CA 1
ATOM 2798 C C . PHE B 1 104 ? 5.945 25.781 10.023 1 94.31 104 PHE B C 1
ATOM 2800 O O . PHE B 1 104 ? 6.508 24.703 9.781 1 94.31 104 PHE B O 1
ATOM 2807 N N . ILE B 1 105 ? 5.277 25.984 11.133 1 96 105 ILE B N 1
ATOM 2808 C CA . ILE B 1 105 ? 4.891 24.922 12.055 1 96 105 ILE B CA 1
ATOM 2809 C C . ILE B 1 105 ? 3.445 25.125 12.5 1 96 105 ILE B C 1
ATOM 2811 O O . ILE B 1 105 ? 3.057 26.219 12.898 1 96 105 ILE B O 1
ATOM 2815 N N . GLY B 1 106 ? 2.625 24.094 12.344 1 96 106 GLY B N 1
ATOM 2816 C CA . GLY B 1 106 ? 1.259 24.094 12.844 1 96 106 GLY B CA 1
ATOM 2817 C C . GLY B 1 106 ? 0.924 22.859 13.664 1 96 106 GLY B C 1
ATOM 2818 O O . GLY B 1 106 ? 1.436 21.766 13.398 1 96 106 GLY B O 1
ATOM 2819 N N . ALA B 1 107 ? 0.146 23.078 14.734 1 97.19 107 ALA B N 1
ATOM 2820 C CA . ALA B 1 107 ? -0.401 21.984 15.547 1 97.19 107 ALA B CA 1
ATOM 2821 C C . ALA B 1 107 ? -1.918 21.906 15.398 1 97.19 107 ALA B C 1
ATOM 2823 O O . ALA B 1 107 ? -2.625 22.891 15.625 1 97.19 107 ALA B O 1
ATOM 2824 N N . PHE B 1 108 ? -2.424 20.781 15 1 97.38 108 PHE B N 1
ATOM 2825 C CA . PHE B 1 108 ? -3.84 20.625 14.688 1 97.38 108 PHE B CA 1
ATOM 2826 C C . PHE B 1 108 ? -4.469 19.531 15.531 1 97.38 108 PHE B C 1
ATOM 2828 O O . PHE B 1 108 ? -3.912 18.438 15.656 1 97.38 108 PHE B O 1
ATOM 2835 N N . ASP B 1 109 ? -5.594 19.828 16.188 1 97.12 109 ASP B N 1
ATOM 2836 C CA . ASP B 1 109 ? -6.375 18.844 16.922 1 97.12 109 ASP B CA 1
ATOM 2837 C C . ASP B 1 109 ? -7.27 18.031 15.977 1 97.12 109 ASP B C 1
ATOM 2839 O O . ASP B 1 109 ? -8.383 18.453 15.656 1 97.12 109 ASP B O 1
ATOM 2843 N N . VAL B 1 110 ? -6.734 16.891 15.539 1 96.31 110 VAL B N 1
ATOM 2844 C CA . VAL B 1 110 ? -7.352 16.094 14.484 1 96.31 110 VAL B CA 1
ATOM 2845 C C . VAL B 1 110 ? -8.047 14.883 15.102 1 96.31 110 VAL B C 1
ATOM 2847 O O . VAL B 1 110 ? -7.602 14.352 16.125 1 96.31 110 VAL B O 1
ATOM 2850 N N . GLU B 1 111 ? -9.18 14.469 14.469 1 89.69 111 GLU B N 1
ATOM 2851 C CA . GLU B 1 111 ? -10.008 13.352 14.914 1 89.69 111 GLU B CA 1
ATOM 2852 C C . GLU B 1 111 ? -9.203 12.062 15.008 1 89.69 111 GLU B C 1
ATOM 2854 O O . GLU B 1 111 ? -8.352 11.797 14.156 1 89.69 111 GLU B O 1
ATOM 2859 N N . HIS B 1 112 ? -9.594 11.203 16.016 1 85.75 112 HIS B N 1
ATOM 2860 C CA . HIS B 1 112 ? -8.875 9.977 16.344 1 85.75 112 HIS B CA 1
ATOM 2861 C C . HIS B 1 112 ? -9.586 8.758 15.766 1 85.75 112 HIS B C 1
ATOM 2863 O O . HIS B 1 112 ? -8.969 7.699 15.602 1 85.75 112 HIS B O 1
ATOM 2869 N N . SER B 1 113 ? -10.797 8.992 15.414 1 76.06 113 SER B N 1
ATOM 2870 C CA . SER B 1 113 ? -11.602 7.828 15.07 1 76.06 113 SER B CA 1
ATOM 2871 C C . SER B 1 113 ? -11.18 7.25 13.719 1 76.06 113 SER B C 1
ATOM 2873 O O . SER B 1 113 ? -10.766 7.988 12.828 1 76.06 113 SER B O 1
ATOM 2875 N N . ASP B 1 114 ? -11.195 5.93 13.672 1 75.25 114 ASP B N 1
ATOM 2876 C CA . ASP B 1 114 ? -10.914 5.215 12.43 1 75.25 114 ASP B CA 1
ATOM 2877 C C . ASP B 1 114 ? -12.125 5.23 11.5 1 75.25 114 ASP B C 1
ATOM 2879 O O . ASP B 1 114 ? -13.234 5.566 11.914 1 75.25 114 ASP B O 1
ATOM 2883 N N . ASN B 1 115 ? -11.812 5.055 10.203 1 74.81 115 ASN B N 1
ATOM 2884 C CA . ASN B 1 115 ? -12.906 4.98 9.234 1 74.81 115 ASN B CA 1
ATOM 2885 C C . ASN B 1 115 ? -13.594 3.619 9.281 1 74.81 115 ASN B C 1
ATOM 2887 O O . ASN B 1 115 ? -12.984 2.619 9.664 1 74.81 115 ASN B O 1
ATOM 2891 N N . LYS B 1 116 ? -14.922 3.719 9.164 1 76.62 116 LYS B N 1
ATOM 2892 C CA . LYS B 1 116 ? -15.633 2.475 8.898 1 76.62 116 LYS B CA 1
ATOM 2893 C C . LYS B 1 116 ? -15.703 2.189 7.398 1 76.62 116 LYS B C 1
ATOM 2895 O O . LYS B 1 116 ? -16.328 2.943 6.645 1 76.62 116 LYS B O 1
ATOM 2900 N N . VAL B 1 117 ? -14.844 1.265 7.027 1 80.31 117 VAL B N 1
ATOM 2901 C CA . VAL B 1 117 ? -14.828 0.901 5.613 1 80.31 117 VAL B CA 1
ATOM 2902 C C . VAL B 1 117 ? -15.758 -0.282 5.371 1 80.31 117 VAL B C 1
ATOM 2904 O O . VAL B 1 117 ? -15.805 -1.22 6.172 1 80.31 117 VAL B O 1
ATOM 2907 N N . MET B 1 118 ? -16.609 -0.195 4.395 1 82.44 118 MET B N 1
ATOM 2908 C CA . MET B 1 118 ? -17.547 -1.257 4.012 1 82.44 118 MET B CA 1
ATOM 2909 C C . MET B 1 118 ? -17.234 -1.771 2.613 1 82.44 118 MET B C 1
ATOM 2911 O O . MET B 1 118 ? -16.688 -1.041 1.785 1 82.44 118 MET B O 1
ATOM 2915 N N . GLY B 1 119 ? -17.578 -3.018 2.414 1 83.88 119 GLY B N 1
ATOM 2916 C CA . GLY B 1 119 ? -17.375 -3.568 1.083 1 83.88 119 GLY B CA 1
ATOM 2917 C C . GLY B 1 119 ? -15.969 -4.066 0.845 1 83.88 119 GLY B C 1
ATOM 2918 O O . GLY B 1 119 ? -15.477 -4.035 -0.285 1 83.88 119 GLY B O 1
ATOM 2919 N N . THR B 1 120 ? -15.273 -4.387 1.966 1 88.62 120 THR B N 1
ATOM 2920 C CA . THR B 1 120 ? -13.938 -4.961 1.853 1 88.62 120 THR B CA 1
ATOM 2921 C C . THR B 1 120 ? -14.016 -6.441 1.481 1 88.62 120 THR B C 1
ATOM 2923 O O . THR B 1 120 ? -15.094 -7.027 1.473 1 88.62 120 THR B O 1
ATOM 2926 N N . GLU B 1 121 ? -12.789 -6.875 1.069 1 91.19 121 GLU B N 1
ATOM 2927 C CA . GLU B 1 121 ? -12.719 -8.305 0.807 1 91.19 121 GLU B CA 1
ATOM 2928 C C . GLU B 1 121 ? -13.141 -9.117 2.031 1 91.19 121 GLU B C 1
ATOM 2930 O O . GLU B 1 121 ? -13.852 -10.109 1.909 1 91.19 121 GLU B O 1
ATOM 2935 N N . SER B 1 122 ? -12.742 -8.695 3.121 1 92.25 122 SER B N 1
ATOM 2936 C CA . SER B 1 122 ? -13.117 -9.352 4.367 1 92.25 122 SER B CA 1
ATOM 2937 C C . SER B 1 122 ? -14.633 -9.32 4.57 1 92.25 122 SER B C 1
ATOM 2939 O O . SER B 1 122 ? -15.219 -10.289 5.066 1 92.25 122 SER B O 1
ATOM 2941 N N . ASP B 1 123 ? -15.227 -8.195 4.219 1 89.69 123 ASP B N 1
ATOM 2942 C CA . ASP B 1 123 ? -16.688 -8.094 4.305 1 89.69 123 ASP B CA 1
ATOM 2943 C C . ASP B 1 123 ? -17.359 -9.117 3.4 1 89.69 123 ASP B C 1
ATOM 2945 O O . ASP B 1 123 ? -18.359 -9.734 3.791 1 89.69 123 ASP B O 1
ATOM 2949 N N . LEU B 1 124 ? -16.875 -9.25 2.242 1 91.38 124 LEU B N 1
ATOM 2950 C CA . LEU B 1 124 ? -17.422 -10.211 1.294 1 91.38 124 LEU B CA 1
ATOM 2951 C C . LEU B 1 124 ? -17.266 -11.633 1.819 1 91.38 124 LEU B C 1
ATOM 2953 O O . LEU B 1 124 ? -18.219 -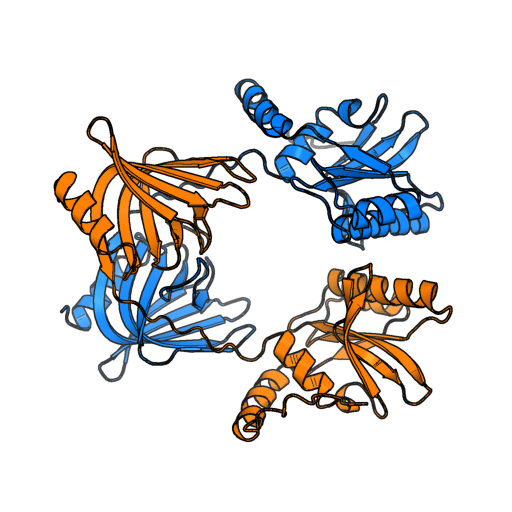12.43 1.741 1 91.38 124 LEU B O 1
ATOM 2957 N N . VAL B 1 125 ? -16.125 -11.961 2.309 1 95.12 125 VAL B N 1
ATOM 2958 C CA . VAL B 1 125 ? -15.883 -13.281 2.881 1 95.12 125 VAL B CA 1
ATOM 2959 C C . VAL B 1 125 ? -16.875 -13.539 4.016 1 95.12 125 VAL B C 1
ATOM 2961 O O . VAL B 1 125 ? -17.5 -14.594 4.066 1 95.12 125 VAL B O 1
ATOM 2964 N N . ALA B 1 126 ? -16.984 -12.555 4.871 1 93.31 126 ALA B N 1
ATOM 2965 C CA . ALA B 1 126 ? -17.922 -12.688 5.984 1 93.31 126 ALA B CA 1
ATOM 2966 C C . ALA B 1 126 ? -19.344 -12.906 5.484 1 93.31 126 ALA B C 1
ATOM 2968 O O . ALA B 1 126 ? -20.062 -13.75 6.02 1 93.31 126 ALA B O 1
ATOM 2969 N N . TRP B 1 127 ? -19.688 -12.133 4.52 1 92.31 127 TRP B N 1
ATOM 2970 C CA . TRP B 1 127 ? -21.031 -12.266 3.945 1 92.31 127 TRP B CA 1
ATOM 2971 C C . TRP B 1 127 ? -21.234 -13.656 3.369 1 92.31 127 TRP B C 1
ATOM 2973 O O . TRP B 1 127 ? -22.297 -14.266 3.568 1 92.31 127 TRP B O 1
ATOM 2983 N N . LEU B 1 128 ? -20.281 -14.211 2.727 1 95.25 128 LEU B N 1
ATOM 2984 C CA . LEU B 1 128 ? -20.359 -15.539 2.125 1 95.25 128 LEU B CA 1
ATOM 2985 C C . LEU B 1 128 ? -20.484 -16.609 3.197 1 95.25 128 LEU B C 1
ATOM 2987 O O . LEU B 1 128 ? -21.188 -17.609 3.016 1 95.25 128 LEU B O 1
ATOM 2991 N N . VAL B 1 129 ? -19.734 -16.422 4.215 1 96.69 129 VAL B N 1
ATOM 2992 C CA . VAL B 1 129 ? -19.766 -17.359 5.328 1 96.69 129 VAL B CA 1
ATOM 2993 C C . VAL B 1 129 ? -21.172 -17.391 5.93 1 96.69 129 VAL B C 1
ATOM 2995 O O . VAL B 1 129 ? -21.656 -18.469 6.305 1 96.69 129 VAL B O 1
ATOM 2998 N N . ASP B 1 130 ? -21.844 -16.203 5.957 1 95.25 130 ASP B N 1
ATOM 2999 C CA . ASP B 1 130 ? -23.188 -16.078 6.523 1 95.25 130 ASP B CA 1
ATOM 3000 C C . ASP B 1 130 ? -24.25 -16.531 5.527 1 95.25 130 ASP B C 1
ATOM 3002 O O . ASP B 1 130 ? -25.406 -16.781 5.902 1 95.25 130 ASP B O 1
ATOM 3006 N N . HIS B 1 131 ? -23.891 -16.625 4.27 1 94.62 131 HIS B N 1
ATOM 3007 C CA . HIS B 1 131 ? -24.797 -17.047 3.205 1 94.62 131 HIS B CA 1
ATOM 3008 C C . HIS B 1 131 ? -24.172 -18.141 2.342 1 94.62 131 HIS B C 1
ATOM 3010 O O . HIS B 1 131 ? -24.031 -17.969 1.128 1 94.62 131 HIS B O 1
ATOM 3016 N N . PRO B 1 132 ? -23.922 -19.266 2.912 1 96.69 132 PRO B N 1
ATOM 3017 C CA . PRO B 1 132 ? -23.172 -20.312 2.215 1 96.69 132 PRO B CA 1
ATOM 3018 C C . PRO B 1 132 ? -23.906 -20.859 0.991 1 96.69 132 PRO B C 1
ATOM 3020 O O . PRO B 1 132 ? -23.266 -21.328 0.042 1 96.69 132 PRO B O 1
ATOM 3023 N N . ASP B 1 133 ? -25.219 -20.75 0.953 1 95.75 133 ASP B N 1
ATOM 3024 C CA . ASP B 1 133 ? -26 -21.234 -0.182 1 95.75 133 ASP B CA 1
ATOM 3025 C C . ASP B 1 133 ? -25.703 -20.422 -1.439 1 95.75 133 ASP B C 1
ATOM 3027 O O . ASP B 1 133 ? -26.016 -20.844 -2.551 1 95.75 133 ASP B O 1
ATOM 3031 N N . TYR B 1 134 ? -25.156 -19.219 -1.209 1 94.25 134 TYR B N 1
ATOM 3032 C CA . TYR B 1 134 ? -24.75 -18.391 -2.35 1 94.25 134 TYR B CA 1
ATOM 3033 C C . TYR B 1 134 ? -23.609 -19.047 -3.117 1 94.25 134 TYR B C 1
ATOM 3035 O O . TYR B 1 134 ? -23.516 -18.906 -4.34 1 94.25 134 TYR B O 1
ATOM 3043 N N . ILE B 1 135 ? -22.734 -19.75 -2.428 1 96 135 ILE B N 1
ATOM 3044 C CA . ILE B 1 135 ? -21.641 -20.453 -3.078 1 96 135 ILE B CA 1
ATOM 3045 C C . ILE B 1 135 ? -22.188 -21.625 -3.877 1 96 135 ILE B C 1
ATOM 3047 O O . ILE B 1 135 ? -21.922 -21.75 -5.078 1 96 135 ILE B O 1
ATOM 3051 N N . GLU B 1 136 ? -22.844 -22.453 -3.197 1 96.44 136 GLU B N 1
ATOM 3052 C CA . GLU B 1 136 ? -23.609 -23.516 -3.828 1 96.44 136 GLU B CA 1
ATOM 3053 C C . GLU B 1 136 ? -24.578 -24.156 -2.844 1 96.44 136 GLU B C 1
ATOM 3055 O O . GLU B 1 136 ? -24.391 -24.094 -1.63 1 96.44 136 GLU B O 1
ATOM 3060 N N . LYS B 1 137 ? -25.703 -24.703 -3.439 1 96.62 137 LYS B N 1
ATOM 3061 C CA . LYS B 1 137 ? -26.672 -25.391 -2.592 1 96.62 137 LYS B CA 1
ATOM 3062 C C . LYS B 1 137 ? -26.016 -26.516 -1.817 1 96.62 137 LYS B C 1
ATOM 3064 O O . LYS B 1 137 ? -25.328 -27.359 -2.4 1 96.62 137 LYS B O 1
ATOM 3069 N N . GLY B 1 138 ? -26.203 -26.516 -0.512 1 97.06 138 GLY B N 1
ATOM 3070 C CA . GLY B 1 138 ? -25.688 -27.594 0.318 1 97.06 138 GLY B CA 1
ATOM 3071 C C . GLY B 1 138 ? -24.281 -27.328 0.817 1 97.06 138 GLY B C 1
ATOM 3072 O O . GLY B 1 138 ? -23.719 -28.125 1.561 1 97.06 138 GLY B O 1
ATOM 3073 N N . PHE B 1 139 ? -23.672 -26.234 0.462 1 97.62 139 PHE B N 1
ATOM 3074 C CA . PHE B 1 139 ? -22.328 -25.891 0.93 1 97.62 139 PHE B CA 1
ATOM 3075 C C . PHE B 1 139 ? -22.328 -25.641 2.436 1 97.62 139 PHE B C 1
ATOM 3077 O O . PHE B 1 139 ? -23.188 -24.938 2.955 1 97.62 139 PHE B O 1
ATOM 3084 N N . MET B 1 140 ? -21.406 -26.266 3.129 1 97.81 140 MET B N 1
ATOM 3085 C CA . MET B 1 140 ? -21.234 -26.078 4.57 1 97.81 140 MET B CA 1
ATOM 3086 C C . MET B 1 140 ? -19.875 -25.469 4.887 1 97.81 140 MET B C 1
ATOM 3088 O O . MET B 1 140 ? -18.844 -26.016 4.484 1 97.81 140 MET B O 1
ATOM 3092 N N . VAL B 1 141 ? -19.891 -24.344 5.652 1 98.25 141 VAL B N 1
ATOM 3093 C CA . VAL B 1 141 ? -18.641 -23.703 6.047 1 98.25 141 VAL B CA 1
ATOM 3094 C C . VAL B 1 141 ? -18.016 -24.469 7.207 1 98.25 141 VAL B C 1
ATOM 3096 O O . VAL B 1 141 ? -18.656 -24.703 8.227 1 98.25 141 VAL B O 1
ATOM 3099 N N . LEU B 1 142 ? -16.812 -24.891 6.969 1 97.88 142 LEU B N 1
ATOM 3100 C CA . LEU B 1 142 ? -16.078 -25.5 8.062 1 97.88 142 LEU B CA 1
ATOM 3101 C C . LEU B 1 142 ? -15.312 -24.453 8.867 1 97.88 142 LEU B C 1
ATOM 3103 O O . LEU B 1 142 ? -15.391 -24.438 10.102 1 97.88 142 LEU B O 1
ATOM 3107 N N . GLU B 1 143 ? -14.594 -23.625 8.164 1 97.44 143 GLU B N 1
ATOM 3108 C CA . GLU B 1 143 ? -13.773 -22.625 8.844 1 97.44 143 GLU B CA 1
ATOM 3109 C C . GLU B 1 143 ? -13.531 -21.406 7.953 1 97.44 143 GLU B C 1
ATOM 3111 O O . GLU B 1 143 ? -13.281 -21.562 6.754 1 97.44 143 GLU B O 1
ATOM 3116 N N . ARG B 1 144 ? -13.641 -20.234 8.547 1 97.44 144 ARG B N 1
ATOM 3117 C CA . ARG B 1 144 ? -13.203 -19 7.918 1 97.44 144 ARG B CA 1
ATOM 3118 C C . ARG B 1 144 ? -11.75 -18.703 8.266 1 97.44 144 ARG B C 1
ATOM 3120 O O . ARG B 1 144 ? -11.328 -18.859 9.414 1 97.44 144 ARG B O 1
ATOM 3127 N N . GLU B 1 145 ? -11 -18.281 7.309 1 95.75 145 GLU B N 1
ATOM 3128 C CA . GLU B 1 145 ? -9.602 -17.922 7.527 1 95.75 145 GLU B CA 1
ATOM 3129 C C . GLU B 1 145 ? -8.82 -19.078 8.133 1 95.75 145 GLU B C 1
ATOM 3131 O O . GLU B 1 145 ? -8.172 -18.922 9.172 1 95.75 145 GLU B O 1
ATOM 3136 N N . TYR B 1 146 ? -8.891 -20.266 7.48 1 95.69 146 TYR B N 1
ATOM 3137 C CA . TYR B 1 146 ? -8.242 -21.484 7.926 1 95.69 146 TYR B CA 1
ATOM 3138 C C . TYR B 1 146 ? -6.734 -21.422 7.711 1 95.69 146 TYR B C 1
ATOM 3140 O O . TYR B 1 146 ? -6.266 -21.375 6.57 1 95.69 146 TYR B O 1
ATOM 3148 N N . ASP B 1 147 ? -5.953 -21.453 8.789 1 91.25 147 ASP B N 1
ATOM 3149 C CA . ASP B 1 147 ? -4.504 -21.312 8.727 1 91.25 147 ASP B CA 1
ATOM 3150 C C . ASP B 1 147 ? -3.852 -22.625 8.273 1 91.25 147 ASP B C 1
ATOM 3152 O O . ASP B 1 147 ? -4.191 -23.703 8.773 1 91.25 147 ASP B O 1
ATOM 3156 N N . THR B 1 148 ? -2.996 -22.516 7.301 1 86.44 148 THR B N 1
ATOM 3157 C CA . THR B 1 148 ? -2.191 -23.641 6.84 1 86.44 148 THR B CA 1
ATOM 3158 C C . THR B 1 148 ? -0.711 -23.266 6.809 1 86.44 148 THR B C 1
ATOM 3160 O O . THR B 1 148 ? -0.351 -22.109 7.023 1 86.44 148 THR B O 1
ATOM 3163 N N . ALA B 1 149 ? 0.086 -24.234 6.598 1 74.88 149 ALA B N 1
ATOM 3164 C CA . ALA B 1 149 ? 1.526 -24.016 6.496 1 74.88 149 ALA B CA 1
ATOM 3165 C C . ALA B 1 149 ? 1.864 -23.156 5.277 1 74.88 149 ALA B C 1
ATOM 3167 O O . ALA B 1 149 ? 2.92 -22.531 5.234 1 74.88 149 ALA B O 1
ATOM 3168 N N . VAL B 1 150 ? 0.925 -23.172 4.281 1 77.81 150 VAL B N 1
ATOM 3169 C CA . VAL B 1 150 ? 1.257 -22.484 3.037 1 77.81 150 VAL B CA 1
ATOM 3170 C C . VAL B 1 150 ? 0.443 -21.203 2.918 1 77.81 150 VAL B C 1
ATOM 3172 O O . VAL B 1 150 ? 0.45 -20.547 1.872 1 77.81 150 VAL B O 1
ATOM 3175 N N . GLY B 1 151 ? -0.255 -20.859 3.914 1 83 151 GLY B N 1
ATOM 3176 C CA . GLY B 1 151 ? -1.047 -19.641 3.908 1 83 151 GLY B CA 1
ATOM 3177 C C . GLY B 1 151 ? -2.424 -19.828 4.52 1 83 151 GLY B C 1
ATOM 3178 O O . GLY B 1 151 ? -2.779 -20.922 4.949 1 83 151 GLY B O 1
ATOM 3179 N N . ARG B 1 152 ? -3.158 -18.781 4.496 1 92.06 152 ARG B N 1
ATOM 3180 C CA . ARG B 1 152 ? -4.48 -18.781 5.105 1 92.06 152 ARG B CA 1
ATOM 3181 C C . ARG B 1 152 ? -5.574 -18.875 4.047 1 92.06 152 ARG B C 1
ATOM 3183 O O . ARG B 1 152 ? -5.625 -18.062 3.129 1 92.06 152 ARG B O 1
ATOM 3190 N N . ILE B 1 153 ? -6.422 -19.797 4.215 1 96.06 153 ILE B N 1
ATOM 3191 C CA . ILE B 1 153 ? -7.531 -20.031 3.295 1 96.06 153 ILE B CA 1
ATOM 3192 C C . ILE B 1 153 ? -8.719 -19.156 3.697 1 96.06 153 ILE B C 1
ATOM 3194 O O . ILE B 1 153 ? -9.133 -19.156 4.859 1 96.06 153 ILE B O 1
ATOM 3198 N N . ASP B 1 154 ? -9.312 -18.484 2.764 1 97.94 154 ASP B N 1
ATOM 3199 C CA . ASP B 1 154 ? -10.414 -17.578 3.066 1 97.94 154 ASP B CA 1
ATOM 3200 C C . ASP B 1 154 ? -11.609 -18.328 3.641 1 97.94 154 ASP B C 1
ATOM 3202 O O . ASP B 1 154 ? -12.133 -17.953 4.695 1 97.94 154 ASP B O 1
ATOM 3206 N N . ILE B 1 155 ? -12.062 -19.375 2.939 1 98.38 155 ILE B N 1
ATOM 3207 C CA . ILE B 1 155 ? -13.172 -20.203 3.41 1 98.38 155 ILE B CA 1
ATOM 3208 C C . ILE B 1 155 ? -12.883 -21.672 3.113 1 98.38 155 ILE B C 1
ATOM 3210 O O . ILE B 1 155 ? -12.617 -22.031 1.968 1 98.38 155 ILE B O 1
ATOM 3214 N N . LEU B 1 156 ? -12.859 -22.453 4.117 1 98.62 156 LEU B N 1
ATOM 3215 C CA . LEU B 1 156 ? -12.836 -23.906 3.986 1 98.62 156 LEU B CA 1
ATOM 3216 C C . LEU B 1 156 ? -14.211 -24.516 4.285 1 98.62 156 LEU B C 1
ATOM 3218 O O . LEU B 1 156 ? -14.828 -24.188 5.301 1 98.62 156 LEU B O 1
ATOM 3222 N N . GLY B 1 157 ? -14.664 -25.312 3.357 1 98.44 157 GLY B N 1
ATOM 3223 C CA . GLY B 1 157 ? -15.977 -25.906 3.566 1 98.44 157 GLY B CA 1
ATOM 3224 C C . GLY B 1 157 ? -16.109 -27.281 2.947 1 98.44 157 GLY B C 1
ATOM 3225 O O . GLY B 1 157 ? -15.109 -27.922 2.611 1 98.44 157 GLY B O 1
ATOM 3226 N N . ARG B 1 158 ? -17.359 -27.781 2.959 1 98.12 158 ARG B N 1
ATOM 3227 C CA . ARG B 1 158 ? -17.719 -29.062 2.332 1 98.12 158 ARG B CA 1
ATOM 3228 C C . ARG B 1 158 ? -18.938 -28.891 1.428 1 98.12 158 ARG B C 1
ATOM 3230 O O . ARG B 1 158 ? -19.844 -28.109 1.734 1 98.12 158 ARG B O 1
ATOM 3237 N N . ASP B 1 159 ? -18.812 -29.672 0.314 1 97.62 159 ASP B N 1
ATOM 3238 C CA . ASP B 1 159 ? -20 -29.656 -0.544 1 97.62 159 ASP B CA 1
ATOM 3239 C C . ASP B 1 159 ? -21.047 -30.656 -0.052 1 97.62 159 ASP B C 1
ATOM 3241 O O . ASP B 1 159 ? -20.875 -31.266 1.008 1 97.62 159 ASP B O 1
ATOM 3245 N N . ALA B 1 160 ? -22.203 -30.734 -0.739 1 96.75 160 ALA B N 1
ATOM 3246 C CA . ALA B 1 160 ? -23.344 -31.562 -0.322 1 96.75 160 ALA B CA 1
ATOM 3247 C C . ALA B 1 160 ? -22.938 -33.031 -0.255 1 96.75 160 ALA B C 1
ATOM 3249 O O . ALA B 1 160 ? -23.578 -33.812 0.451 1 96.75 160 ALA B O 1
ATOM 3250 N N . ASN B 1 161 ? -21.875 -33.438 -0.927 1 96.88 161 ASN B N 1
ATOM 3251 C CA . ASN B 1 161 ? -21.422 -34.812 -0.947 1 96.88 161 ASN B CA 1
ATOM 3252 C C . ASN B 1 161 ? -20.312 -35.031 0.074 1 96.88 161 ASN B C 1
ATOM 3254 O O . ASN B 1 161 ? -19.75 -36.125 0.138 1 96.88 161 ASN B O 1
ATOM 3258 N N . GLY B 1 162 ? -19.891 -34.031 0.761 1 95.88 162 GLY B N 1
ATOM 3259 C CA . GLY B 1 162 ? -18.906 -34.188 1.82 1 95.88 162 GLY B CA 1
ATOM 3260 C C . GLY B 1 162 ? -17.484 -33.906 1.362 1 95.88 162 GLY B C 1
ATOM 3261 O O . GLY B 1 162 ? -16.547 -34 2.146 1 95.88 162 GLY B O 1
ATOM 3262 N N . ARG B 1 163 ? -17.391 -33.531 0.099 1 96.94 163 ARG B N 1
ATOM 3263 C CA . ARG B 1 163 ? -16.062 -33.219 -0.42 1 96.94 163 ARG B CA 1
ATOM 3264 C C . ARG B 1 163 ? -15.57 -31.875 0.08 1 96.94 163 ARG B C 1
ATOM 3266 O O . ARG B 1 163 ? -16.344 -30.922 0.136 1 96.94 163 ARG B O 1
ATOM 3273 N N . LEU B 1 164 ? -14.32 -31.844 0.414 1 97.94 164 LEU B N 1
ATOM 3274 C CA . LEU B 1 164 ? -13.711 -30.594 0.869 1 97.94 164 LEU B CA 1
ATOM 3275 C C . LEU B 1 164 ? -13.688 -29.562 -0.254 1 97.94 164 LEU B C 1
ATOM 3277 O O . LEU B 1 164 ? -13.398 -29.906 -1.404 1 97.94 164 LEU B O 1
ATOM 3281 N N . VAL B 1 165 ? -14.008 -28.312 0.1 1 98.56 165 VAL B N 1
ATOM 3282 C CA . VAL B 1 165 ? -14.023 -27.219 -0.856 1 98.56 165 VAL B CA 1
ATOM 3283 C C . VAL B 1 165 ? -13.18 -26.062 -0.327 1 98.56 165 VAL B C 1
ATOM 3285 O O . VAL B 1 165 ? -13.383 -25.594 0.794 1 98.56 165 VAL B O 1
ATOM 3288 N N . VAL B 1 166 ? -12.203 -25.641 -1.112 1 98.75 166 VAL B N 1
ATOM 3289 C CA . VAL B 1 166 ? -11.406 -24.453 -0.828 1 98.75 166 VAL B CA 1
ATOM 3290 C C . VAL B 1 166 ? -11.945 -23.266 -1.614 1 98.75 166 VAL B C 1
ATOM 3292 O O . VAL B 1 166 ? -12.078 -23.328 -2.84 1 98.75 166 VAL B O 1
ATOM 3295 N N . VAL B 1 167 ? -12.25 -22.188 -0.881 1 98.75 167 VAL B N 1
ATOM 3296 C CA . VAL B 1 167 ? -12.812 -21.016 -1.549 1 98.75 167 VAL B CA 1
ATOM 3297 C C . VAL B 1 167 ? -11.867 -19.828 -1.392 1 98.75 167 VAL B C 1
ATOM 3299 O O . VAL B 1 167 ? -11.523 -19.438 -0.271 1 98.75 167 VAL B O 1
ATOM 3302 N N . GLU B 1 168 ? -11.391 -19.297 -2.486 1 98.38 168 GLU B N 1
ATOM 3303 C CA . GLU B 1 168 ? -10.609 -18.062 -2.557 1 98.38 168 GLU B CA 1
ATOM 3304 C C . GLU B 1 168 ? -11.461 -16.906 -3.049 1 98.38 168 GLU B C 1
ATOM 3306 O O . GLU B 1 168 ? -12.141 -17.016 -4.066 1 98.38 168 GLU B O 1
ATOM 3311 N N . VAL B 1 169 ? -11.406 -15.758 -2.287 1 97.5 169 VAL B N 1
ATOM 3312 C CA . VAL B 1 169 ? -12.328 -14.664 -2.562 1 97.5 169 VAL B CA 1
ATOM 3313 C C . VAL B 1 169 ? -11.539 -13.414 -2.951 1 97.5 169 VAL B C 1
ATOM 3315 O O . VAL B 1 169 ? -10.523 -13.094 -2.332 1 97.5 169 VAL B O 1
ATOM 3318 N N . LYS B 1 170 ? -11.977 -12.75 -4.043 1 95.19 170 LYS B N 1
ATOM 3319 C CA . LYS B 1 170 ? -11.469 -11.438 -4.426 1 95.19 170 LYS B CA 1
ATOM 3320 C C . LYS B 1 170 ? -12.602 -10.414 -4.539 1 95.19 170 LYS B C 1
ATOM 3322 O O . LYS B 1 170 ? -13.719 -10.766 -4.926 1 95.19 170 LYS B O 1
ATOM 3327 N N . ARG B 1 171 ? -12.281 -9.18 -4.16 1 90.69 171 ARG B N 1
ATOM 3328 C CA . ARG B 1 171 ? -13.281 -8.125 -4.227 1 90.69 171 ARG B CA 1
ATOM 3329 C C . ARG B 1 171 ? -13.273 -7.449 -5.594 1 90.69 171 ARG B C 1
ATOM 3331 O O . ARG B 1 171 ? -14.172 -6.66 -5.906 1 90.69 171 ARG B O 1
ATOM 3338 N N . SER B 1 172 ? -12.203 -7.719 -6.375 1 90.06 172 SER B N 1
ATOM 3339 C CA . SER B 1 172 ? -12.062 -7.18 -7.723 1 90.06 172 SER B CA 1
ATOM 3340 C C . SER B 1 172 ? -11.734 -8.281 -8.727 1 90.06 172 SER B C 1
ATOM 3342 O O . SER B 1 172 ? -11.797 -9.469 -8.398 1 90.06 172 SER B O 1
ATOM 3344 N N . GLN B 1 173 ? -11.555 -7.84 -9.938 1 92.75 173 GLN B N 1
ATOM 3345 C CA . GLN B 1 173 ? -11.227 -8.812 -10.977 1 92.75 173 GLN B CA 1
ATOM 3346 C C . GLN B 1 173 ? -10.047 -9.688 -10.555 1 92.75 173 GLN B C 1
ATOM 3348 O O . GLN B 1 173 ? -8.992 -9.172 -10.172 1 92.75 173 GLN B O 1
ATOM 3353 N N . ALA B 1 174 ? -10.266 -10.992 -10.594 1 95.81 174 ALA B N 1
ATOM 3354 C CA . ALA B 1 174 ? -9.227 -11.953 -10.211 1 95.81 174 ALA B CA 1
ATOM 3355 C C . ALA B 1 174 ? -8.227 -12.141 -11.344 1 95.81 174 ALA B C 1
ATOM 3357 O O . ALA B 1 174 ? -8.602 -12.219 -12.516 1 95.81 174 ALA B O 1
ATOM 3358 N N . GLY B 1 175 ? -7 -12.164 -11 1 93.31 175 GLY B N 1
ATOM 3359 C CA . GLY B 1 175 ? -5.926 -12.477 -11.938 1 93.31 175 GLY B CA 1
ATOM 3360 C C . GLY B 1 175 ? -5.277 -13.82 -11.672 1 93.31 175 GLY B C 1
ATOM 3361 O O . GLY B 1 175 ? -5.738 -14.586 -10.812 1 93.31 175 GLY B O 1
ATOM 3362 N N . PRO B 1 176 ? -4.273 -14.102 -12.461 1 88.06 176 PRO B N 1
ATOM 3363 C CA . PRO B 1 176 ? -3.592 -15.391 -12.32 1 88.06 176 PRO B CA 1
ATOM 3364 C C . PRO B 1 176 ? -3.072 -15.633 -10.906 1 88.06 176 PRO B C 1
ATOM 3366 O O . PRO B 1 176 ? -3.012 -16.781 -10.461 1 88.06 176 PRO B O 1
ATOM 3369 N N . ASP B 1 177 ? -2.76 -14.57 -10.219 1 88.56 177 ASP B N 1
ATOM 3370 C CA . ASP B 1 177 ? -2.254 -14.703 -8.859 1 88.56 177 ASP B CA 1
ATOM 3371 C C . ASP B 1 177 ? -3.291 -15.359 -7.949 1 88.56 177 ASP B C 1
ATOM 3373 O O . ASP B 1 177 ? -2.941 -16.141 -7.07 1 88.56 177 ASP B O 1
ATOM 3377 N N . ALA B 1 178 ? -4.492 -14.969 -8.133 1 94.62 178 ALA B N 1
ATOM 3378 C CA . ALA B 1 178 ? -5.562 -15.539 -7.312 1 94.62 178 ALA B CA 1
ATOM 3379 C C . ALA B 1 178 ? -5.723 -17.031 -7.582 1 94.62 178 ALA B C 1
ATOM 3381 O O . ALA B 1 178 ? -5.961 -17.812 -6.656 1 94.62 178 ALA B O 1
ATOM 3382 N N . VAL B 1 179 ? -5.539 -17.359 -8.828 1 93.69 179 VAL B N 1
ATOM 3383 C CA . VAL B 1 179 ? -5.637 -18.766 -9.188 1 93.69 179 VAL B CA 1
ATOM 3384 C C . VAL B 1 179 ? -4.484 -19.547 -8.555 1 93.69 179 VAL B C 1
ATOM 3386 O O . VAL B 1 179 ? -4.688 -20.625 -8 1 93.69 179 VAL B O 1
ATOM 3389 N N . ASN B 1 180 ? -3.383 -18.969 -8.656 1 86.5 180 ASN B N 1
ATOM 3390 C CA . ASN B 1 180 ? -2.217 -19.609 -8.062 1 86.5 180 ASN B CA 1
ATOM 3391 C C . ASN B 1 180 ? -2.377 -19.781 -6.551 1 86.5 180 ASN B C 1
ATOM 3393 O O . ASN B 1 180 ? -1.951 -20.797 -5.984 1 86.5 180 ASN B O 1
ATOM 3397 N N . GLN B 1 181 ? -2.916 -18.812 -5.98 1 90.12 181 GLN B N 1
ATOM 3398 C CA . GLN B 1 181 ? -3.168 -18.906 -4.543 1 90.12 181 GLN B CA 1
ATOM 3399 C C . GLN B 1 181 ? -4.129 -20.047 -4.227 1 90.12 181 GLN B C 1
ATOM 3401 O O . GLN B 1 181 ? -3.873 -20.844 -3.322 1 90.12 181 GLN B O 1
ATOM 3406 N N . LEU B 1 182 ? -5.141 -20.156 -4.941 1 95.25 182 LEU B N 1
ATOM 3407 C CA . LEU B 1 182 ? -6.113 -21.219 -4.77 1 95.25 182 LEU B CA 1
ATOM 3408 C C . LEU B 1 182 ? -5.461 -22.594 -4.996 1 95.25 182 LEU B C 1
ATOM 3410 O O . LEU B 1 182 ? -5.652 -23.516 -4.199 1 95.25 182 LEU B O 1
ATOM 3414 N N . LEU B 1 183 ? -4.691 -22.641 -6.035 1 90.38 183 LEU B N 1
ATOM 3415 C CA . LEU B 1 183 ? -4.016 -23.891 -6.383 1 90.38 183 LEU B CA 1
ATOM 3416 C C . LEU B 1 183 ? -3.088 -24.344 -5.254 1 90.38 183 LEU B C 1
ATOM 3418 O O . LEU B 1 183 ? -3.018 -25.531 -4.938 1 90.38 183 LEU B O 1
ATOM 3422 N N . ARG B 1 184 ? -2.408 -23.438 -4.699 1 85.31 184 ARG B N 1
ATOM 3423 C CA . ARG B 1 184 ? -1.509 -23.734 -3.59 1 85.31 184 ARG B CA 1
ATOM 3424 C C . ARG B 1 184 ? -2.258 -24.391 -2.439 1 85.31 184 ARG B C 1
ATOM 3426 O O . ARG B 1 184 ? -1.783 -25.375 -1.865 1 85.31 184 ARG B O 1
ATOM 3433 N N . TYR B 1 185 ? -3.408 -23.875 -2.139 1 92.94 185 TYR B N 1
ATOM 3434 C CA . TYR B 1 185 ? -4.195 -24.422 -1.037 1 92.94 185 TYR B CA 1
ATOM 3435 C C . TYR B 1 185 ? -4.742 -25.797 -1.385 1 92.94 185 TYR B C 1
ATOM 3437 O O . TYR B 1 185 ? -4.723 -26.703 -0.552 1 92.94 185 TYR B O 1
ATOM 3445 N N . VAL B 1 186 ? -5.188 -25.969 -2.559 1 94.56 186 VAL B N 1
ATOM 3446 C CA . VAL B 1 186 ? -5.734 -27.25 -3.01 1 94.56 186 VAL B CA 1
ATOM 3447 C C . VAL B 1 186 ? -4.648 -28.328 -2.953 1 94.56 186 VAL B C 1
ATOM 3449 O O . VAL B 1 186 ? -4.871 -29.406 -2.412 1 94.56 186 VAL B O 1
ATOM 3452 N N . ASP B 1 187 ? -3.559 -27.953 -3.467 1 87.5 187 ASP B N 1
ATOM 3453 C CA . ASP B 1 187 ? -2.451 -28.906 -3.502 1 87.5 187 ASP B CA 1
ATOM 3454 C C . ASP B 1 187 ? -2.002 -29.281 -2.092 1 87.5 187 ASP B C 1
ATOM 3456 O O . ASP B 1 187 ? -1.689 -30.438 -1.82 1 87.5 187 ASP B O 1
ATOM 3460 N N . HIS B 1 188 ? -1.926 -28.266 -1.29 1 87 188 HIS B N 1
ATOM 3461 C CA . HIS B 1 188 ? -1.532 -28.516 0.093 1 87 188 HIS B CA 1
ATOM 3462 C C . HIS B 1 188 ? -2.475 -29.516 0.767 1 87 188 HIS B C 1
ATOM 3464 O O . HIS B 1 188 ? -2.025 -30.469 1.405 1 87 188 HIS B O 1
ATOM 3470 N N . LEU B 1 189 ? -3.783 -29.359 0.601 1 93.69 189 LEU B N 1
ATOM 3471 C CA . LEU B 1 189 ? -4.77 -30.203 1.255 1 93.69 189 LEU B CA 1
ATOM 3472 C C . LEU B 1 189 ? -4.801 -31.594 0.614 1 93.69 189 LEU B C 1
ATOM 3474 O O . LEU B 1 189 ? -5.051 -32.594 1.294 1 93.69 189 LEU B O 1
ATOM 3478 N N . LEU B 1 190 ? -4.52 -31.594 -0.653 1 93.19 190 LEU B N 1
ATOM 3479 C CA . LEU B 1 190 ? -4.398 -32.875 -1.312 1 93.19 190 LEU B CA 1
ATOM 3480 C C . LEU B 1 190 ? -3.285 -33.719 -0.685 1 93.19 190 LEU B C 1
ATOM 3482 O O . LEU B 1 190 ? -3.477 -34.906 -0.384 1 93.19 190 LEU B O 1
ATOM 3486 N N . GLN B 1 191 ? -2.223 -33.125 -0.498 1 85.5 191 GLN B N 1
ATOM 3487 C CA . GLN B 1 191 ? -1.078 -33.812 0.077 1 85.5 191 GLN B CA 1
ATOM 3488 C C . GLN B 1 191 ? -1.357 -34.25 1.516 1 85.5 191 GLN B C 1
ATOM 3490 O O . GLN B 1 191 ? -0.972 -35.344 1.933 1 85.5 191 GLN B O 1
ATOM 3495 N N . ARG B 1 192 ? -2.041 -33.469 2.195 1 86.81 192 ARG B N 1
ATOM 3496 C CA . ARG B 1 192 ? -2.273 -33.688 3.615 1 86.81 192 ARG B CA 1
ATOM 3497 C C . ARG B 1 192 ? -3.383 -34.719 3.824 1 86.81 192 ARG B C 1
ATOM 3499 O O . ARG B 1 192 ? -3.307 -35.562 4.738 1 86.81 192 ARG B O 1
ATOM 3506 N N . ARG B 1 193 ? -4.359 -34.688 2.967 1 92.38 193 ARG B N 1
ATOM 3507 C CA . ARG B 1 193 ? -5.562 -35.5 3.221 1 92.38 193 ARG B CA 1
ATOM 3508 C C . ARG B 1 193 ? -5.66 -36.656 2.254 1 92.38 193 ARG B C 1
ATOM 3510 O O . ARG B 1 193 ? -6.465 -37.562 2.457 1 92.38 193 ARG B O 1
ATOM 3517 N N . GLY B 1 194 ? -4.926 -36.594 1.192 1 92.06 194 GLY B N 1
ATOM 3518 C CA . GLY B 1 194 ? -4.93 -37.688 0.235 1 92.06 194 GLY B CA 1
ATOM 3519 C C . GLY B 1 194 ? -6.047 -37.594 -0.785 1 92.06 194 GLY B C 1
ATOM 3520 O O . GLY B 1 194 ? -6.168 -38.438 -1.666 1 92.06 194 GLY B O 1
ATOM 3521 N N . GLU B 1 195 ? -6.902 -36.719 -0.585 1 93.56 195 GLU B N 1
ATOM 3522 C CA . GLU B 1 195 ? -8.008 -36.5 -1.513 1 93.56 195 GLU B CA 1
ATOM 3523 C C . GLU B 1 195 ? -8.023 -35.031 -1.975 1 93.56 195 GLU B C 1
ATOM 3525 O O . GLU B 1 195 ? -7.926 -3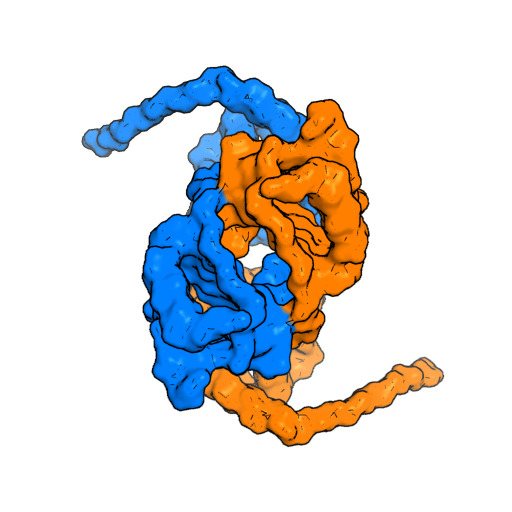4.125 -1.158 1 93.56 195 GLU B O 1
ATOM 3530 N N . LYS B 1 196 ? -8.133 -34.844 -3.271 1 94.75 196 LYS B N 1
ATOM 3531 C CA . LYS B 1 196 ? -8.125 -33.469 -3.828 1 94.75 196 LYS B CA 1
ATOM 3532 C C . LYS B 1 196 ? -9.414 -32.75 -3.496 1 94.75 196 LYS B C 1
ATOM 3534 O O . LYS B 1 196 ? -10.5 -33.188 -3.891 1 94.75 196 LYS B O 1
ATOM 3539 N N . PRO B 1 197 ? -9.32 -31.672 -2.828 1 98.12 197 PRO B N 1
ATOM 3540 C CA . PRO B 1 197 ? -10.523 -30.875 -2.602 1 98.12 197 PRO B CA 1
ATOM 3541 C C . PRO B 1 197 ? -10.969 -30.109 -3.848 1 98.12 197 PRO B C 1
ATOM 3543 O O . PRO B 1 197 ? -10.203 -30 -4.812 1 98.12 197 PRO B O 1
ATOM 3546 N N . ARG B 1 198 ? -12.18 -29.688 -3.881 1 98.31 198 ARG B N 1
ATOM 3547 C CA . ARG B 1 198 ? -12.641 -28.734 -4.879 1 98.31 198 ARG B CA 1
ATOM 3548 C C . ARG B 1 198 ? -12.062 -27.344 -4.613 1 98.31 198 ARG B C 1
ATOM 3550 O O . ARG B 1 198 ? -11.82 -26.984 -3.461 1 98.31 198 ARG B O 1
ATOM 3557 N N . GLY B 1 199 ? -11.734 -26.656 -5.656 1 98.69 199 GLY B N 1
ATOM 3558 C CA . GLY B 1 199 ? -11.289 -25.266 -5.555 1 98.69 199 GLY B CA 1
ATOM 3559 C C . GLY B 1 199 ? -12.211 -24.281 -6.25 1 98.69 199 GLY B C 1
ATOM 3560 O O . GLY B 1 199 ? -12.5 -24.438 -7.438 1 98.69 199 GLY B O 1
ATOM 3561 N N . VAL B 1 200 ? -12.68 -23.281 -5.52 1 98.75 200 VAL B N 1
ATOM 3562 C CA . VAL B 1 200 ? -13.609 -22.312 -6.07 1 98.75 200 VAL B CA 1
ATOM 3563 C C . VAL B 1 200 ? -13.039 -20.906 -5.906 1 98.75 200 VAL B C 1
ATOM 3565 O O . VAL B 1 200 ? -12.68 -20.5 -4.801 1 98.75 200 VAL B O 1
ATOM 3568 N N . LEU B 1 201 ? -12.898 -20.203 -7.012 1 98.69 201 LEU B N 1
ATOM 3569 C CA . LEU B 1 201 ? -12.516 -18.797 -6.992 1 98.69 201 LEU B CA 1
ATOM 3570 C C . LEU B 1 201 ? -13.742 -17.891 -7.113 1 98.69 201 LEU B C 1
ATOM 3572 O O . LEU B 1 201 ? -14.516 -18.016 -8.07 1 98.69 201 LEU B O 1
ATOM 3576 N N . VAL B 1 202 ? -13.922 -17.047 -6.102 1 97.88 202 VAL B N 1
ATOM 3577 C CA . VAL B 1 202 ? -15.062 -16.156 -6.074 1 97.88 202 VAL B CA 1
ATOM 3578 C C . VAL B 1 202 ? -14.602 -14.719 -6.336 1 97.88 202 VAL B C 1
ATOM 3580 O O . VAL B 1 202 ? -13.75 -14.195 -5.621 1 97.88 202 VAL B O 1
ATOM 3583 N N . SER B 1 203 ? -15.141 -14.086 -7.383 1 96.62 203 SER B N 1
ATOM 3584 C CA . SER B 1 203 ? -14.805 -12.695 -7.668 1 96.62 203 SER B CA 1
ATOM 3585 C C . SER B 1 203 ? -15.844 -12.055 -8.586 1 96.62 203 SER B C 1
ATOM 3587 O O . SER B 1 203 ? -16.609 -12.758 -9.258 1 96.62 203 SER B O 1
ATOM 3589 N N . PRO B 1 204 ? -15.953 -10.734 -8.555 1 92.75 204 PRO B N 1
ATOM 3590 C CA . PRO B 1 204 ? -16.906 -10.078 -9.453 1 92.75 204 PRO B CA 1
ATOM 3591 C C . PRO B 1 204 ? -16.562 -10.281 -10.922 1 92.75 204 PRO B C 1
ATOM 3593 O O . PRO B 1 204 ? -17.453 -10.234 -11.781 1 92.75 204 PRO B O 1
ATOM 3596 N N . ASP B 1 205 ? -15.281 -10.414 -11.172 1 94.31 205 ASP B N 1
ATOM 3597 C CA . ASP B 1 205 ? -14.789 -10.648 -12.531 1 94.31 205 ASP B CA 1
ATOM 3598 C C . ASP B 1 205 ? -13.477 -11.43 -12.516 1 94.31 205 ASP B C 1
ATOM 3600 O O . ASP B 1 205 ? -12.859 -11.594 -11.461 1 94.31 205 ASP B O 1
ATOM 3604 N N . ILE B 1 206 ? -13.102 -11.93 -13.742 1 96.62 206 ILE B N 1
ATOM 3605 C CA . ILE B 1 206 ? -11.875 -12.703 -13.867 1 96.62 206 ILE B CA 1
ATOM 3606 C C . ILE B 1 206 ? -11.219 -12.414 -15.219 1 96.62 206 ILE B C 1
ATOM 3608 O O . ILE B 1 206 ? -11.914 -12.289 -16.234 1 96.62 206 ILE B O 1
ATOM 3612 N N . SER B 1 207 ? -9.922 -12.25 -15.188 1 96 207 SER B N 1
ATOM 3613 C CA . SER B 1 207 ? -9.219 -12.023 -16.453 1 96 207 SER B CA 1
ATOM 3614 C C . SER B 1 207 ? -9.25 -13.273 -17.328 1 96 207 SER B C 1
ATOM 3616 O O . SER B 1 207 ? -9.375 -14.391 -16.812 1 96 207 SER B O 1
ATOM 3618 N N . PRO B 1 208 ? -9.117 -13.055 -18.641 1 95.88 208 PRO B N 1
ATOM 3619 C CA . PRO B 1 208 ? -9.109 -14.219 -19.531 1 95.88 208 PRO B CA 1
ATOM 3620 C C . PRO B 1 208 ? -8.008 -15.219 -19.188 1 95.88 208 PRO B C 1
ATOM 3622 O O . PRO B 1 208 ? -8.258 -16.422 -19.172 1 95.88 208 PRO B O 1
ATOM 3625 N N . SER B 1 209 ? -6.852 -14.727 -18.938 1 92.69 209 SER B N 1
ATOM 3626 C CA . SER B 1 209 ? -5.738 -15.602 -18.578 1 92.69 209 SER B CA 1
ATOM 3627 C C . SER B 1 209 ? -6.023 -16.375 -17.297 1 92.69 209 SER B C 1
ATOM 3629 O O . SER B 1 209 ? -5.758 -17.578 -17.219 1 92.69 209 SER B O 1
ATOM 3631 N N . ALA B 1 210 ? -6.547 -15.727 -16.328 1 95.38 210 ALA B N 1
ATOM 3632 C CA . ALA B 1 210 ? -6.887 -16.375 -15.062 1 95.38 210 ALA B CA 1
ATOM 3633 C C . ALA B 1 210 ? -7.965 -17.438 -15.266 1 95.38 210 ALA B C 1
ATOM 3635 O O . ALA B 1 210 ? -7.895 -18.531 -14.68 1 95.38 210 ALA B O 1
ATOM 3636 N N . HIS B 1 211 ? -8.938 -17.062 -16.031 1 97 211 HIS B N 1
ATOM 3637 C CA . HIS B 1 211 ? -10.016 -18 -16.328 1 97 211 HIS B CA 1
ATOM 3638 C C . HIS B 1 211 ? -9.484 -19.266 -16.984 1 97 211 HIS B C 1
ATOM 3640 O O . HIS B 1 211 ? -9.875 -20.375 -16.625 1 97 211 HIS B O 1
ATOM 3646 N N . PHE B 1 212 ? -8.664 -19.094 -17.953 1 95.19 212 PHE B N 1
ATOM 3647 C CA . PHE B 1 212 ? -8.047 -20.219 -18.641 1 95.19 212 PHE B CA 1
ATOM 3648 C C . PHE B 1 212 ? -7.262 -21.078 -17.656 1 95.19 212 PHE B C 1
ATOM 3650 O O . PHE B 1 212 ? -7.383 -22.312 -17.672 1 95.19 212 PHE B O 1
ATOM 3657 N N . MET B 1 213 ? -6.449 -20.422 -16.859 1 92 213 MET B N 1
ATOM 3658 C CA . MET B 1 213 ? -5.66 -21.125 -15.859 1 92 213 MET B CA 1
ATOM 3659 C C . MET B 1 213 ? -6.559 -21.922 -14.914 1 92 213 MET B C 1
ATOM 3661 O O . MET B 1 213 ? -6.238 -23.062 -14.562 1 92 213 MET B O 1
ATOM 3665 N N . LEU B 1 214 ? -7.613 -21.344 -14.492 1 95.69 214 LEU B N 1
ATOM 3666 C CA . LEU B 1 214 ? -8.562 -21.969 -13.586 1 95.69 214 LEU B CA 1
ATOM 3667 C C . LEU B 1 214 ? -9.141 -23.25 -14.203 1 95.69 214 LEU B C 1
ATOM 3669 O O . LEU B 1 214 ? -9.141 -24.297 -13.562 1 95.69 214 LEU B O 1
ATOM 3673 N N . LYS B 1 215 ? -9.562 -23.172 -15.398 1 95.31 215 LYS B N 1
ATOM 3674 C CA . LYS B 1 215 ? -10.156 -24.297 -16.109 1 95.31 215 LYS B CA 1
ATOM 3675 C C . LYS B 1 215 ? -9.125 -25.406 -16.344 1 95.31 215 LYS B C 1
ATOM 3677 O O . LYS B 1 215 ? -9.414 -26.578 -16.156 1 95.31 215 LYS B O 1
ATOM 3682 N N . SER B 1 216 ? -8.008 -24.969 -16.688 1 93.12 216 SER B N 1
ATOM 3683 C CA . SER B 1 216 ? -6.941 -25.922 -17.016 1 93.12 216 SER B CA 1
ATOM 3684 C C . SER B 1 216 ? -6.535 -26.734 -15.781 1 93.12 216 SER B C 1
ATOM 3686 O O . SER B 1 216 ? -5.992 -27.828 -15.906 1 93.12 216 SER B O 1
ATOM 3688 N N . ASN B 1 217 ? -6.832 -26.266 -14.641 1 92.88 217 ASN B N 1
ATOM 3689 C CA . ASN B 1 217 ? -6.43 -26.953 -13.414 1 92.88 217 ASN B CA 1
ATOM 3690 C C . ASN B 1 217 ? -7.625 -27.594 -12.719 1 92.88 217 ASN B C 1
ATOM 3692 O O . ASN B 1 217 ? -7.52 -28.031 -11.57 1 92.88 217 ASN B O 1
ATOM 3696 N N . GLY B 1 218 ? -8.75 -27.547 -13.383 1 95.88 218 GLY B N 1
ATOM 3697 C CA . GLY B 1 218 ? -9.93 -28.203 -12.852 1 95.88 218 GLY B CA 1
ATOM 3698 C C . GLY B 1 218 ? -10.539 -27.469 -11.672 1 95.88 218 GLY B C 1
ATOM 3699 O O . GLY B 1 218 ? -11.133 -28.078 -10.789 1 95.88 218 GLY B O 1
ATOM 3700 N N . LEU B 1 219 ? -10.289 -26.188 -11.602 1 97.75 219 LEU B N 1
ATOM 3701 C CA . LEU B 1 219 ? -10.859 -25.344 -10.547 1 97.75 219 LEU B CA 1
ATOM 3702 C C . LEU B 1 219 ? -12.133 -24.656 -11.031 1 97.75 219 LEU B C 1
ATOM 3704 O O . LEU B 1 219 ? -12.445 -24.688 -12.219 1 97.75 219 LEU B O 1
ATOM 3708 N N . GLU B 1 220 ? -12.891 -24.125 -10.109 1 98.38 220 GLU B N 1
ATOM 3709 C CA . GLU B 1 220 ? -14.195 -23.578 -10.438 1 98.38 220 GLU B CA 1
ATOM 3710 C C . GLU B 1 220 ? -14.234 -22.078 -10.18 1 98.38 220 GLU B C 1
ATOM 3712 O O . GLU B 1 220 ? -13.5 -21.562 -9.336 1 98.38 220 GLU B O 1
ATOM 3717 N N . TYR B 1 221 ? -15.086 -21.438 -10.984 1 98.25 221 TYR B N 1
ATOM 3718 C CA . TYR B 1 221 ? -15.266 -20 -10.844 1 98.25 221 TYR B CA 1
ATOM 3719 C C . TYR B 1 221 ? -16.703 -19.656 -10.469 1 98.25 221 TYR B C 1
ATOM 3721 O O . TYR B 1 221 ? -17.656 -20.188 -11.062 1 98.25 221 TYR B O 1
ATOM 3729 N N . LEU B 1 222 ? -16.859 -18.844 -9.414 1 97.62 222 LEU B N 1
ATOM 3730 C CA . LEU B 1 222 ? -18.156 -18.312 -9.031 1 97.62 222 LEU B CA 1
ATOM 3731 C C . LEU B 1 222 ? -18.172 -16.781 -9.141 1 97.62 222 LEU B C 1
ATOM 3733 O O . LEU B 1 222 ? -17.469 -16.094 -8.391 1 97.62 222 LEU B O 1
ATOM 3737 N N . LYS B 1 223 ? -18.938 -16.219 -10.07 1 95.69 223 LYS B N 1
ATOM 3738 C CA . LYS B 1 223 ? -19.062 -14.781 -10.25 1 95.69 223 LYS B CA 1
ATOM 3739 C C . LYS B 1 223 ? -20.031 -14.188 -9.227 1 95.69 223 LYS B C 1
ATOM 3741 O O . LYS B 1 223 ? -21.141 -14.695 -9.039 1 95.69 223 LYS B O 1
ATOM 3746 N N . VAL B 1 224 ? -19.531 -13.188 -8.539 1 92.06 224 VAL B N 1
ATOM 3747 C CA . VAL B 1 224 ? -20.422 -12.508 -7.598 1 92.06 224 VAL B CA 1
ATOM 3748 C C . VAL B 1 224 ? -20.844 -11.164 -8.18 1 92.06 224 VAL B C 1
ATOM 3750 O O . VAL B 1 224 ? -20.125 -10.555 -8.961 1 92.06 224 VAL B O 1
ATOM 3753 N N . ASN B 1 225 ? -22.078 -10.805 -7.773 1 80.81 225 ASN B N 1
ATOM 3754 C CA . ASN B 1 225 ? -22.594 -9.508 -8.219 1 80.81 225 ASN B CA 1
ATOM 3755 C C . ASN B 1 225 ? -21.938 -8.352 -7.473 1 80.81 225 ASN B C 1
ATOM 3757 O O . ASN B 1 225 ? -21.797 -8.391 -6.25 1 80.81 225 ASN B O 1
ATOM 3761 N N . LYS B 1 226 ? -21.438 -7.445 -8.219 1 68.38 226 LYS B N 1
ATOM 3762 C CA . LYS B 1 226 ? -20.766 -6.27 -7.664 1 68.38 226 LYS B CA 1
ATOM 3763 C C . LYS B 1 226 ? -21.672 -5.559 -6.648 1 68.38 226 LYS B C 1
ATOM 3765 O O . LYS B 1 226 ? -21.172 -4.941 -5.707 1 68.38 226 LYS B O 1
ATOM 3770 N N . ASP B 1 227 ? -22.906 -5.711 -6.949 1 63.09 227 ASP B N 1
ATOM 3771 C CA . ASP B 1 227 ? -23.859 -4.988 -6.113 1 63.09 227 ASP B CA 1
ATOM 3772 C C . ASP B 1 227 ? -23.984 -5.637 -4.734 1 63.09 227 ASP B C 1
ATOM 3774 O O . ASP B 1 227 ? -24.656 -5.102 -3.852 1 63.09 227 ASP B O 1
ATOM 3778 N N . LEU B 1 228 ? -23.375 -6.754 -4.672 1 63.69 228 LEU B N 1
ATOM 3779 C CA . LEU B 1 228 ? -23.453 -7.406 -3.365 1 63.69 228 LEU B CA 1
ATOM 3780 C C . LEU B 1 228 ? -22.891 -6.5 -2.277 1 63.69 228 LEU B C 1
ATOM 3782 O O . LEU B 1 228 ? -23.359 -6.523 -1.138 1 63.69 228 LEU B O 1
ATOM 3786 N N . THR B 1 229 ? -21.984 -5.766 -2.697 1 57 229 THR B N 1
ATOM 3787 C CA . THR B 1 229 ? -21.438 -4.848 -1.714 1 57 229 THR B CA 1
ATOM 3788 C C . THR B 1 229 ? -22.5 -3.891 -1.195 1 57 229 THR B C 1
ATOM 3790 O O . THR B 1 229 ? -22.516 -3.551 -0.01 1 57 229 THR B O 1
ATOM 3793 N N . THR B 1 230 ? -23.391 -3.533 -2.105 1 56.66 230 THR B N 1
ATOM 3794 C CA . THR B 1 230 ? -24.516 -2.701 -1.7 1 56.66 230 THR B CA 1
ATOM 3795 C C . THR B 1 230 ? -25.453 -3.473 -0.778 1 56.66 230 THR B C 1
ATOM 3797 O O . THR B 1 230 ? -26 -2.912 0.178 1 56.66 230 THR B O 1
ATOM 3800 N N . LEU B 1 231 ? -25.562 -4.695 -0.999 1 55.91 231 LEU B N 1
ATOM 3801 C CA . LEU B 1 231 ? -26.453 -5.52 -0.184 1 55.91 231 LEU B CA 1
ATOM 3802 C C . LEU B 1 231 ? -25.891 -5.703 1.22 1 55.91 231 LEU B C 1
ATOM 3804 O O . LEU B 1 231 ? -26.641 -5.797 2.191 1 55.91 231 LEU B O 1
ATOM 3808 N N . MET B 1 232 ? -24.578 -5.758 1.259 1 58.62 232 MET B N 1
ATOM 3809 C CA . MET B 1 232 ? -23.938 -5.934 2.555 1 58.62 232 MET B CA 1
ATOM 3810 C C . MET B 1 232 ? -24.156 -4.715 3.443 1 58.62 232 MET B C 1
ATOM 3812 O O . MET B 1 232 ? -24.188 -4.832 4.668 1 58.62 232 MET B O 1
ATOM 3816 N N . GLU B 1 233 ? -24.281 -3.627 2.85 1 53.88 233 GLU B N 1
ATOM 3817 C CA . GLU B 1 233 ? -24.531 -2.385 3.57 1 53.88 233 GLU B CA 1
ATOM 3818 C C . GLU B 1 233 ? -25.906 -2.408 4.242 1 53.88 233 GLU B C 1
ATOM 3820 O O . GLU B 1 233 ? -26.078 -1.869 5.34 1 53.88 233 GLU B O 1
ATOM 3825 N N . LYS B 1 234 ? -26.922 -2.887 3.547 1 48.38 234 LYS B N 1
ATOM 3826 C CA . LYS B 1 234 ? -28.297 -2.865 4.043 1 48.38 234 LYS B CA 1
ATOM 3827 C C . LYS B 1 234 ? -28.484 -3.865 5.18 1 48.38 234 LYS B C 1
ATOM 3829 O O . LYS B 1 234 ? -29.375 -3.701 6.012 1 48.38 234 LYS B O 1
ATOM 3834 N N . GLY B 1 235 ? -27.828 -5.035 5.109 1 43.16 235 GLY B N 1
ATOM 3835 C CA . GLY B 1 235 ? -28.062 -6.004 6.164 1 43.16 235 GLY B CA 1
ATOM 3836 C C . GLY B 1 235 ? -27.484 -5.59 7.504 1 43.16 235 GLY B C 1
ATOM 3837 O O . GLY B 1 235 ? -27.875 -6.133 8.547 1 43.16 235 GLY B O 1
ATOM 3838 N N . THR B 1 236 ? -26.312 -4.961 7.543 1 40.91 236 THR B N 1
ATOM 3839 C CA . THR B 1 236 ? -25.75 -4.598 8.836 1 40.91 236 THR B CA 1
ATOM 3840 C C . THR B 1 236 ? -26.594 -3.531 9.523 1 40.91 236 THR B C 1
ATOM 3842 O O . THR B 1 236 ? -26.266 -3.076 10.617 1 40.91 236 THR B O 1
ATOM 3845 N N . SER B 1 237 ? -27.578 -2.953 8.945 1 36.75 237 SER B N 1
ATOM 3846 C CA . SER B 1 237 ? -28.391 -2.062 9.766 1 36.75 237 SER B CA 1
ATOM 3847 C C . SER B 1 237 ? -29.094 -2.824 10.883 1 36.75 237 SER B C 1
ATOM 3849 O O . SER B 1 237 ? -29.406 -2.256 11.938 1 36.75 237 SER B O 1
ATOM 3851 N N . GLN B 1 238 ? -29.641 -4.094 10.758 1 34.09 238 GLN B N 1
ATOM 3852 C CA . GLN B 1 238 ? -30.469 -4.684 11.812 1 34.09 238 GLN B CA 1
ATOM 3853 C C . GLN B 1 238 ? -29.609 -5.473 12.797 1 34.09 238 GLN B C 1
ATOM 3855 O O . GLN B 1 238 ? -30.078 -5.863 13.867 1 34.09 238 GLN B O 1
ATOM 3860 N N . HIS B 1 239 ? -28.594 -6.199 12.516 1 31.64 239 HIS B N 1
ATOM 3861 C CA . HIS B 1 239 ? -28.094 -7.145 13.516 1 31.64 239 HIS B CA 1
ATOM 3862 C C . HIS B 1 239 ? -27.156 -6.465 14.5 1 31.64 239 HIS B C 1
ATOM 3864 O O . HIS B 1 239 ? -26.062 -6.055 14.141 1 31.64 239 HIS B O 1
ATOM 3870 N N . SER B 1 240 ? -27.719 -5.789 15.523 1 29 240 SER B N 1
ATOM 3871 C CA . SER B 1 240 ? -27.062 -5.531 16.797 1 29 240 SER B CA 1
ATOM 3872 C C . SER B 1 240 ? -26.375 -6.785 17.328 1 29 240 SER B C 1
ATOM 3874 O O . SER B 1 240 ? -27.031 -7.77 17.672 1 29 240 SER B O 1
ATOM 3876 N N . ALA B 1 241 ? -25.328 -7.254 16.859 1 27.48 241 ALA B N 1
ATOM 3877 C CA . ALA B 1 241 ? -24.703 -8.398 17.5 1 27.48 241 ALA B CA 1
ATOM 3878 C C . ALA B 1 241 ? -24.578 -8.18 19.016 1 27.48 241 ALA B C 1
ATOM 3880 O O . ALA B 1 241 ? -24 -7.195 19.453 1 27.48 241 ALA B O 1
ATOM 3881 N N . ARG B 1 242 ? -25.484 -8.852 19.766 1 26.33 242 ARG B N 1
ATOM 3882 C CA . ARG B 1 242 ? -25.328 -9.062 21.203 1 26.33 242 ARG B CA 1
ATOM 3883 C C . ARG B 1 242 ? -23.969 -9.688 21.5 1 26.33 242 ARG B C 1
ATOM 3885 O O . ARG B 1 242 ? -23.469 -10.508 20.734 1 26.33 242 ARG B O 1
ATOM 3892 N N . PRO B 1 243 ? -23.156 -9.172 22.438 1 28.91 243 PRO B N 1
ATOM 3893 C CA . PRO B 1 243 ? -21.875 -9.719 22.859 1 28.91 243 PRO B CA 1
ATOM 3894 C C . PRO B 1 243 ? -21.922 -11.219 23.109 1 28.91 243 PRO B C 1
ATOM 3896 O O . PRO B 1 243 ? -22.891 -11.719 23.688 1 28.91 243 PRO B O 1
ATOM 3899 N N . MET B 1 244 ? -21.516 -12.055 22.203 1 26.12 244 MET B N 1
ATOM 3900 C CA . MET B 1 244 ? -21.484 -13.469 22.547 1 26.12 244 MET B CA 1
ATOM 3901 C C . MET B 1 244 ? -20.812 -13.695 23.906 1 26.12 244 MET B C 1
ATOM 3903 O O . MET B 1 244 ? -19.812 -13.047 24.219 1 26.12 244 MET B O 1
ATOM 3907 N N . PRO B 1 245 ? -21.5 -14.195 24.906 1 24.5 245 PRO B N 1
ATOM 3908 C CA . PRO B 1 245 ? -20.969 -14.508 26.234 1 24.5 245 PRO B CA 1
ATOM 3909 C C . PRO B 1 245 ? -19.688 -15.344 26.172 1 24.5 245 PRO B C 1
ATOM 3911 O O . PRO B 1 245 ? -19.453 -16.047 25.188 1 24.5 245 PRO B O 1
ATOM 3914 N N . ASP B 1 246 ? -18.609 -15.031 26.953 1 28.17 246 ASP B N 1
ATOM 3915 C CA . ASP B 1 246 ? -17.359 -15.711 27.266 1 28.17 246 ASP B CA 1
ATOM 3916 C C . ASP B 1 246 ? -17.594 -17.156 27.703 1 28.17 246 ASP B C 1
ATOM 3918 O O . ASP B 1 246 ? -18.438 -17.406 28.578 1 28.17 246 ASP B O 1
ATOM 3922 N N . PHE B 1 247 ? -17.906 -18.016 26.75 1 20.59 247 PHE B N 1
ATOM 3923 C CA . PHE B 1 247 ? -18.219 -19.375 27.188 1 20.59 247 PHE B CA 1
ATOM 3924 C C . PHE B 1 247 ? -17 -20.016 27.875 1 20.59 247 PHE B C 1
ATOM 3926 O O . PHE B 1 247 ? -15.875 -19.844 27.406 1 20.59 247 PHE B O 1
ATOM 3933 N N . TYR B 1 248 ? -16.891 -19.891 29.297 1 24.41 248 TYR B N 1
ATOM 3934 C CA . TYR B 1 248 ? -16.047 -20.656 30.203 1 24.41 248 TYR B CA 1
ATOM 3935 C C . TYR B 1 248 ? -16.359 -22.156 30.094 1 24.41 248 TYR B C 1
ATOM 3937 O O . TYR B 1 248 ? -17.516 -22.547 30.188 1 24.41 248 TYR B O 1
ATOM 3945 N N . SER B 1 249 ? -15.969 -22.781 29.078 1 20.44 249 SER B N 1
ATOM 3946 C CA . SER B 1 249 ? -16.25 -24.219 29.109 1 20.44 249 SER B CA 1
ATOM 3947 C C . SER B 1 249 ? -15.57 -24.891 30.297 1 20.44 249 SER B C 1
ATOM 3949 O O . SER B 1 249 ? -14.367 -24.703 30.516 1 20.44 249 SER B O 1
ATOM 3951 N N . TRP B 1 250 ? -16.328 -25.094 31.422 1 20.52 250 TRP B N 1
ATOM 3952 C CA . TRP B 1 250 ? -16.125 -25.859 32.656 1 20.52 250 TRP B CA 1
ATOM 3953 C C . TRP B 1 250 ? -15.875 -27.328 32.344 1 20.52 250 TRP B C 1
ATOM 3955 O O . TRP B 1 250 ? -15.445 -28.078 33.219 1 20.52 250 TRP B O 1
ATOM 3965 N N . LEU B 1 251 ? -16.25 -27.906 31.188 1 21.02 251 LEU B N 1
ATOM 3966 C CA . LEU B 1 251 ? -16.047 -29.344 31.406 1 21.02 251 LEU B CA 1
ATOM 3967 C C . LEU B 1 251 ? -14.578 -29.703 31.281 1 21.02 251 LEU B C 1
ATOM 3969 O O . LEU B 1 251 ? -13.852 -29.125 30.484 1 21.02 251 LEU B O 1
#

Organism: NCBI:txid62609

Foldseek 3Di:
DDALVVVQVVCVVQLQAFKKWWWFQKWKWKDFPDIDTDHGDTWIWIHDNQQKTATCDPDDPHGPDIDDGPWDWHWDDDPRWIKIWTFDVVVTMIMIITGPGTDDMDTHRDDDDDDDDFLDQLLVLVVCQVVVCLVPNAKAWDDAQCDDPQGTFGTWIAHNVGAIETEQEDAAADELVSVVVQVVVQVVCCVVPVDGGAYEYEYQHYDPRNVVSCVVVRHYYDHDHNCVSVVSVVVVVPDPPDPPDPPPPPD/DDALVVVQVVCVVQLQAFKKWWWFQKWKWKDFPDIDTDHGDTWIWIHDNQQKTATDDPDDPHGPDIDDGPWDWHWDDDPRWIKIWTFDVVVTMIMIITGPGTDDMDTHRDDDDDDDDFLDQLLVLVVCQVVVCLVPNQKAWDDAQCDDPQGTFGTWIAHNVGAIETEQEDSAADELVSVVVQVVVQVVVCVVPVDGGAYEYEYQHYDPRNVVSCVVVRHYYDHDHNCVSVVSVVVVVPDPPDPDDPPPPPD

Radius of gyration: 26.5 Å; Cα contacts (8 Å, |Δi|>4): 1122; chains: 2; bounding box: 63×71×70 Å